Protein AF-0000000066530405 (afdb_homodimer)

Organism: Pseudomonas aeruginosa (strain ATCC 15692 / DSM 22644 / CIP 104116 / JCM 14847 / LMG 12228 / 1C / PRS 101 / PAO1) (NCBI:txid208964)

Solvent-accessible surface area (backbone atoms only — not comparable to full-atom values): 33156 Å² total; per-residue (Å²): 128,78,90,49,70,65,49,50,51,53,48,49,37,27,66,71,57,46,26,58,60,56,22,7,61,72,67,73,43,50,44,68,55,44,51,49,46,48,51,52,48,22,62,65,70,70,44,66,38,64,44,70,61,83,91,44,60,38,74,31,68,60,30,51,53,48,47,48,51,49,51,53,49,51,51,50,53,53,28,48,55,20,43,57,33,37,74,72,73,41,59,37,46,70,39,38,37,36,28,19,58,84,48,37,58,58,46,34,43,55,48,38,60,51,27,72,78,32,77,57,42,45,50,38,38,43,60,37,42,38,52,55,47,51,52,38,58,74,60,62,71,46,70,36,33,39,38,58,83,75,72,80,92,53,72,60,43,72,45,75,72,47,79,42,42,28,36,42,39,33,31,62,84,40,76,71,63,74,49,85,68,38,52,70,62,73,51,30,88,44,39,34,44,37,48,39,94,50,27,52,67,36,50,54,48,51,53,49,29,58,77,65,70,46,67,66,84,42,73,33,38,26,28,54,70,59,26,42,51,34,20,20,56,53,63,66,28,32,36,73,44,48,41,63,79,41,29,65,39,44,72,69,54,53,30,34,77,51,54,32,68,80,51,60,47,76,44,45,36,18,46,32,39,57,57,88,61,83,67,38,57,62,47,48,50,50,52,50,46,57,68,70,40,48,68,59,51,52,55,62,50,52,77,38,44,54,98,80,55,84,117,132,78,90,49,70,66,47,51,52,52,49,50,36,26,66,72,57,46,27,60,59,57,22,8,62,73,66,74,43,50,45,66,55,45,52,48,45,47,52,52,48,23,60,66,70,69,44,66,37,65,44,69,62,84,92,43,58,39,75,30,70,61,29,50,54,47,47,48,52,48,50,52,50,51,50,50,53,52,26,47,54,20,43,56,33,36,76,73,72,42,60,37,47,69,41,38,37,36,28,20,58,84,47,37,58,57,46,33,42,55,48,39,60,50,28,73,78,31,74,57,43,44,50,37,38,43,61,36,42,36,53,55,47,52,51,37,57,74,60,61,71,46,70,37,32,38,38,57,83,76,71,81,91,53,71,60,42,72,45,75,73,46,80,42,41,28,36,43,39,34,31,61,84,39,75,70,62,74,48,84,68,37,52,71,63,74,52,30,87,43,40,34,44,38,48,42,93,51,28,53,67,37,51,54,49,52,54,50,28,60,76,67,71,46,66,67,82,42,73,34,37,27,28,53,70,60,24,41,51,32,20,19,58,53,63,66,28,32,36,70,45,49,41,65,78,42,30,67,40,46,75,70,56,52,29,33,76,50,55,29,69,80,50,59,46,76,43,44,37,20,46,34,39,58,58,85,62,80,68,36,57,61,48,48,50,50,53,50,46,58,68,71,40,48,69,58,52,53,56,62,49,51,78,37,43,56,105,76,53,84,116

Sequence (622 aa):
MRMTLRQLQVFRAVCESRSYSRAAEEMALTQPAVSLQIRQLEELVGQPLFEYVGKKLYLTDAAEALLKTSTDLFQRLESLDMQLSDLKGSLQGQLRLAVESSAKYITPHLFKAFQNLHPEVSLSLTVVNRTQVIKRLADNRDDLVIMSLVPQDMALEFLPFLNNPIIAVAPPDHPLCNAAKLALKDLEPFPLLVREPGSGTRKACEEFFQQRRAHFSQIQEIASLESLREGVIAGLGLALLPRHAAHQELANGLLRELPVEELPLYRSWCLVHAKGKRLSPVAQAFVAFVREERALISQLAGRFAGPGGSSMRMTLRQLQVFRAVCESRSYSRAAEEMALTQPAVSLQIRQLEELVGQPLFEYVGKKLYLTDAAEALLKTSTDLFQRLESLDMQLSDLKGSLQGQLRLAVESSAKYITPHLFKAFQNLHPEVSLSLTVVNRTQVIKRLADNRDDLVIMSLVPQDMALEFLPFLNNPIIAVAPPDHPLCNAAKLALKDLEPFPLLVREPGSGTRKACEEFFQQRRAHFSQIQEIASLESLREGVIAGLGLALLPRHAAHQELANGLLRELPVEELPLYRSWCLVHAKGKRLSPVAQAFVAFVREERALISQLAGRFAGPGGSS

Foldseek 3Di:
DDDDLVLLQLLLLCVVVQDLCRSCVVSVHHSVVSVVSQVVVCVVLVHHQWDDDDNTIDGDPSVLVSNLVSLVVVVVVQLVVQVVVVVVVARAEEFFEEEEQLCPLLVVVLVVVLCVVHVRYYYDYHYDFQQVQVVCQVSVNGLKYKYWPDDDVAQKDKAFQFKFWWFKKAFCPDPLVPDPEAAPQVQQVKEEEAEDPRHPQRVLVVVVCVVVVHHHDHYDYDHHLQRRQVCRLVPVTMYTGTLLSCQVCLVVRSMDTRRHPVDGDIITIMIMHHPPDDHRPSSVSSVVCSVPVSVVSVVSCVSSQGDPPPD/DDDDLVLLQLLLLCQVVQDLCRSCVVSVHHSVVSVVSQVVVCVVLVHHQWDDDDNTIDGDPSVLVSNLVSLVVVVVVQLVVQVVCVVVVARAEEFEEEEEQLCVLLVVVLVVVLCVVHVRYYYDYHYDFQQVQVVCQVSVNGLKYKYWPDDDVAQKDKAFQFKFWWFKKAFCPDPLVPDPEAAPQVQQVKEEEAEDPRHPQRVLVVVVCVVVVHHHDHYDYDHDLQRRQVCRLVPVTMYIGTLLSCQVCLVVRSMDTGRHPVDGDIITIMIMHHPPDDHRPSSVSSVVCSVPVSVVSVVSCVSSQHVPPPD

Radius of gyration: 24.81 Å; Cα contacts (8 Å, |Δi|>4): 1095; chains: 2; bounding box: 56×70×71 Å

Secondary structure (DSSP, 8-state):
-PPPHHHHHHHHHHHHHT-HHHHHHHHT--HHHHHHHHHHHHHHHTS-SEEEETTEEEE-HHHHHHHHHHHHHHHHHHHHHHHHHHHTT---EEEEEEEEGGGTTTHHHHHHHHHHH-TTEEEEEEEE-HHHHHHHHHTT-SSEEEESS--SSS-EEEEEEEEEEEEEEE-TTSGGGG-S-B-GGGGTTS-EEEPPTT-HHHHHHHHHHHHTT---S-EEEE-SHHHHHHHHHHTS-EEEEEGGGGHHHHHTTSSEE--BTT--EEEEEEEEEETT----HHHHHHHHHHHH-HHHHHHHHGGG--TT---/-PPPHHHHHHHHHHHHHT-HHHHHHHHT--HHHHHHHHHHHHHHHTS-SEEEETTEEEE-HHHHHHHHHHHHHHHHHHHHHHHHHHHTT---EEEEEEEEGGGTTTHHHHHHHHHHH-TTEEEEEEEE-HHHHHHHHHTT-SSEEEESS--SSS-EEEEEEEEEEEEEEE-TTSGGGG-S-B-GGGGTTS-EEEPPTT-HHHHHHHHHHHHTT---S-EEEE-SHHHHHHHHHHTS-EEEEEGGGGHHHHHTTSSEE--BTT--EEEEEEEEEETT----HHHHHHHHHHHH-HHHHHHHHGGG--TT---

pLDDT: mean 91.08, std 10.26, range [28.66, 98.81]

Structure (mmCIF, N/CA/C/O backbone):
data_AF-0000000066530405-model_v1
#
loop_
_entity.id
_entity.type
_entity.pdbx_description
1 polymer 'Probable transcriptional regulator'
#
loop_
_atom_site.group_PDB
_atom_site.id
_atom_site.type_symbol
_atom_site.label_atom_id
_atom_site.label_alt_id
_atom_site.label_comp_id
_atom_site.label_asym_id
_atom_site.label_entity_id
_atom_site.label_seq_id
_atom_site.pdbx_PDB_ins_code
_atom_site.Cartn_x
_atom_site.Cartn_y
_atom_site.Cartn_z
_atom_site.occupancy
_atom_site.B_iso_or_equiv
_atom_site.auth_seq_id
_atom_site.auth_comp_id
_atom_site.auth_asym_id
_atom_site.auth_atom_id
_atom_site.pdbx_PDB_model_num
ATOM 1 N N . MET A 1 1 ? 7.48 -5.75 -43 1 45.22 1 MET A N 1
ATOM 2 C CA . MET A 1 1 ? 8.211 -6.199 -41.812 1 45.22 1 MET A CA 1
ATOM 3 C C . MET A 1 1 ? 7.25 -6.547 -40.688 1 45.22 1 MET A C 1
ATOM 5 O O . MET A 1 1 ? 6.223 -5.887 -40.5 1 45.22 1 MET A O 1
ATOM 9 N N . ARG A 1 2 ? 7.266 -7.832 -40.219 1 69.69 2 ARG A N 1
ATOM 10 C CA . ARG A 1 2 ? 6.359 -8.391 -39.219 1 69.69 2 ARG A CA 1
ATOM 11 C C . ARG A 1 2 ? 6.895 -8.164 -37.812 1 69.69 2 ARG A C 1
ATOM 13 O O . ARG A 1 2 ? 8.109 -8.086 -37.625 1 69.69 2 ARG A O 1
ATOM 20 N N . MET A 1 3 ? 6.035 -7.789 -37 1 75.88 3 MET A N 1
ATOM 21 C CA . MET A 1 3 ? 6.367 -7.602 -35.594 1 75.88 3 MET A CA 1
ATOM 22 C C . MET A 1 3 ? 6.922 -8.883 -34.969 1 75.88 3 MET A C 1
ATOM 24 O O . MET A 1 3 ? 6.426 -9.977 -35.281 1 75.88 3 MET A O 1
ATOM 28 N N . THR A 1 4 ? 8.078 -8.727 -34.281 1 76.69 4 THR A N 1
ATOM 29 C CA . THR A 1 4 ? 8.656 -9.883 -33.594 1 76.69 4 THR A CA 1
ATOM 30 C C . THR A 1 4 ? 8.367 -9.852 -32.094 1 76.69 4 THR A C 1
ATOM 32 O O . THR A 1 4 ? 8.039 -8.805 -31.547 1 76.69 4 THR A O 1
ATOM 35 N N . LEU A 1 5 ? 8.516 -11.016 -31.484 1 79.62 5 LEU A N 1
ATOM 36 C CA . LEU A 1 5 ? 8.328 -11.102 -30.047 1 79.62 5 LEU A CA 1
ATOM 37 C C . LEU A 1 5 ? 9.383 -10.281 -29.312 1 79.62 5 LEU A C 1
ATOM 39 O O . LEU A 1 5 ? 9.094 -9.68 -28.266 1 79.62 5 LEU A O 1
ATOM 43 N N . ARG A 1 6 ? 10.508 -10.328 -29.875 1 81.12 6 ARG A N 1
ATOM 44 C CA . ARG A 1 6 ? 11.602 -9.57 -29.266 1 81.12 6 ARG A CA 1
ATOM 45 C C . ARG A 1 6 ? 11.297 -8.07 -29.281 1 81.12 6 ARG A C 1
ATOM 47 O O . ARG A 1 6 ? 11.562 -7.371 -28.312 1 81.12 6 ARG A O 1
ATOM 54 N N . GLN A 1 7 ? 10.828 -7.613 -30.359 1 83.12 7 GLN A N 1
ATOM 55 C CA . GLN A 1 7 ? 10.43 -6.215 -30.453 1 83.12 7 GLN A CA 1
ATOM 56 C C . GLN A 1 7 ? 9.367 -5.867 -29.422 1 83.12 7 GLN A C 1
ATOM 58 O O . GLN A 1 7 ? 9.422 -4.801 -28.797 1 83.12 7 GLN A O 1
ATOM 63 N N . LEU A 1 8 ? 8.438 -6.746 -29.25 1 86.12 8 LEU A N 1
ATOM 64 C CA . LEU A 1 8 ? 7.359 -6.527 -28.297 1 86.12 8 LEU A CA 1
ATOM 65 C C . LEU A 1 8 ? 7.902 -6.535 -26.875 1 86.12 8 LEU A C 1
ATOM 67 O O . LEU A 1 8 ? 7.414 -5.793 -26.016 1 86.12 8 LEU A O 1
ATOM 71 N N . GLN A 1 9 ? 8.867 -7.312 -26.625 1 86.81 9 GLN A N 1
ATOM 72 C CA . GLN A 1 9 ? 9.523 -7.324 -25.312 1 86.81 9 GLN A CA 1
ATOM 73 C C . GLN A 1 9 ? 10.211 -5.996 -25.031 1 86.81 9 GLN A C 1
ATOM 75 O O . GLN A 1 9 ? 10.109 -5.461 -23.922 1 86.81 9 GLN A O 1
ATOM 80 N N . VAL A 1 10 ? 10.883 -5.547 -26 1 88.56 10 VAL A N 1
ATOM 81 C CA . VAL A 1 10 ? 11.578 -4.27 -25.875 1 88.56 10 VAL A CA 1
ATOM 82 C C . VAL A 1 10 ? 10.562 -3.154 -25.641 1 88.56 10 VAL A C 1
ATOM 84 O O . VAL A 1 10 ? 10.758 -2.303 -24.766 1 88.56 10 VAL A O 1
ATOM 87 N N . PHE A 1 11 ? 9.531 -3.18 -26.406 1 91.88 11 PHE A N 1
ATOM 88 C CA . PHE A 1 11 ? 8.438 -2.217 -26.281 1 91.88 11 PHE A CA 1
ATOM 89 C C . PHE A 1 11 ? 7.852 -2.229 -24.875 1 91.88 11 PHE A C 1
ATOM 91 O O . PHE A 1 11 ? 7.68 -1.175 -24.266 1 91.88 11 PHE A O 1
ATOM 98 N N . ARG A 1 12 ? 7.594 -3.363 -24.391 1 87.5 12 ARG A N 1
ATOM 99 C CA . ARG A 1 12 ? 7.012 -3.494 -23.062 1 87.5 12 ARG A CA 1
ATOM 100 C C . ARG A 1 12 ? 7.961 -2.959 -22 1 87.5 12 ARG A C 1
ATOM 102 O O . ARG A 1 12 ? 7.527 -2.328 -21.031 1 87.5 12 ARG A O 1
ATOM 109 N N . ALA A 1 13 ? 9.203 -3.195 -22.141 1 88 13 ALA A N 1
ATOM 110 C CA . ALA A 1 13 ? 10.211 -2.688 -21.219 1 88 13 ALA A CA 1
ATOM 111 C C . ALA A 1 13 ? 10.211 -1.162 -21.188 1 88 13 ALA A C 1
ATOM 113 O O . ALA A 1 13 ? 10.336 -0.556 -20.125 1 88 13 ALA A O 1
ATOM 114 N N . VAL A 1 14 ? 10.07 -0.602 -22.344 1 91.06 14 VAL A N 1
ATOM 115 C CA . VAL A 1 14 ? 10.031 0.854 -22.422 1 91.06 14 VAL A CA 1
ATOM 116 C C . VAL A 1 14 ? 8.758 1.373 -21.766 1 91.06 14 VAL A C 1
ATOM 118 O O . VAL A 1 14 ? 8.781 2.393 -21.078 1 91.06 14 VAL A O 1
ATOM 121 N N . CYS A 1 15 ? 7.668 0.706 -22 1 87.88 15 CYS A N 1
ATOM 122 C CA . CYS A 1 15 ? 6.402 1.088 -21.375 1 87.88 15 CYS A CA 1
ATOM 123 C C . CYS A 1 15 ? 6.508 1.068 -19.859 1 87.88 15 CYS A C 1
ATOM 125 O O . CYS A 1 15 ? 6.016 1.976 -19.188 1 87.88 15 CYS A O 1
ATOM 127 N N . GLU A 1 16 ? 7.129 0.104 -19.422 1 81.44 16 GLU A N 1
ATOM 128 C CA . GLU A 1 16 ? 7.223 -0.114 -17.984 1 81.44 16 GLU A CA 1
ATOM 129 C C . GLU A 1 16 ? 8.172 0.891 -17.344 1 81.44 16 GLU A C 1
ATOM 131 O O . GLU A 1 16 ? 7.871 1.44 -16.281 1 81.44 16 GLU A O 1
ATOM 136 N N . SER A 1 17 ? 9.281 1.127 -17.953 1 80.44 17 SER A N 1
ATOM 137 C CA . SER A 1 17 ? 10.32 1.965 -17.359 1 80.44 17 SER A CA 1
ATOM 138 C C . SER A 1 17 ? 10.102 3.436 -17.688 1 80.44 17 SER A C 1
ATOM 140 O O . SER A 1 17 ? 10.703 4.316 -17.078 1 80.44 17 SER A O 1
ATOM 142 N N . ARG A 1 18 ? 9.305 3.635 -18.656 1 81.94 18 ARG A N 1
ATOM 143 C CA . ARG A 1 18 ? 9.086 4.965 -19.203 1 81.94 18 ARG A CA 1
ATOM 144 C C . ARG A 1 18 ? 10.406 5.648 -19.547 1 81.94 18 ARG A C 1
ATOM 146 O O . ARG A 1 18 ? 10.57 6.848 -19.312 1 81.94 18 ARG A O 1
ATOM 153 N N . SER A 1 19 ? 11.266 4.836 -19.922 1 86.44 19 SER A N 1
ATOM 154 C CA . SER A 1 19 ? 12.602 5.32 -20.266 1 86.44 19 SER A CA 1
ATOM 155 C C . SER A 1 19 ? 13.289 4.379 -21.25 1 86.44 19 SER A C 1
ATOM 157 O O . SER A 1 19 ? 13.281 3.158 -21.062 1 86.44 19 SER A O 1
ATOM 159 N N . TYR A 1 20 ? 13.898 5.016 -22.25 1 89.62 20 TYR A N 1
ATOM 160 C CA . TYR A 1 20 ? 14.641 4.219 -23.219 1 89.62 20 TYR A CA 1
ATOM 161 C C . TYR A 1 20 ? 15.922 3.664 -22.625 1 89.62 20 TYR A C 1
ATOM 163 O O . TYR A 1 20 ? 16.266 2.504 -22.844 1 89.62 20 TYR A O 1
ATOM 171 N N . SER A 1 21 ? 16.516 4.477 -21.766 1 88.06 21 SER A N 1
ATOM 172 C CA . SER A 1 21 ? 17.781 4.066 -21.188 1 88.06 21 SER A CA 1
ATOM 173 C C . SER A 1 21 ? 17.578 2.963 -20.141 1 88.06 21 SER A C 1
ATOM 175 O O . SER A 1 21 ? 18.328 1.982 -20.125 1 88.06 21 SER A O 1
ATOM 177 N N . ARG A 1 22 ? 16.625 3.121 -19.453 1 83.56 22 ARG A N 1
ATOM 178 C CA . ARG A 1 22 ? 16.359 2.104 -18.453 1 83.56 22 ARG A CA 1
ATOM 179 C C . ARG A 1 22 ? 15.914 0.794 -19.094 1 83.56 22 ARG A C 1
ATOM 181 O O . ARG A 1 22 ? 16.297 -0.287 -18.641 1 83.56 22 ARG A O 1
ATOM 188 N N . ALA A 1 23 ? 15.109 0.942 -20.078 1 88.31 23 ALA A N 1
ATOM 189 C CA . ALA A 1 23 ? 14.695 -0.246 -20.828 1 88.31 23 ALA A CA 1
ATOM 190 C C . ALA A 1 23 ? 15.898 -0.955 -21.438 1 88.31 23 ALA A C 1
ATOM 192 O O . ALA A 1 23 ? 15.961 -2.186 -21.469 1 88.31 23 ALA A O 1
ATOM 193 N N . ALA A 1 24 ? 16.844 -0.227 -21.875 1 89.5 24 ALA A N 1
ATOM 194 C CA . ALA A 1 24 ? 18.062 -0.791 -22.469 1 89.5 24 ALA A CA 1
ATOM 195 C C . ALA A 1 24 ? 18.844 -1.591 -21.422 1 89.5 24 ALA A C 1
ATOM 197 O O . ALA A 1 24 ? 19.297 -2.705 -21.703 1 89.5 24 ALA A O 1
ATOM 198 N N . GLU A 1 25 ? 18.953 -1.071 -20.297 1 8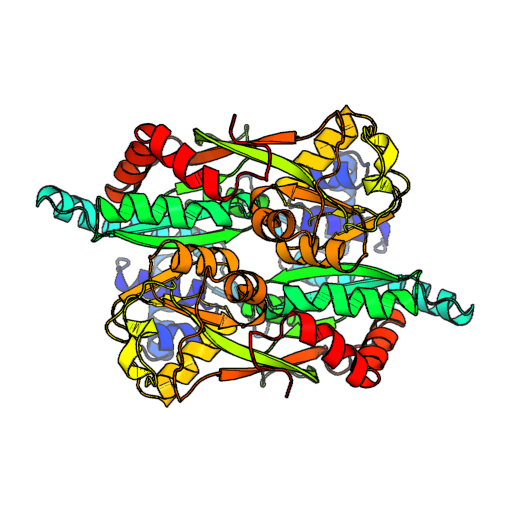3.25 25 GLU A N 1
ATOM 199 C CA . GLU A 1 25 ? 19.641 -1.744 -19.203 1 83.25 25 GLU A CA 1
ATOM 200 C C . GLU A 1 25 ? 18.938 -3.039 -18.828 1 83.25 25 GLU A C 1
ATOM 202 O O . GLU A 1 25 ? 19.578 -4.086 -18.672 1 83.25 25 GLU A O 1
ATOM 207 N N . GLU A 1 26 ? 17.688 -2.91 -18.797 1 79.56 26 GLU A N 1
ATOM 208 C CA . GLU A 1 26 ? 16.859 -4.051 -18.391 1 79.56 26 GLU A CA 1
ATOM 209 C C . GLU A 1 26 ? 16.938 -5.176 -19.422 1 79.56 26 GLU A C 1
ATOM 211 O O . GLU A 1 26 ? 16.938 -6.355 -19.062 1 79.56 26 GLU A O 1
ATOM 216 N N . MET A 1 27 ? 17.062 -4.805 -20.641 1 82.25 27 MET A N 1
ATOM 217 C CA . MET A 1 27 ? 17 -5.77 -21.734 1 82.25 27 MET A CA 1
ATOM 218 C C . MET A 1 27 ? 18.391 -6.188 -22.172 1 82.25 27 MET A C 1
ATOM 220 O O . MET A 1 27 ? 18.547 -6.996 -23.094 1 82.25 27 MET A O 1
ATOM 224 N N . ALA A 1 28 ? 19.391 -5.621 -21.453 1 83.75 28 ALA A N 1
ATOM 225 C CA . ALA A 1 28 ? 20.781 -5.867 -21.812 1 83.75 28 ALA A CA 1
ATOM 226 C C . ALA A 1 28 ? 21.047 -5.484 -23.266 1 83.75 28 ALA A C 1
ATOM 228 O O . ALA A 1 28 ? 21.609 -6.27 -24.031 1 83.75 28 ALA A O 1
ATOM 229 N N . LEU A 1 29 ? 20.516 -4.379 -23.641 1 87 29 LEU A N 1
ATOM 230 C CA . LEU A 1 29 ? 20.703 -3.762 -24.953 1 87 29 LEU A CA 1
ATOM 231 C C . LEU A 1 29 ? 21.281 -2.357 -24.812 1 87 29 LEU A C 1
ATOM 233 O O . LEU A 1 29 ? 21.328 -1.802 -23.719 1 87 29 LEU A O 1
ATOM 237 N N . THR A 1 30 ? 21.906 -1.925 -25.859 1 87.44 30 THR A N 1
ATOM 238 C CA . THR A 1 30 ? 22.281 -0.515 -25.875 1 87.44 30 THR A CA 1
ATOM 239 C C . THR A 1 30 ? 21.047 0.365 -26.109 1 87.44 30 THR A C 1
ATOM 241 O O . THR A 1 30 ? 20.047 -0.087 -26.672 1 87.44 30 THR A O 1
ATOM 244 N N . GLN A 1 31 ? 21.156 1.54 -25.594 1 89.75 31 GLN A N 1
ATOM 245 C CA . GLN A 1 31 ? 20.031 2.467 -25.75 1 89.75 31 GLN A CA 1
ATOM 246 C C . GLN A 1 31 ? 19.734 2.717 -27.219 1 89.75 31 GLN A C 1
ATOM 248 O O . GLN A 1 31 ? 18.562 2.736 -27.625 1 89.75 31 GLN A O 1
ATOM 253 N N . PRO A 1 32 ? 20.719 2.807 -28.125 1 91.81 32 PRO A N 1
ATOM 254 C CA . PRO A 1 32 ? 20.391 2.973 -29.531 1 91.81 32 PRO A CA 1
ATOM 255 C C . PRO A 1 32 ? 19.672 1.761 -30.125 1 91.81 32 PRO A C 1
ATOM 257 O O . PRO A 1 32 ? 18.797 1.913 -30.984 1 91.81 32 PRO A O 1
ATOM 260 N N . ALA A 1 33 ? 20.016 0.635 -29.609 1 88.62 33 ALA A N 1
ATOM 261 C CA . ALA A 1 33 ? 19.344 -0.578 -30.078 1 88.62 33 ALA A CA 1
ATOM 262 C C . ALA A 1 33 ? 17.875 -0.568 -29.688 1 88.62 33 ALA A C 1
ATOM 264 O O . ALA A 1 33 ? 17 -0.945 -30.484 1 88.62 33 ALA A O 1
ATOM 265 N N . VAL A 1 34 ? 17.594 -0.178 -28.484 1 93.62 34 VAL A N 1
ATOM 266 C CA . VAL A 1 34 ? 16.219 -0.056 -28.016 1 93.62 34 VAL A CA 1
ATOM 267 C C . VAL A 1 34 ? 15.477 0.97 -28.875 1 93.62 34 VAL A C 1
ATOM 269 O O . VAL A 1 34 ? 14.344 0.727 -29.297 1 93.62 34 VAL A O 1
ATOM 272 N N . SER A 1 35 ? 16.094 2.055 -29.109 1 92.88 35 SER A N 1
ATOM 273 C CA . SER A 1 35 ? 15.492 3.121 -29.906 1 92.88 35 SER A CA 1
ATOM 274 C C . SER A 1 35 ? 15.164 2.645 -31.312 1 92.88 35 SER A C 1
ATOM 276 O O . SER A 1 35 ? 14.094 2.961 -31.844 1 92.88 35 SER A O 1
ATOM 278 N N . LEU A 1 36 ? 16.047 1.936 -31.891 1 89.88 36 LEU A N 1
ATOM 279 C CA . LEU A 1 36 ? 15.852 1.408 -33.219 1 89.88 36 LEU A CA 1
ATOM 280 C C . LEU A 1 36 ? 14.664 0.444 -33.25 1 89.88 36 LEU A C 1
ATOM 282 O O . LEU A 1 36 ? 13.844 0.499 -34.188 1 89.88 36 LEU A O 1
ATOM 286 N N . GLN A 1 37 ? 14.625 -0.435 -32.344 1 89.69 37 GLN A N 1
ATOM 287 C CA . GLN A 1 37 ? 13.531 -1.399 -32.281 1 89.69 37 GLN A CA 1
ATOM 288 C C . GLN A 1 37 ? 12.188 -0.696 -32.156 1 89.69 37 GLN A C 1
ATOM 290 O O . GLN A 1 37 ? 11.211 -1.094 -32.781 1 89.69 37 GLN A O 1
ATOM 295 N N . ILE A 1 38 ? 12.148 0.312 -31.344 1 93.19 38 ILE A N 1
ATOM 296 C CA . ILE A 1 38 ? 10.906 1.05 -31.125 1 93.19 38 ILE A CA 1
ATOM 297 C C . ILE A 1 38 ? 10.523 1.788 -32.406 1 93.19 38 ILE A C 1
ATOM 299 O O . ILE A 1 38 ? 9.352 1.826 -32.781 1 93.19 38 ILE A O 1
ATOM 303 N N . ARG A 1 39 ? 11.461 2.391 -33.062 1 90.88 39 ARG A N 1
ATOM 304 C CA . ARG A 1 39 ? 11.203 3.076 -34.344 1 90.88 39 ARG A CA 1
ATOM 305 C C . ARG A 1 39 ? 10.641 2.115 -35.375 1 90.88 39 ARG A C 1
ATOM 307 O O . ARG A 1 39 ? 9.711 2.459 -36.094 1 90.88 39 ARG A O 1
ATOM 314 N N . GLN A 1 40 ? 11.266 1.009 -35.438 1 86.94 40 GLN A N 1
ATOM 315 C CA . GLN A 1 40 ? 10.789 -0.007 -36.344 1 86.94 40 GLN A CA 1
ATOM 316 C C . GLN A 1 40 ? 9.352 -0.424 -36.031 1 86.94 40 GLN A C 1
ATOM 318 O O . GLN A 1 40 ? 8.539 -0.615 -36.938 1 86.94 40 GLN A O 1
ATOM 323 N N . LEU A 1 41 ? 9.086 -0.649 -34.812 1 88.5 41 LEU A N 1
ATOM 324 C CA . LEU A 1 41 ? 7.742 -1.012 -34.375 1 88.5 41 LEU A CA 1
ATOM 325 C C . LEU A 1 41 ? 6.746 0.09 -34.719 1 88.5 41 LEU A C 1
ATOM 327 O O . LEU A 1 41 ? 5.617 -0.194 -35.125 1 88.5 41 LEU A O 1
ATOM 331 N N . GLU A 1 42 ? 7.172 1.348 -34.469 1 90.94 42 GLU A N 1
ATOM 332 C CA . GLU A 1 42 ? 6.316 2.484 -34.812 1 90.94 42 GLU A CA 1
ATOM 333 C C . GLU A 1 42 ? 6.02 2.533 -36.312 1 90.94 42 GLU A C 1
ATOM 335 O O . GLU A 1 42 ? 4.906 2.861 -36.719 1 90.94 42 GLU A O 1
ATOM 340 N N . GLU A 1 43 ? 6.98 2.203 -37.062 1 86.38 43 GLU A N 1
ATOM 341 C CA . GLU A 1 43 ? 6.801 2.145 -38.531 1 86.38 43 GLU A CA 1
ATOM 342 C C . GLU A 1 43 ? 5.789 1.068 -38.906 1 86.38 43 GLU A C 1
ATOM 344 O O . GLU A 1 43 ? 4.965 1.278 -39.812 1 86.38 43 GLU A O 1
ATOM 349 N N . LEU A 1 44 ? 5.895 0.017 -38.281 1 80.19 44 LEU A N 1
ATOM 350 C CA . LEU A 1 44 ? 4.988 -1.089 -38.594 1 80.19 44 LEU A CA 1
ATOM 351 C C . LEU A 1 44 ? 3.564 -0.748 -38.156 1 80.19 44 LEU A C 1
ATOM 353 O O . LEU A 1 44 ? 2.604 -1.096 -38.844 1 80.19 44 LEU A O 1
ATOM 357 N N . VAL A 1 45 ? 3.447 -0.119 -36.969 1 83.75 45 VAL A N 1
ATOM 358 C CA . VAL A 1 45 ? 2.152 0.257 -36.406 1 83.75 45 VAL A CA 1
ATOM 359 C C . VAL A 1 45 ? 1.589 1.454 -37.156 1 83.75 45 VAL A C 1
ATOM 361 O O . VAL A 1 45 ? 0.371 1.604 -37.281 1 83.75 45 VAL A O 1
ATOM 364 N N . GLY A 1 46 ? 2.475 2.293 -37.688 1 84.31 46 GLY A N 1
ATOM 365 C CA . GLY A 1 46 ? 2.078 3.457 -38.438 1 84.31 46 GLY A CA 1
ATOM 366 C C . GLY A 1 46 ? 1.805 4.68 -37.594 1 84.31 46 GLY A C 1
ATOM 367 O O . GLY A 1 46 ? 1.255 5.672 -38.062 1 84.31 46 GLY A O 1
ATOM 368 N N . GLN A 1 47 ? 2.014 4.531 -36.344 1 86.56 47 GLN A N 1
ATOM 369 C CA . GLN A 1 47 ? 1.813 5.609 -35.375 1 86.56 47 GLN A CA 1
ATOM 370 C C . GLN A 1 47 ? 2.932 5.633 -34.344 1 86.56 47 GLN A C 1
ATOM 372 O O . GLN A 1 47 ? 3.521 4.598 -34.031 1 86.56 47 GLN A O 1
ATOM 377 N N . PRO A 1 48 ? 3.172 6.852 -33.812 1 90.31 48 PRO A N 1
ATOM 378 C CA . PRO A 1 48 ? 4.109 6.879 -32.688 1 90.31 48 PRO A CA 1
ATOM 379 C C . PRO A 1 48 ? 3.564 6.16 -31.469 1 90.31 48 PRO A C 1
ATOM 381 O O . PRO A 1 48 ? 2.363 6.223 -31.188 1 90.31 48 PRO A O 1
ATOM 384 N N . LEU A 1 49 ? 4.508 5.527 -30.859 1 89.94 49 LEU A N 1
ATOM 385 C CA . LEU A 1 49 ? 4.117 4.789 -29.656 1 89.94 49 LEU A CA 1
ATOM 386 C C . LEU A 1 49 ? 4.426 5.59 -28.391 1 89.94 49 LEU A C 1
ATOM 388 O O . LEU A 1 49 ? 3.768 5.41 -27.375 1 89.94 49 LEU A O 1
ATOM 392 N N . PHE A 1 50 ? 5.48 6.406 -28.5 1 91.62 50 PHE A N 1
ATOM 393 C CA . PHE A 1 50 ? 5.883 7.227 -27.375 1 91.62 50 PHE A CA 1
ATOM 394 C C . PHE A 1 50 ? 6.016 8.688 -27.781 1 91.62 50 PHE A C 1
ATOM 396 O O . PHE A 1 50 ? 6.305 8.992 -28.938 1 91.62 50 PHE A O 1
ATOM 403 N N . GLU A 1 51 ? 5.703 9.516 -26.797 1 83.56 51 GLU A N 1
ATOM 404 C CA . GLU A 1 51 ? 5.879 10.953 -27.016 1 83.56 51 GLU A CA 1
ATOM 405 C C . GLU A 1 51 ? 6.516 11.609 -25.797 1 83.56 51 GLU A C 1
ATOM 407 O O . GLU A 1 51 ? 6.246 11.219 -24.656 1 83.56 51 GLU A O 1
ATOM 412 N N . TYR A 1 52 ? 7.438 12.531 -26.109 1 77.81 52 TYR A N 1
ATOM 413 C CA . TYR A 1 52 ? 8.047 13.297 -25.031 1 77.81 52 TYR A CA 1
ATOM 414 C C . TYR A 1 52 ? 7.266 14.578 -24.766 1 77.81 52 TYR A C 1
ATOM 416 O O . TYR A 1 52 ? 6.898 15.297 -25.688 1 77.81 52 TYR A O 1
ATOM 424 N N . VAL A 1 53 ? 6.875 14.734 -23.594 1 62.28 53 VAL A N 1
ATOM 425 C CA . VAL A 1 53 ? 6.406 16.047 -23.125 1 62.28 53 VAL A CA 1
ATOM 426 C C . VAL A 1 53 ? 7.414 16.625 -22.141 1 62.28 53 VAL A C 1
ATOM 428 O O . VAL A 1 53 ? 7.48 16.203 -20.984 1 62.28 53 VAL A O 1
ATOM 431 N N . GLY A 1 54 ? 8.188 17.516 -22.625 1 66.31 54 GLY A N 1
ATOM 432 C CA . GLY A 1 54 ? 9.367 17.891 -21.859 1 66.31 54 GLY A CA 1
ATOM 433 C C . GLY A 1 54 ? 10.406 16.781 -21.797 1 66.31 54 GLY A C 1
ATOM 434 O O . GLY A 1 54 ? 10.844 16.281 -22.828 1 66.31 54 GLY A O 1
ATOM 435 N N . LYS A 1 55 ? 10.742 16.484 -20.609 1 69.12 55 LYS A N 1
ATOM 436 C CA . LYS A 1 55 ? 11.742 15.43 -20.422 1 69.12 55 LYS A CA 1
ATOM 437 C C . LYS A 1 55 ? 11.086 14.102 -20.047 1 69.12 55 LYS A C 1
ATOM 439 O O . LYS A 1 55 ? 11.773 13.102 -19.859 1 69.12 55 LYS A O 1
ATOM 444 N N . LYS A 1 56 ? 9.836 14.148 -20.031 1 72.38 56 LYS A N 1
ATOM 445 C CA . LYS A 1 56 ? 9.125 12.945 -19.578 1 72.38 56 LYS A CA 1
ATOM 446 C C . LYS A 1 56 ? 8.539 12.188 -20.766 1 72.38 56 LYS A C 1
ATOM 448 O O . LYS A 1 56 ? 7.973 12.789 -21.688 1 72.38 56 LYS A O 1
ATOM 453 N N . LEU A 1 57 ? 8.711 10.805 -20.734 1 83.69 57 LEU A N 1
ATOM 454 C CA . LEU A 1 57 ? 8.242 9.906 -21.781 1 83.69 57 LEU A CA 1
ATOM 455 C C . LEU A 1 57 ? 6.832 9.406 -21.484 1 83.69 57 LEU A C 1
ATOM 457 O O . LEU A 1 57 ? 6.57 8.891 -20.391 1 83.69 57 LEU A O 1
ATOM 461 N N . TYR A 1 58 ? 5.914 9.625 -22.5 1 80 58 TYR A N 1
ATOM 462 C CA . TYR A 1 58 ? 4.539 9.156 -22.344 1 80 58 TYR A CA 1
ATOM 463 C C . TYR A 1 58 ? 4.18 8.141 -23.422 1 80 58 TYR A C 1
ATOM 465 O O . TYR A 1 58 ? 4.676 8.227 -24.547 1 80 58 TYR A O 1
ATOM 473 N N . LEU A 1 59 ? 3.258 7.262 -23.047 1 84.12 59 LEU A N 1
ATOM 474 C CA . LEU A 1 59 ? 2.691 6.312 -24 1 84.12 59 LEU A CA 1
ATOM 475 C C . LEU A 1 59 ? 1.556 6.949 -24.797 1 84.12 59 LEU A C 1
ATOM 477 O O . LEU A 1 59 ? 0.728 7.672 -24.234 1 84.12 59 LEU A O 1
ATOM 481 N N . THR A 1 60 ? 1.547 6.73 -26.094 1 83.38 60 THR A N 1
ATOM 482 C CA . THR A 1 60 ? 0.417 7.133 -26.922 1 83.38 60 THR A CA 1
ATOM 483 C C . THR A 1 60 ? -0.722 6.125 -26.812 1 83.38 60 THR A C 1
ATOM 485 O O . THR A 1 60 ? -0.574 5.078 -26.188 1 83.38 60 THR A O 1
ATOM 488 N N . ASP A 1 61 ? -1.81 6.43 -27.5 1 76.19 61 ASP A N 1
ATOM 489 C CA . ASP A 1 61 ? -2.934 5.5 -27.547 1 76.19 61 ASP A CA 1
ATOM 490 C C . ASP A 1 61 ? -2.549 4.211 -28.266 1 76.19 61 ASP A C 1
ATOM 492 O O . ASP A 1 61 ? -2.982 3.123 -27.875 1 76.19 61 ASP A O 1
ATOM 496 N N . ALA A 1 62 ? -1.907 4.488 -29.234 1 82.69 62 ALA A N 1
ATOM 497 C CA . ALA A 1 62 ? -1.438 3.328 -29.984 1 82.69 62 ALA A CA 1
ATOM 498 C C . ALA A 1 62 ? -0.552 2.434 -29.125 1 82.69 62 ALA A C 1
ATOM 500 O O . ALA A 1 62 ? -0.625 1.206 -29.203 1 82.69 62 ALA A O 1
ATOM 501 N N . ALA A 1 63 ? 0.23 3.072 -28.328 1 87.75 63 ALA A N 1
ATOM 502 C CA . ALA A 1 63 ? 1.099 2.322 -27.422 1 87.75 63 ALA A CA 1
ATOM 503 C C . ALA A 1 63 ? 0.281 1.549 -26.391 1 87.75 63 ALA A C 1
ATOM 505 O O . ALA A 1 63 ? 0.582 0.391 -26.094 1 87.75 63 ALA A O 1
ATOM 506 N N . GLU A 1 64 ? -0.67 2.146 -25.922 1 83 64 GLU A N 1
ATOM 507 C CA . GLU A 1 64 ? -1.533 1.499 -24.938 1 83 64 GLU A CA 1
ATOM 508 C C . GLU A 1 64 ? -2.234 0.283 -25.531 1 83 64 GLU A C 1
ATOM 510 O O . GLU A 1 64 ? -2.334 -0.762 -24.891 1 83 64 GLU A O 1
ATOM 515 N N . ALA A 1 65 ? -2.74 0.48 -26.719 1 81.31 65 ALA A N 1
ATOM 516 C CA . ALA A 1 65 ? -3.389 -0.628 -27.422 1 81.31 65 ALA A CA 1
ATOM 517 C C . ALA A 1 65 ? -2.402 -1.766 -27.672 1 81.31 65 ALA A C 1
ATOM 519 O O . ALA A 1 65 ? -2.734 -2.938 -27.469 1 81.31 65 ALA A O 1
ATOM 520 N N . LEU A 1 66 ? -1.277 -1.37 -28.078 1 84.88 66 LEU A N 1
ATOM 521 C CA . LEU A 1 66 ? -0.256 -2.375 -28.359 1 84.88 66 LEU A CA 1
ATOM 522 C C . LEU A 1 66 ? 0.175 -3.076 -27.078 1 84.88 66 LEU A C 1
ATOM 524 O O . LEU A 1 66 ? 0.439 -4.281 -27.078 1 84.88 66 LEU A O 1
ATOM 528 N N . LEU A 1 67 ? 0.238 -2.303 -26.062 1 86.25 67 LEU A N 1
ATOM 529 C CA . LEU A 1 67 ? 0.614 -2.871 -24.766 1 86.25 67 LEU A CA 1
ATOM 530 C C . LEU A 1 67 ? -0.415 -3.896 -24.312 1 86.25 67 LEU A C 1
ATOM 532 O O . LEU A 1 67 ? -0.052 -4.984 -23.844 1 86.25 67 LEU A O 1
ATOM 536 N N . LYS A 1 68 ? -1.607 -3.596 -24.438 1 79.94 68 LYS A N 1
ATOM 537 C CA . LYS A 1 68 ? -2.68 -4.523 -24.094 1 79.94 68 LYS A CA 1
ATOM 538 C C . LYS A 1 68 ? -2.58 -5.809 -24.906 1 79.94 68 LYS A C 1
ATOM 540 O O . LYS A 1 68 ? -2.648 -6.906 -24.344 1 79.94 68 LYS A O 1
ATOM 545 N N . THR A 1 69 ? -2.4 -5.617 -26.156 1 78.75 69 THR A N 1
ATOM 546 C CA . THR A 1 69 ? -2.312 -6.762 -27.047 1 78.75 69 THR A CA 1
ATOM 547 C C . THR A 1 69 ? -1.072 -7.598 -26.75 1 78.75 69 THR A C 1
ATOM 549 O O . THR A 1 69 ? -1.134 -8.828 -26.734 1 78.75 69 THR A O 1
ATOM 552 N N . SER A 1 70 ? -0 -6.906 -26.531 1 84.19 70 SER A N 1
ATOM 553 C CA . SER A 1 70 ? 1.242 -7.613 -26.25 1 84.19 70 SER A CA 1
ATOM 554 C C . SER A 1 70 ? 1.144 -8.383 -24.922 1 84.19 70 SER A C 1
ATOM 556 O O . SER A 1 70 ? 1.648 -9.5 -24.812 1 84.19 70 SER A O 1
ATOM 558 N N . THR A 1 71 ? 0.545 -7.785 -24.016 1 81.69 71 THR A N 1
ATOM 559 C CA . THR A 1 71 ? 0.338 -8.453 -22.734 1 81.69 71 THR A CA 1
ATOM 560 C C . THR A 1 71 ? -0.461 -9.734 -22.906 1 81.69 71 THR A C 1
ATOM 562 O O . THR A 1 71 ? -0.077 -10.789 -22.406 1 81.69 71 THR A O 1
ATOM 565 N N . ASP A 1 72 ? -1.486 -9.656 -23.625 1 78.69 72 ASP A N 1
ATOM 566 C CA . ASP A 1 72 ? -2.311 -10.828 -23.906 1 78.69 72 ASP A CA 1
ATOM 567 C C . ASP A 1 72 ? -1.498 -11.906 -24.625 1 78.69 72 ASP A C 1
ATOM 569 O O . ASP A 1 72 ? -1.618 -13.094 -24.297 1 78.69 72 ASP A O 1
ATOM 573 N N . LEU A 1 73 ? -0.733 -11.438 -25.531 1 76 73 LEU A N 1
ATOM 574 C CA . LEU A 1 73 ? 0.062 -12.375 -26.312 1 76 73 LEU A CA 1
ATOM 575 C C . LEU A 1 73 ? 1.072 -13.102 -25.438 1 76 73 LEU A C 1
ATOM 577 O O . LEU A 1 73 ? 1.194 -14.328 -25.516 1 76 73 LEU A O 1
ATOM 581 N N . PHE A 1 74 ? 1.729 -12.414 -24.672 1 80.56 74 PHE A N 1
ATOM 582 C CA . PHE A 1 74 ? 2.752 -13.039 -23.844 1 80.56 74 PHE A CA 1
ATOM 583 C C . PHE A 1 74 ? 2.117 -13.922 -22.766 1 80.56 74 PHE A C 1
ATOM 585 O O . PHE A 1 74 ? 2.678 -14.953 -22.406 1 80.56 74 PHE A O 1
ATOM 592 N N . GLN A 1 75 ? 1.009 -13.562 -22.297 1 79.5 75 GLN A N 1
ATOM 593 C CA . GLN A 1 75 ? 0.269 -14.398 -21.359 1 79.5 75 GLN A CA 1
ATOM 594 C C . GLN A 1 75 ? -0.125 -15.727 -22.016 1 79.5 75 GLN A C 1
ATOM 596 O O . GLN A 1 75 ? -0.071 -16.781 -21.359 1 79.5 75 GLN A O 1
ATOM 601 N N . ARG A 1 76 ? -0.485 -15.672 -23.219 1 75.19 76 ARG A N 1
ATOM 602 C CA . ARG A 1 76 ? -0.866 -16.891 -23.938 1 75.19 76 ARG A CA 1
ATOM 603 C C . ARG A 1 76 ? 0.338 -17.797 -24.156 1 75.19 76 ARG A C 1
ATOM 605 O O . ARG A 1 76 ? 0.222 -19.016 -24.062 1 75.19 76 ARG A O 1
ATOM 612 N N . LEU A 1 77 ? 1.411 -17.156 -24.5 1 74.5 77 LEU A N 1
ATOM 613 C CA . LEU A 1 77 ? 2.631 -17.938 -24.672 1 74.5 77 LEU A CA 1
ATOM 614 C C . LEU A 1 77 ? 3.035 -18.609 -23.359 1 74.5 77 LEU A C 1
ATOM 616 O O . LEU A 1 77 ? 3.416 -19.781 -23.359 1 74.5 77 LEU A O 1
ATOM 620 N N . GLU A 1 78 ? 2.982 -17.859 -22.297 1 78.56 78 GLU A N 1
ATOM 621 C CA . GLU A 1 78 ? 3.285 -18.438 -20.984 1 78.56 78 GLU A CA 1
ATOM 622 C C . GLU A 1 78 ? 2.328 -19.562 -20.641 1 78.56 78 GLU A C 1
ATOM 624 O O . GLU A 1 78 ? 2.744 -20.594 -20.094 1 78.56 78 GLU A O 1
ATOM 629 N N . SER A 1 79 ? 1.148 -19.359 -20.953 1 76.88 79 SER A N 1
ATOM 630 C CA . SER A 1 79 ? 0.133 -20.375 -20.703 1 76.88 79 SER A CA 1
ATOM 631 C C . SER A 1 79 ? 0.426 -21.656 -21.5 1 76.88 79 SER A C 1
ATOM 633 O O . SER A 1 79 ? 0.209 -22.766 -21 1 76.88 79 SER A O 1
ATOM 635 N N . LEU A 1 80 ? 0.871 -21.516 -22.688 1 72.5 80 LEU A N 1
ATOM 636 C CA . LEU A 1 80 ? 1.239 -22.656 -23.5 1 72.5 80 LEU A CA 1
ATOM 637 C C . LEU A 1 80 ? 2.354 -23.469 -22.828 1 72.5 80 LEU A C 1
ATOM 639 O O . LEU A 1 80 ? 2.283 -24.688 -22.75 1 72.5 80 LEU A O 1
ATOM 643 N N . ASP A 1 81 ? 3.287 -22.734 -22.406 1 73.88 81 ASP A N 1
ATOM 644 C CA . ASP A 1 81 ? 4.387 -23.391 -21.703 1 73.88 81 ASP A CA 1
ATOM 645 C C . ASP A 1 81 ? 3.875 -24.156 -20.484 1 73.88 81 ASP A C 1
ATOM 647 O O . ASP A 1 81 ? 4.316 -25.281 -20.234 1 73.88 81 ASP A O 1
ATOM 651 N N . MET A 1 82 ? 2.986 -23.641 -19.781 1 76.88 82 MET A N 1
ATOM 652 C CA . MET A 1 82 ? 2.381 -24.297 -18.625 1 76.88 82 MET A CA 1
ATOM 653 C C . MET A 1 82 ? 1.592 -25.531 -19.047 1 76.88 82 MET A C 1
ATOM 655 O O . MET A 1 82 ? 1.626 -26.547 -18.359 1 76.88 82 MET A O 1
ATOM 659 N N . GLN A 1 83 ? 0.93 -25.375 -20.078 1 74.56 83 GLN A N 1
ATOM 660 C CA . GLN A 1 83 ? 0.152 -26.5 -20.578 1 74.56 83 GLN A CA 1
ATOM 661 C C . GLN A 1 83 ? 1.057 -27.672 -20.953 1 74.56 83 GLN A C 1
ATOM 663 O O . GLN A 1 83 ? 0.761 -28.812 -20.625 1 74.56 83 GLN A O 1
ATOM 668 N N . LEU A 1 84 ? 2.035 -27.266 -21.609 1 72.62 84 LEU A N 1
ATOM 669 C CA . LEU A 1 84 ? 2.969 -28.312 -22.016 1 72.62 84 LEU A CA 1
ATOM 670 C C . LEU A 1 84 ? 3.598 -28.984 -20.812 1 72.62 84 LEU A C 1
ATOM 672 O O . LEU A 1 84 ? 3.756 -30.219 -20.797 1 72.62 84 LEU A O 1
ATOM 676 N N . SER A 1 85 ? 3.934 -28.25 -19.844 1 73.75 85 SER A N 1
ATOM 677 C CA . SER A 1 85 ? 4.48 -28.828 -18.625 1 73.75 85 SER A CA 1
ATOM 678 C C . SER A 1 85 ? 3.432 -29.641 -17.875 1 73.75 85 SER A C 1
ATOM 680 O O . SER A 1 85 ? 3.738 -30.719 -17.344 1 73.75 85 SER A O 1
ATOM 682 N N . ASP A 1 86 ? 2.318 -29.203 -17.891 1 73.19 86 ASP A N 1
ATOM 683 C CA . ASP A 1 86 ? 1.216 -29.891 -17.234 1 73.19 86 ASP A CA 1
ATOM 684 C C . ASP A 1 86 ? 0.947 -31.25 -17.891 1 73.19 86 ASP A C 1
ATOM 686 O O . ASP A 1 86 ? 0.667 -32.219 -17.203 1 73.19 86 ASP A O 1
ATOM 690 N N . LEU A 1 87 ? 1.045 -31.281 -19.125 1 70.44 87 LEU A N 1
ATOM 691 C CA . LEU A 1 87 ? 0.869 -32.531 -19.875 1 70.44 87 LEU A CA 1
ATOM 692 C C . LEU A 1 87 ? 1.946 -33.531 -19.5 1 70.44 87 LEU A C 1
ATOM 694 O O . LEU A 1 87 ? 1.72 -34.75 -19.594 1 70.44 87 LEU A O 1
ATOM 698 N N . LYS A 1 88 ? 2.99 -33 -19.016 1 75.56 88 LYS A N 1
ATOM 699 C CA . LYS A 1 88 ? 4.078 -33.875 -18.594 1 75.56 88 LYS A CA 1
ATOM 700 C C . LYS A 1 88 ? 3.93 -34.281 -17.125 1 75.56 88 LYS A C 1
ATOM 702 O O . LYS A 1 88 ? 4.785 -34.969 -16.578 1 75.56 88 LYS A O 1
ATOM 707 N N . GLY A 1 89 ? 2.914 -33.781 -16.5 1 78.56 89 GLY A N 1
ATOM 708 C CA . GLY A 1 89 ? 2.574 -34.188 -15.148 1 78.56 89 GLY A CA 1
ATOM 709 C C . GLY A 1 89 ? 3.096 -33.25 -14.078 1 78.56 89 GLY A C 1
ATOM 710 O O . GLY A 1 89 ? 3.082 -33.594 -12.891 1 78.56 89 GLY A O 1
ATOM 711 N N . SER A 1 90 ? 3.654 -32.219 -14.547 1 85.31 90 SER A N 1
ATOM 712 C CA . SER A 1 90 ? 4.164 -31.266 -13.57 1 85.31 90 SER A CA 1
ATOM 713 C C . SER A 1 90 ? 3.652 -29.859 -13.859 1 85.31 90 SER A C 1
ATOM 715 O O . SER A 1 90 ? 4.062 -29.234 -14.836 1 85.31 90 SER A O 1
ATOM 717 N N . LEU A 1 91 ? 2.775 -29.453 -12.945 1 89.94 91 LEU A N 1
ATOM 718 C CA . LEU A 1 91 ? 2.293 -28.094 -13.117 1 89.94 91 LEU A CA 1
ATOM 719 C C . LEU A 1 91 ? 3.371 -27.078 -12.742 1 89.94 91 LEU A C 1
ATOM 721 O O . LEU A 1 91 ? 3.828 -27.047 -11.594 1 89.94 91 LEU A O 1
ATOM 725 N N . GLN A 1 92 ? 3.814 -26.375 -13.719 1 90.25 92 GLN A N 1
ATOM 726 C CA . GLN A 1 92 ? 4.848 -25.359 -13.516 1 90.25 92 GLN A CA 1
ATOM 727 C C . GLN A 1 92 ? 4.41 -24 -14.062 1 90.25 92 GLN A C 1
ATOM 729 O O . GLN A 1 92 ? 3.555 -23.938 -14.945 1 90.25 92 GLN A O 1
ATOM 734 N N . GLY A 1 93 ? 4.984 -22.969 -13.438 1 91.75 93 GLY A N 1
ATOM 735 C CA . GLY A 1 93 ? 4.711 -21.641 -13.953 1 91.75 93 GLY A CA 1
ATOM 736 C C . GLY A 1 93 ? 4.465 -20.609 -12.859 1 91.75 93 GLY A C 1
ATOM 737 O O . GLY A 1 93 ? 4.719 -20.891 -11.688 1 91.75 93 GLY A O 1
ATOM 738 N N . GLN A 1 94 ? 4.09 -19.484 -13.305 1 93.94 94 GLN A N 1
ATOM 739 C CA . GLN A 1 94 ? 3.891 -18.359 -12.383 1 93.94 94 GLN A CA 1
ATOM 740 C C . GLN A 1 94 ? 2.42 -17.953 -12.32 1 93.94 94 GLN A C 1
ATOM 742 O O . GLN A 1 94 ? 1.736 -17.922 -13.344 1 93.94 94 GLN A O 1
ATOM 747 N N . LEU A 1 95 ? 1.898 -17.797 -11.164 1 96.44 95 LEU A N 1
ATOM 748 C CA . LEU A 1 95 ? 0.578 -17.219 -10.945 1 96.44 95 LEU A CA 1
ATOM 749 C C . LEU A 1 95 ? 0.678 -15.711 -10.703 1 96.44 95 LEU A C 1
ATOM 751 O O . LEU A 1 95 ? 1.298 -15.273 -9.734 1 96.44 95 LEU A O 1
ATOM 755 N N . ARG A 1 96 ? 0.191 -14.969 -11.609 1 97.19 96 ARG A N 1
ATOM 756 C CA . ARG A 1 96 ? 0.06 -13.531 -11.398 1 97.19 96 ARG A CA 1
ATOM 757 C C . ARG A 1 96 ? -1.249 -13.195 -10.688 1 97.19 96 ARG A C 1
ATOM 759 O O . ARG A 1 96 ? -2.322 -13.281 -11.289 1 97.19 96 ARG A O 1
ATOM 766 N N . LEU A 1 97 ? -1.164 -12.719 -9.453 1 98.44 97 LEU A N 1
ATOM 767 C CA . LEU A 1 97 ? -2.322 -12.477 -8.602 1 98.44 97 LEU A CA 1
ATOM 768 C C . LEU A 1 97 ? -2.35 -11.031 -8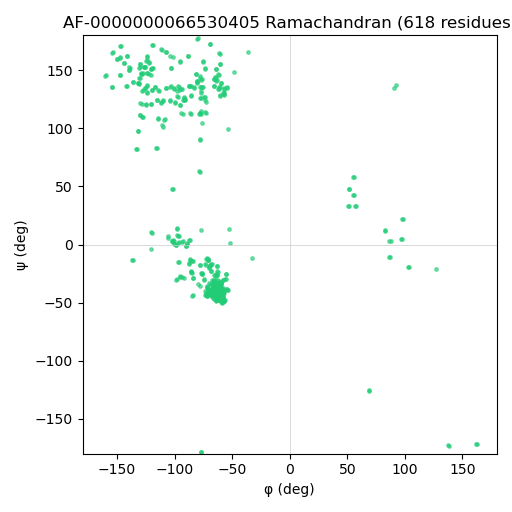.109 1 98.44 97 LEU A C 1
ATOM 770 O O . LEU A 1 97 ? -1.371 -10.555 -7.535 1 98.44 97 LEU A O 1
ATOM 774 N N . ALA A 1 98 ? -3.402 -10.305 -8.43 1 98.5 98 ALA A N 1
ATOM 775 C CA . ALA A 1 98 ? -3.631 -9 -7.82 1 98.5 98 ALA A CA 1
ATOM 776 C C . ALA A 1 98 ? -4.668 -9.094 -6.703 1 98.5 98 ALA A C 1
ATOM 778 O O . ALA A 1 98 ? -5.719 -9.719 -6.867 1 98.5 98 ALA A O 1
ATOM 779 N N . VAL A 1 99 ? -4.328 -8.453 -5.602 1 98.5 99 VAL A N 1
ATOM 780 C CA . VAL A 1 99 ? -5.27 -8.539 -4.488 1 98.5 99 VAL A CA 1
ATOM 781 C C . VAL A 1 99 ? -5.539 -7.145 -3.93 1 98.5 99 VAL A C 1
ATOM 783 O O . VAL A 1 99 ? -4.641 -6.301 -3.898 1 98.5 99 VAL A O 1
ATOM 786 N N . GLU A 1 100 ? -6.793 -6.988 -3.545 1 97.62 100 GLU A N 1
ATOM 787 C CA . GLU A 1 100 ? -7.133 -5.793 -2.781 1 97.62 100 GLU A CA 1
ATOM 788 C C . GLU A 1 100 ? -6.418 -5.777 -1.431 1 97.62 100 GLU A C 1
ATOM 790 O O . GLU A 1 100 ? -6.219 -6.828 -0.819 1 97.62 100 GLU A O 1
ATOM 795 N N . SER A 1 101 ? -6.145 -4.605 -0.915 1 97.5 101 SER A N 1
ATOM 796 C CA . SER A 1 101 ? -5.281 -4.418 0.244 1 97.5 101 SER A CA 1
ATOM 797 C C . SER A 1 101 ? -5.797 -5.191 1.451 1 97.5 101 SER A C 1
ATOM 799 O O . SER A 1 101 ? -5.012 -5.637 2.293 1 97.5 101 SER A O 1
ATOM 801 N N . SER A 1 102 ? -7.09 -5.391 1.587 1 97.31 102 SER A N 1
ATOM 802 C CA . SER A 1 102 ? -7.629 -6.082 2.754 1 97.31 102 SER A CA 1
ATOM 803 C C . SER A 1 102 ? -7.27 -7.562 2.73 1 97.31 102 SER A C 1
ATOM 805 O O . SER A 1 102 ? -7.305 -8.234 3.768 1 97.31 102 SER A O 1
ATOM 807 N N . ALA A 1 103 ? -6.93 -8.102 1.595 1 98.06 103 ALA A N 1
ATOM 808 C CA . ALA A 1 103 ? -6.703 -9.539 1.45 1 98.06 103 ALA A CA 1
ATOM 809 C C . ALA A 1 103 ? -5.215 -9.875 1.51 1 98.06 103 ALA A C 1
ATOM 811 O O . ALA A 1 103 ? -4.828 -11.039 1.431 1 98.06 103 ALA A O 1
ATOM 812 N N . LYS A 1 104 ? -4.379 -8.891 1.672 1 98.19 104 LYS A N 1
ATOM 813 C CA . LYS A 1 104 ? -2.943 -9.094 1.496 1 98.19 104 LYS A CA 1
ATOM 814 C C . LYS A 1 104 ? -2.363 -9.93 2.635 1 98.19 104 LYS A C 1
ATOM 816 O O . LYS A 1 104 ? -1.247 -10.445 2.527 1 98.19 104 LYS A O 1
ATOM 821 N N . TYR A 1 105 ? -3.1 -10.117 3.689 1 97.75 105 TYR A N 1
ATOM 822 C CA . TYR A 1 105 ? -2.611 -10.844 4.859 1 97.75 105 TYR A CA 1
ATOM 823 C C . TYR A 1 105 ? -2.793 -12.344 4.684 1 97.75 105 TYR A C 1
ATOM 825 O O . TYR A 1 105 ? -1.874 -13.125 4.953 1 97.75 105 TYR A O 1
ATOM 833 N N . ILE A 1 106 ? -3.912 -12.781 4.207 1 97.81 106 ILE A N 1
ATOM 834 C CA . ILE A 1 106 ? -4.25 -14.195 4.117 1 97.81 106 ILE A CA 1
ATOM 835 C C . ILE A 1 106 ? -3.682 -14.781 2.828 1 97.81 106 ILE A C 1
ATOM 837 O O . ILE A 1 106 ? -3.385 -15.977 2.76 1 97.81 106 ILE A O 1
ATOM 841 N N . THR A 1 107 ? -3.451 -13.969 1.811 1 98.5 107 THR A N 1
ATOM 842 C CA . THR A 1 107 ? -3.152 -14.43 0.459 1 98.5 107 THR A CA 1
ATOM 843 C C . THR A 1 107 ? -1.854 -15.234 0.437 1 98.5 107 THR A C 1
ATOM 845 O O . THR A 1 107 ? -1.795 -16.312 -0.163 1 98.5 107 THR A O 1
ATOM 848 N N . PRO A 1 108 ? -0.776 -14.758 1.128 1 98.5 108 PRO A N 1
ATOM 849 C CA . PRO A 1 108 ? 0.449 -15.562 1.099 1 98.5 108 PRO A CA 1
ATOM 850 C C . PRO A 1 108 ? 0.262 -16.953 1.713 1 98.5 108 PRO A C 1
ATOM 852 O O . PRO A 1 108 ? 0.873 -17.922 1.256 1 98.5 108 PRO A O 1
ATOM 855 N N . HIS A 1 109 ? -0.577 -17.062 2.689 1 98.38 109 HIS A N 1
ATOM 856 C CA . HIS A 1 109 ? -0.843 -18.344 3.318 1 98.38 109 HIS A CA 1
ATOM 857 C C . HIS A 1 109 ? -1.634 -19.266 2.391 1 98.38 109 HIS A C 1
ATOM 859 O O . HIS A 1 109 ? -1.368 -20.469 2.322 1 98.38 109 HIS A O 1
ATOM 865 N N . LEU A 1 110 ? -2.609 -18.672 1.714 1 98.44 110 LEU A N 1
ATOM 866 C CA . LEU A 1 110 ? -3.354 -19.422 0.713 1 98.44 110 LEU A CA 1
ATOM 867 C C . LEU A 1 110 ? -2.42 -19.969 -0.366 1 98.44 110 LEU A C 1
ATOM 869 O O . LEU A 1 110 ? -2.5 -21.141 -0.734 1 98.44 110 LEU A O 1
ATOM 873 N N . PHE A 1 111 ? -1.551 -19.094 -0.828 1 98.56 111 PHE A N 1
ATOM 874 C CA . PHE A 1 111 ? -0.659 -19.5 -1.905 1 98.56 111 PHE A CA 1
ATOM 875 C C . PHE A 1 111 ? 0.312 -20.578 -1.425 1 98.56 111 PHE A C 1
ATOM 877 O O . PHE A 1 111 ? 0.631 -21.516 -2.164 1 98.56 111 PHE A O 1
ATOM 884 N N . LYS A 1 112 ? 0.822 -20.406 -0.183 1 98.5 112 LYS A N 1
ATOM 885 C CA . LYS A 1 112 ? 1.732 -21.422 0.34 1 98.5 112 LYS A CA 1
ATOM 886 C C . LYS A 1 112 ? 1.066 -22.797 0.369 1 98.5 112 LYS A C 1
ATOM 888 O O . LYS A 1 112 ? 1.682 -23.797 -0.003 1 98.5 112 LYS A O 1
ATOM 893 N N . ALA A 1 113 ? -0.141 -22.875 0.823 1 98.44 113 ALA A N 1
ATOM 894 C CA . ALA A 1 113 ? -0.887 -24.141 0.843 1 98.44 113 ALA A CA 1
ATOM 895 C C . ALA A 1 113 ? -1.042 -24.703 -0.565 1 98.44 113 ALA A C 1
ATOM 897 O O . ALA A 1 113 ? -0.912 -25.906 -0.772 1 98.44 113 ALA A O 1
ATOM 898 N N . PHE A 1 114 ? -1.313 -23.859 -1.536 1 98.38 114 PHE A N 1
ATOM 899 C CA . PHE A 1 114 ? -1.417 -24.25 -2.936 1 98.38 114 PHE A CA 1
ATOM 900 C C . PHE A 1 114 ? -0.073 -24.734 -3.461 1 98.38 114 PHE A C 1
ATOM 902 O O . PHE A 1 114 ? -0.004 -25.766 -4.152 1 98.38 114 PHE A O 1
ATOM 909 N N . GLN A 1 115 ? 0.994 -24 -3.123 1 97.69 115 GLN A N 1
ATOM 910 C CA . GLN A 1 115 ? 2.34 -24.328 -3.576 1 97.69 115 GLN A CA 1
ATOM 911 C C . GLN A 1 115 ? 2.789 -25.672 -3.025 1 97.69 115 GLN A C 1
ATOM 913 O O . GLN A 1 115 ? 3.561 -26.391 -3.67 1 97.69 115 GLN A O 1
ATOM 918 N N . ASN A 1 116 ? 2.34 -26.078 -1.869 1 97.06 116 ASN A N 1
ATOM 919 C CA . ASN A 1 116 ? 2.627 -27.391 -1.317 1 97.06 116 ASN A CA 1
ATOM 920 C C . ASN A 1 116 ? 2.123 -28.5 -2.232 1 97.06 116 ASN A C 1
ATOM 922 O O . ASN A 1 116 ? 2.725 -29.578 -2.301 1 97.06 116 ASN A O 1
ATOM 926 N N . LEU A 1 117 ? 1.047 -28.234 -2.916 1 95.44 117 LEU A N 1
ATOM 927 C CA . LEU A 1 117 ? 0.484 -29.203 -3.861 1 95.44 117 LEU A CA 1
ATOM 928 C C . LEU A 1 117 ? 1.189 -29.109 -5.211 1 95.44 117 LEU A C 1
ATOM 930 O O . LEU A 1 117 ? 1.257 -30.094 -5.949 1 95.44 117 LEU A O 1
ATOM 934 N N . HIS A 1 118 ? 1.676 -27.922 -5.523 1 95.81 118 HIS A N 1
ATOM 935 C CA . HIS A 1 118 ? 2.342 -27.656 -6.793 1 95.81 118 HIS A CA 1
ATOM 936 C C . HIS A 1 118 ? 3.65 -26.891 -6.578 1 95.81 118 HIS A C 1
ATOM 938 O O . HIS A 1 118 ? 3.732 -25.703 -6.859 1 95.81 118 HIS A O 1
ATOM 944 N N . PRO A 1 119 ? 4.707 -27.578 -6.258 1 94.56 119 PRO A N 1
ATOM 945 C CA . PRO A 1 119 ? 5.938 -26.953 -5.766 1 94.56 119 PRO A CA 1
ATOM 946 C C . PRO A 1 119 ? 6.648 -26.125 -6.836 1 94.56 119 PRO A C 1
ATOM 948 O O . PRO A 1 119 ? 7.484 -25.281 -6.512 1 94.56 119 PRO A O 1
ATOM 951 N N . GLU A 1 120 ? 6.309 -26.328 -8.094 1 93.44 120 GLU A N 1
ATOM 952 C CA . GLU A 1 120 ? 7.043 -25.656 -9.164 1 93.44 120 GLU A CA 1
ATOM 953 C C . GLU A 1 120 ? 6.309 -24.391 -9.625 1 93.44 120 GLU A C 1
ATOM 955 O O . GLU A 1 120 ? 6.711 -23.766 -10.602 1 93.44 120 GLU A O 1
ATOM 960 N N . VAL A 1 121 ? 5.242 -24.031 -8.914 1 95.25 121 VAL A N 1
ATOM 961 C CA . VAL A 1 121 ? 4.508 -22.812 -9.227 1 95.25 121 VAL A CA 1
ATOM 962 C C . VAL A 1 121 ? 5.031 -21.656 -8.375 1 95.25 121 VAL A C 1
ATOM 964 O O . VAL A 1 121 ? 5.293 -21.828 -7.184 1 95.25 121 VAL A O 1
ATOM 967 N N . SER A 1 122 ? 5.266 -20.516 -8.969 1 95.62 122 SER A N 1
ATOM 968 C CA . SER A 1 122 ? 5.715 -19.328 -8.266 1 95.62 122 SER A CA 1
ATOM 969 C C . SER A 1 122 ? 4.629 -18.25 -8.258 1 95.62 122 SER A C 1
ATOM 971 O O . SER A 1 122 ? 3.617 -18.375 -8.945 1 95.62 122 SER A O 1
ATOM 973 N N . LEU A 1 123 ? 4.855 -17.234 -7.43 1 96.75 123 LEU A N 1
ATOM 974 C CA . LEU A 1 123 ? 3.848 -16.203 -7.223 1 96.75 123 LEU A CA 1
ATOM 975 C C . LEU A 1 123 ? 4.387 -14.828 -7.629 1 96.75 123 LEU A C 1
ATOM 977 O O . LEU A 1 123 ? 5.535 -14.5 -7.336 1 96.75 123 LEU A O 1
ATOM 981 N N . SER A 1 124 ? 3.625 -14.133 -8.352 1 97.56 124 SER A N 1
ATOM 982 C CA . SER A 1 124 ? 3.734 -12.68 -8.492 1 97.56 124 SER A CA 1
ATOM 983 C C . SER A 1 124 ? 2.518 -11.977 -7.91 1 97.56 124 SER A C 1
ATOM 985 O O . SER A 1 124 ? 1.437 -11.992 -8.5 1 97.56 124 SER A O 1
ATOM 987 N N . LEU A 1 125 ? 2.725 -11.336 -6.812 1 98.44 125 LEU A N 1
ATOM 988 C CA . LEU A 1 125 ? 1.603 -10.773 -6.066 1 98.44 125 LEU A CA 1
ATOM 989 C C . LEU A 1 125 ? 1.63 -9.25 -6.109 1 98.44 125 LEU A C 1
ATOM 991 O O . LEU A 1 125 ? 2.615 -8.633 -5.699 1 98.44 125 LEU A O 1
ATOM 995 N N . THR A 1 126 ? 0.583 -8.695 -6.594 1 98.06 126 THR A N 1
ATOM 996 C CA . THR A 1 126 ? 0.372 -7.25 -6.57 1 98.06 126 THR A CA 1
ATOM 997 C C . THR A 1 126 ? -0.697 -6.875 -5.547 1 98.06 126 THR A C 1
ATOM 999 O O . THR A 1 126 ? -1.731 -7.539 -5.453 1 98.06 126 THR A O 1
ATOM 1002 N N . VAL A 1 127 ? -0.403 -5.84 -4.758 1 98.06 127 VAL A N 1
ATOM 1003 C CA . VAL A 1 127 ? -1.342 -5.375 -3.742 1 98.06 127 VAL A CA 1
ATOM 1004 C C . VAL A 1 127 ? -1.708 -3.916 -4.008 1 98.06 127 VAL A C 1
ATOM 1006 O O . VAL A 1 127 ? -0.833 -3.049 -4.059 1 98.06 127 VAL A O 1
ATOM 1009 N N . VAL A 1 128 ? -2.992 -3.68 -4.199 1 96.81 128 VAL A N 1
ATOM 1010 C CA . VAL A 1 128 ? -3.457 -2.328 -4.488 1 96.81 128 VAL A CA 1
ATOM 1011 C C . VAL A 1 128 ? -4.848 -2.119 -3.893 1 96.81 128 VAL A C 1
ATOM 1013 O O . VAL A 1 128 ? -5.434 -3.047 -3.328 1 96.81 128 VAL A O 1
ATOM 1016 N N . ASN A 1 129 ? -5.332 -0.888 -3.904 1 96.25 129 ASN A N 1
ATOM 1017 C CA . ASN A 1 129 ? -6.684 -0.66 -3.404 1 96.25 129 ASN A CA 1
ATOM 1018 C C . ASN A 1 129 ? -7.738 -1.093 -4.422 1 96.25 129 ASN A C 1
ATOM 1020 O O . ASN A 1 129 ? -7.402 -1.601 -5.492 1 96.25 129 ASN A O 1
ATOM 1024 N N . ARG A 1 130 ? -8.984 -0.912 -4.109 1 96.44 130 ARG A N 1
ATOM 1025 C CA . ARG A 1 130 ? -10.102 -1.442 -4.895 1 96.44 130 ARG A CA 1
ATOM 1026 C C . ARG A 1 130 ? -10.133 -0.817 -6.285 1 96.44 130 ARG A C 1
ATOM 1028 O O . ARG A 1 130 ? -10.289 -1.522 -7.285 1 96.44 130 ARG A O 1
ATOM 1035 N N . THR A 1 131 ? -10.039 0.487 -6.375 1 94.56 131 THR A N 1
ATOM 1036 C CA . THR A 1 131 ? -10.094 1.17 -7.66 1 94.56 131 THR A CA 1
ATOM 1037 C C . THR A 1 131 ? -9.008 0.649 -8.602 1 94.56 131 THR A C 1
ATOM 1039 O O . THR A 1 131 ? -9.266 0.4 -9.781 1 94.56 131 THR A O 1
ATOM 1042 N N . GLN A 1 132 ? -7.848 0.447 -8.062 1 94.5 132 GLN A N 1
ATOM 1043 C CA . GLN A 1 132 ? -6.73 -0.019 -8.875 1 94.5 132 GLN A CA 1
ATOM 1044 C C . GLN A 1 132 ? -6.918 -1.476 -9.289 1 94.5 132 GLN A C 1
ATOM 1046 O O . GLN A 1 132 ? -6.516 -1.873 -10.383 1 94.5 132 GLN A O 1
ATOM 1051 N N . VAL A 1 133 ? -7.465 -2.305 -8.414 1 95.94 133 VAL A N 1
ATOM 1052 C CA . VAL A 1 133 ? -7.695 -3.701 -8.766 1 95.94 133 VAL A CA 1
ATOM 1053 C C . VAL A 1 133 ? -8.695 -3.785 -9.914 1 95.94 133 VAL A C 1
ATOM 1055 O O . VAL A 1 133 ? -8.562 -4.629 -10.805 1 95.94 133 VAL A O 1
ATOM 1058 N N . ILE A 1 134 ? -9.68 -2.926 -9.883 1 94.62 134 ILE A N 1
ATOM 1059 C CA . ILE A 1 134 ? -10.688 -2.904 -10.938 1 94.62 134 ILE A CA 1
ATOM 1060 C C . ILE A 1 134 ? -10.039 -2.502 -12.258 1 94.62 134 ILE A C 1
ATOM 1062 O O . ILE A 1 134 ? -10.328 -3.092 -13.305 1 94.62 134 ILE A O 1
ATOM 1066 N N . LYS A 1 135 ? -9.188 -1.502 -12.188 1 90.94 135 LYS A N 1
ATOM 1067 C CA . LYS A 1 135 ? -8.461 -1.088 -13.383 1 90.94 135 LYS A CA 1
ATOM 1068 C C . LYS A 1 135 ? -7.617 -2.232 -13.938 1 90.94 135 LYS A C 1
ATOM 1070 O O . LYS A 1 135 ? -7.582 -2.455 -15.148 1 90.94 135 LYS A O 1
ATOM 1075 N N . ARG A 1 136 ? -6.93 -2.947 -13.094 1 92 136 ARG A N 1
ATOM 1076 C CA . ARG A 1 136 ? -6.094 -4.07 -13.508 1 92 136 ARG A CA 1
ATOM 1077 C C . ARG A 1 136 ? -6.938 -5.188 -14.109 1 92 136 ARG A C 1
ATOM 1079 O O . ARG A 1 136 ? -6.527 -5.832 -15.078 1 92 136 ARG A O 1
ATOM 1086 N N . LEU A 1 137 ? -8.094 -5.395 -13.531 1 91 137 LEU A N 1
ATOM 1087 C CA . LEU A 1 137 ? -9.039 -6.367 -14.07 1 91 137 LEU A CA 1
ATOM 1088 C C . LEU A 1 137 ? -9.477 -5.977 -15.477 1 91 137 LEU A C 1
ATOM 1090 O O . LEU A 1 137 ? -9.508 -6.82 -16.375 1 91 137 LEU A O 1
ATOM 1094 N N . ALA A 1 138 ? -9.789 -4.746 -15.617 1 86.25 138 ALA A N 1
ATOM 1095 C CA . ALA A 1 138 ? -10.234 -4.234 -16.906 1 86.25 138 ALA A CA 1
ATOM 1096 C C . ALA A 1 138 ? -9.133 -4.348 -17.953 1 86.25 138 ALA A C 1
ATOM 1098 O O . ALA A 1 138 ? -9.406 -4.605 -19.125 1 86.25 138 ALA A O 1
ATOM 1099 N N . ASP A 1 139 ? -7.898 -4.18 -17.531 1 82 139 ASP A N 1
ATOM 1100 C CA . ASP A 1 139 ? -6.742 -4.195 -18.422 1 82 139 ASP A CA 1
ATOM 1101 C C . ASP A 1 139 ? -6.191 -5.613 -18.578 1 82 139 ASP A C 1
ATOM 1103 O O . ASP A 1 139 ? -5.184 -5.82 -19.266 1 82 139 ASP A O 1
ATOM 1107 N N . ASN A 1 140 ? -6.801 -6.582 -17.953 1 85.56 140 ASN A N 1
ATOM 1108 C CA . ASN A 1 140 ? -6.383 -7.977 -18.016 1 85.56 140 ASN A CA 1
ATOM 1109 C C . ASN A 1 140 ? -4.898 -8.133 -17.703 1 85.56 140 ASN A C 1
ATOM 1111 O O . ASN A 1 140 ? -4.172 -8.812 -18.422 1 85.56 140 ASN A O 1
ATOM 1115 N N . ARG A 1 141 ? -4.48 -7.488 -16.609 1 88.81 141 ARG A N 1
ATOM 1116 C CA . ARG A 1 141 ? -3.061 -7.453 -16.281 1 88.81 141 ARG A CA 1
ATOM 1117 C C . ARG A 1 141 ? -2.652 -8.688 -15.477 1 88.81 141 ARG A C 1
ATOM 1119 O O . ARG A 1 141 ? -1.47 -9.031 -15.414 1 88.81 141 ARG A O 1
ATOM 1126 N N . ASP A 1 142 ? -3.633 -9.328 -14.805 1 95.12 142 ASP A N 1
ATOM 1127 C CA . ASP A 1 142 ? -3.354 -10.438 -13.906 1 95.12 142 ASP A CA 1
ATOM 1128 C C . ASP A 1 142 ? -4.16 -11.672 -14.289 1 95.12 142 ASP A C 1
ATOM 1130 O O . ASP A 1 142 ? -5.125 -11.578 -15.055 1 95.12 142 ASP A O 1
ATOM 1134 N N . ASP A 1 143 ? -3.633 -12.867 -13.836 1 94.69 143 ASP A N 1
ATOM 1135 C CA . ASP A 1 143 ? -4.383 -14.094 -14.07 1 94.69 143 ASP A CA 1
ATOM 1136 C C . ASP A 1 143 ? -5.695 -14.094 -13.289 1 94.69 143 ASP A C 1
ATOM 1138 O O . ASP A 1 143 ? -6.738 -14.477 -13.82 1 94.69 143 ASP A O 1
ATOM 1142 N N . LEU A 1 144 ? -5.598 -13.734 -12.031 1 97.88 144 LEU A N 1
ATOM 1143 C CA . LEU A 1 144 ? -6.73 -13.688 -11.117 1 97.88 144 LEU A CA 1
ATOM 1144 C C . LEU A 1 144 ? -6.637 -12.477 -10.195 1 97.88 144 LEU A C 1
ATOM 1146 O O . LEU A 1 144 ? -5.562 -11.898 -10.031 1 97.88 144 LEU A O 1
ATOM 1150 N N . VAL A 1 145 ? -7.809 -12.164 -9.609 1 98.25 145 VAL A N 1
ATOM 1151 C CA . VAL A 1 145 ? -7.914 -11.062 -8.664 1 98.25 145 VAL A CA 1
ATOM 1152 C C . VAL A 1 145 ? -8.648 -11.523 -7.41 1 98.25 145 VAL A C 1
ATOM 1154 O O . VAL A 1 145 ? -9.578 -12.328 -7.484 1 98.25 145 VAL A O 1
ATOM 1157 N N . ILE A 1 146 ? -8.148 -11.094 -6.266 1 98.62 146 ILE A N 1
ATOM 1158 C CA . ILE A 1 146 ? -8.922 -11.25 -5.039 1 98.62 146 ILE A CA 1
ATOM 1159 C C . ILE A 1 146 ? -9.406 -9.883 -4.562 1 98.62 146 ILE A C 1
ATOM 1161 O O . ILE A 1 146 ? -8.609 -8.969 -4.352 1 98.62 146 ILE A O 1
ATOM 1165 N N . MET A 1 147 ? -10.695 -9.742 -4.395 1 98.19 147 MET A N 1
ATOM 1166 C CA . MET A 1 147 ? -11.258 -8.469 -3.959 1 98.19 147 MET A CA 1
ATOM 1167 C C . MET A 1 147 ? -12.586 -8.68 -3.236 1 98.19 147 MET A C 1
ATOM 1169 O O . MET A 1 147 ? -13.125 -9.789 -3.227 1 98.19 147 MET A O 1
ATOM 1173 N N . SER A 1 148 ? -12.977 -7.605 -2.561 1 95.69 148 SER A N 1
ATOM 1174 C CA . SER A 1 148 ? -14.328 -7.516 -2.016 1 95.69 148 SER A CA 1
ATOM 1175 C C . SER A 1 148 ? -15.172 -6.52 -2.801 1 95.69 148 SER A C 1
ATOM 1177 O O . SER A 1 148 ? -14.656 -5.781 -3.641 1 95.69 148 SER A O 1
ATOM 1179 N N . LEU A 1 149 ? -16.453 -6.555 -2.615 1 93.31 149 LEU A N 1
ATOM 1180 C CA . LEU A 1 149 ? -17.359 -5.629 -3.287 1 93.31 149 LEU A CA 1
ATOM 1181 C C . LEU A 1 149 ? -17.172 -5.688 -4.797 1 93.31 149 LEU A C 1
ATOM 1183 O O . LEU A 1 149 ? -16.938 -4.66 -5.441 1 93.31 149 LEU A O 1
ATOM 1187 N N . VAL A 1 150 ? -17.344 -6.832 -5.406 1 95.69 150 VAL A N 1
ATOM 1188 C CA . VAL A 1 150 ? -17.188 -7.07 -6.836 1 95.69 150 VAL A CA 1
ATOM 1189 C C . VAL A 1 150 ? -18.109 -6.148 -7.625 1 95.69 150 VAL A C 1
ATOM 1191 O O . VAL A 1 150 ? -19.297 -6.051 -7.324 1 95.69 150 VAL A O 1
ATOM 1194 N N . PRO A 1 151 ? -17.516 -5.438 -8.609 1 94.38 151 PRO A N 1
ATOM 1195 C CA . PRO A 1 151 ? -18.375 -4.543 -9.391 1 94.38 151 PRO A CA 1
ATOM 1196 C C . PRO A 1 151 ? -19.484 -5.285 -10.133 1 94.38 151 PRO A C 1
ATOM 1198 O O . PRO A 1 151 ? -19.266 -6.383 -10.641 1 94.38 151 PRO A O 1
ATOM 1201 N N . GLN A 1 152 ? -20.594 -4.66 -10.25 1 91.88 152 GLN A N 1
ATOM 1202 C CA . GLN A 1 152 ? -21.75 -5.297 -10.867 1 91.88 152 GLN A CA 1
ATOM 1203 C C . GLN A 1 152 ? -21.859 -4.926 -12.344 1 91.88 152 GLN A C 1
ATOM 1205 O O . GLN A 1 152 ? -22.594 -5.566 -13.094 1 91.88 152 GLN A O 1
ATOM 1210 N N . ASP A 1 153 ? -21.188 -3.967 -12.75 1 91 153 ASP A N 1
ATOM 1211 C CA . ASP A 1 153 ? -21.344 -3.447 -14.102 1 91 153 ASP A CA 1
ATOM 1212 C C . ASP A 1 153 ? -20.266 -4.004 -15.031 1 91 153 ASP A C 1
ATOM 1214 O O . ASP A 1 153 ? -20 -3.432 -16.094 1 91 153 ASP A O 1
ATOM 1218 N N . MET A 1 154 ? -19.578 -5.016 -14.602 1 91.44 154 MET A N 1
ATOM 1219 C CA . MET A 1 154 ? -18.578 -5.719 -15.406 1 91.44 154 MET A CA 1
ATOM 1220 C C . MET A 1 154 ? -18.938 -7.191 -15.555 1 91.44 154 MET A C 1
ATOM 1222 O O . MET A 1 154 ? -19.562 -7.777 -14.664 1 91.44 154 MET A O 1
ATOM 1226 N N . ALA A 1 155 ? -18.594 -7.719 -16.703 1 93.44 155 ALA A N 1
ATOM 1227 C CA . ALA A 1 155 ? -18.797 -9.148 -16.922 1 93.44 155 ALA A CA 1
ATOM 1228 C C . ALA A 1 155 ? -17.719 -9.969 -16.234 1 93.44 155 ALA A C 1
ATOM 1230 O O . ALA A 1 155 ? -16.672 -10.266 -16.828 1 93.44 155 ALA A O 1
ATOM 1231 N N . LEU A 1 156 ? -18 -10.32 -15.031 1 96.56 156 LEU A N 1
ATOM 1232 C CA . LEU A 1 156 ? -17 -11 -14.219 1 96.56 156 LEU A CA 1
ATOM 1233 C C . LEU A 1 156 ? -17.531 -12.336 -13.703 1 96.56 156 LEU A C 1
ATOM 1235 O O . LEU A 1 156 ? -18.734 -12.492 -13.508 1 96.56 156 LEU A O 1
ATOM 1239 N N . GLU A 1 157 ? -16.656 -13.266 -13.57 1 96.44 157 GLU A N 1
ATOM 1240 C CA . GLU A 1 157 ? -16.875 -14.453 -12.742 1 96.44 157 GLU A CA 1
ATOM 1241 C C . GLU A 1 157 ? -16.234 -14.289 -11.367 1 96.44 157 GLU A C 1
ATOM 1243 O O . GLU A 1 157 ? -15.141 -13.734 -11.234 1 96.44 157 GLU A O 1
ATOM 1248 N N . PHE A 1 158 ? -16.984 -14.602 -10.367 1 96.69 158 PHE A N 1
ATOM 1249 C CA . PHE A 1 158 ? -16.406 -14.453 -9.031 1 96.69 158 PHE A CA 1
ATOM 1250 C C . PHE A 1 158 ? -16.812 -15.625 -8.141 1 96.69 158 PHE A C 1
ATOM 1252 O O . PHE A 1 158 ? -17.859 -16.234 -8.352 1 96.69 158 PHE A O 1
ATOM 1259 N N . LEU A 1 159 ? -15.953 -15.961 -7.191 1 97.94 159 LEU A N 1
ATOM 1260 C CA . LEU A 1 159 ? -16.109 -17.047 -6.223 1 97.94 159 LEU A CA 1
ATOM 1261 C C . LEU A 1 159 ? -15.805 -16.562 -4.812 1 97.94 159 LEU A C 1
ATOM 1263 O O . LEU A 1 159 ? -14.641 -16.422 -4.434 1 97.94 159 LEU A O 1
ATOM 1267 N N . PRO A 1 160 ? -16.922 -16.203 -4.012 1 97.75 160 PRO A N 1
ATOM 1268 C CA . PRO A 1 160 ? -16.641 -15.891 -2.605 1 97.75 160 PRO A CA 1
ATOM 1269 C C . PRO A 1 160 ? -16.047 -17.078 -1.847 1 97.75 160 PRO A C 1
ATOM 1271 O O . PRO A 1 160 ? -16.484 -18.203 -2.008 1 97.75 160 PRO A O 1
ATOM 1274 N N . PHE A 1 161 ? -14.977 -16.812 -1.024 1 97.75 161 PHE A N 1
ATOM 1275 C CA . PHE A 1 161 ? -14.344 -17.969 -0.419 1 97.75 161 PHE A CA 1
ATOM 1276 C C . PHE A 1 161 ? -14.047 -17.719 1.054 1 97.75 161 PHE A C 1
ATOM 1278 O O . PHE A 1 161 ? -13.734 -18.656 1.797 1 97.75 161 PHE A O 1
ATOM 1285 N N . LEU A 1 162 ? -14.117 -16.5 1.555 1 97.06 162 LEU A N 1
ATOM 1286 C CA . LEU A 1 162 ? -13.805 -16.203 2.949 1 97.06 162 LEU A CA 1
ATOM 1287 C C . LEU A 1 162 ? -14.422 -14.875 3.371 1 97.06 162 LEU A C 1
ATOM 1289 O O . LEU A 1 162 ? -14.406 -13.906 2.604 1 97.06 162 LEU A O 1
ATOM 1293 N N . ASN A 1 163 ? -14.844 -14.766 4.637 1 95.81 163 ASN A N 1
ATOM 1294 C CA . ASN A 1 163 ? -15.406 -13.531 5.168 1 95.81 163 ASN A CA 1
ATOM 1295 C C . ASN A 1 163 ? -14.32 -12.5 5.477 1 95.81 163 ASN A C 1
ATOM 1297 O O . ASN A 1 163 ? -13.234 -12.859 5.938 1 95.81 163 ASN A O 1
ATOM 1301 N N . ASN A 1 164 ? -14.625 -11.273 5.207 1 94.31 164 ASN A N 1
ATOM 1302 C CA . ASN A 1 164 ? -13.812 -10.109 5.535 1 94.31 164 ASN A CA 1
ATOM 1303 C C . ASN A 1 164 ? -14.516 -9.195 6.531 1 94.31 164 ASN A C 1
ATOM 1305 O O . ASN A 1 164 ? -15.125 -8.195 6.145 1 94.31 164 ASN A O 1
ATOM 1309 N N . PRO A 1 165 ? -14.422 -9.508 7.848 1 97 165 PRO A N 1
ATOM 1310 C CA . PRO A 1 165 ? -15.07 -8.656 8.852 1 97 165 PRO A CA 1
ATOM 1311 C C . PRO A 1 165 ? -14.336 -7.332 9.062 1 97 165 PRO A C 1
ATOM 1313 O O . PRO A 1 165 ? -13.133 -7.324 9.312 1 97 165 PRO A O 1
ATOM 1316 N N . ILE A 1 166 ? -15.078 -6.23 8.945 1 98.25 166 ILE A N 1
ATOM 1317 C CA . ILE A 1 166 ? -14.578 -4.898 9.273 1 98.25 166 ILE A CA 1
ATOM 1318 C C . ILE A 1 166 ? -15.016 -4.516 10.688 1 98.25 166 ILE A C 1
ATOM 1320 O O . ILE A 1 166 ? -16.203 -4.551 11 1 98.25 166 ILE A O 1
ATOM 1324 N N . ILE A 1 167 ? -14.078 -4.113 11.539 1 98.44 167 ILE A N 1
ATOM 1325 C CA . ILE A 1 167 ? -14.336 -3.865 12.953 1 98.44 167 ILE A CA 1
ATOM 1326 C C . ILE A 1 167 ? -13.914 -2.443 13.312 1 98.44 167 ILE A C 1
ATOM 1328 O O . ILE A 1 167 ? -13.172 -1.802 12.562 1 98.44 167 ILE A O 1
ATOM 1332 N N . ALA A 1 168 ? -14.414 -1.977 14.438 1 98.81 168 ALA A N 1
ATOM 1333 C CA . ALA A 1 168 ? -13.969 -0.708 15.008 1 98.81 168 ALA A CA 1
ATOM 1334 C C . ALA A 1 168 ? -12.906 -0.933 16.078 1 98.81 168 ALA A C 1
ATOM 1336 O O . ALA A 1 168 ? -13.047 -1.814 16.922 1 98.81 168 ALA A O 1
ATOM 1337 N N . VAL A 1 169 ? -11.836 -0.126 16.062 1 98.75 169 VAL A N 1
ATOM 1338 C CA . VAL A 1 169 ? -10.758 -0.329 17.016 1 98.75 169 VAL A CA 1
ATOM 1339 C C . VAL A 1 169 ? -10.406 0.998 17.688 1 98.75 169 VAL A C 1
ATOM 1341 O O . VAL A 1 169 ? -10.609 2.066 17.109 1 98.75 169 VAL A O 1
ATOM 1344 N N . ALA A 1 170 ? -9.922 0.926 18.859 1 98.75 170 ALA A N 1
ATOM 1345 C CA . ALA A 1 170 ? -9.422 2.027 19.672 1 98.75 170 ALA A CA 1
ATOM 1346 C C . ALA A 1 170 ? -8.219 1.595 20.5 1 98.75 170 ALA A C 1
ATOM 1348 O O . ALA A 1 170 ? -7.977 0.399 20.688 1 98.75 170 ALA A O 1
ATOM 1349 N N . PRO A 1 171 ? -7.379 2.592 20.891 1 98.06 171 PRO A N 1
ATOM 1350 C CA . PRO A 1 171 ? -6.371 2.217 21.891 1 98.06 171 PRO A CA 1
ATOM 1351 C C . PRO A 1 171 ? -6.988 1.726 23.203 1 98.06 171 PRO A C 1
ATOM 1353 O O . PRO A 1 171 ? -8.125 2.088 23.531 1 98.06 171 PRO A O 1
ATOM 1356 N N . PRO A 1 172 ? -6.254 0.918 23.969 1 97.19 172 PRO A N 1
ATOM 1357 C CA . PRO A 1 172 ? -6.828 0.26 25.141 1 97.19 172 PRO A CA 1
ATOM 1358 C C . PRO A 1 172 ? -7.281 1.251 26.203 1 97.19 172 PRO A C 1
ATOM 1360 O O . PRO A 1 172 ? -8.188 0.954 26.984 1 97.19 172 PRO A O 1
ATOM 1363 N N . ASP A 1 173 ? -6.691 2.391 26.234 1 97 173 ASP A N 1
ATOM 1364 C CA . ASP A 1 173 ? -7.016 3.359 27.281 1 97 173 ASP A CA 1
ATOM 1365 C C . ASP A 1 173 ? -8.109 4.32 26.812 1 97 173 ASP A C 1
ATOM 1367 O O . ASP A 1 173 ? -8.477 5.246 27.547 1 97 173 ASP A O 1
ATOM 1371 N N . HIS A 1 174 ? -8.609 4.129 25.672 1 97.81 174 HIS A N 1
ATOM 1372 C CA . HIS A 1 174 ? -9.664 4.988 25.156 1 97.81 174 HIS A CA 1
ATOM 1373 C C . HIS A 1 174 ? -10.938 4.855 25.984 1 97.81 174 HIS A C 1
ATOM 1375 O O . HIS A 1 174 ? -11.297 3.752 26.406 1 97.81 174 HIS A O 1
ATOM 1381 N N . PRO A 1 175 ? -11.672 5.891 26.188 1 97.44 175 PRO A N 1
ATOM 1382 C CA . PRO A 1 175 ? -12.867 5.859 27.031 1 97.44 175 PRO A CA 1
ATOM 1383 C C . PRO A 1 175 ? -13.922 4.867 26.531 1 97.44 175 PRO A C 1
ATOM 1385 O O . PRO A 1 175 ? -14.617 4.246 27.344 1 97.44 175 PRO A O 1
ATOM 1388 N N . LEU A 1 176 ? -14.023 4.703 25.312 1 98.06 176 LEU A N 1
ATOM 1389 C CA . LEU A 1 176 ? -15.047 3.834 24.75 1 98.06 176 LEU A CA 1
ATOM 1390 C C . LEU A 1 176 ? -14.766 2.371 25.078 1 98.06 176 LEU A C 1
ATOM 1392 O O . LEU A 1 176 ? -15.648 1.521 24.953 1 98.06 176 LEU A O 1
ATOM 1396 N N . CYS A 1 177 ? -13.57 2.057 25.453 1 97.12 177 CYS A N 1
ATOM 1397 C CA . CYS A 1 177 ? -13.195 0.685 25.781 1 97.12 177 CYS A CA 1
ATOM 1398 C C . CYS A 1 177 ? -13.836 0.243 27.094 1 97.12 177 CYS A C 1
ATOM 1400 O O . CYS A 1 177 ? -13.883 -0.951 27.391 1 97.12 177 CYS A O 1
ATOM 1402 N N . ASN A 1 178 ? -14.352 1.149 27.828 1 96 178 ASN A N 1
ATOM 1403 C CA . ASN A 1 178 ? -14.969 0.843 29.109 1 96 178 ASN A CA 1
ATOM 1404 C C . ASN A 1 178 ? -16.438 0.468 28.938 1 96 178 ASN A C 1
ATOM 1406 O O . ASN A 1 178 ? -17.062 -0.055 29.875 1 96 178 ASN A O 1
ATOM 1410 N N . ALA A 1 179 ? -16.938 0.713 27.828 1 95.75 179 ALA A N 1
ATOM 1411 C CA . ALA A 1 179 ? -18.359 0.423 27.594 1 95.75 179 ALA A CA 1
ATOM 1412 C C . ALA A 1 179 ? -18.562 -1.058 27.281 1 95.75 179 ALA A C 1
ATOM 1414 O O . ALA A 1 179 ? -17.75 -1.679 26.594 1 95.75 179 ALA A O 1
ATOM 1415 N N . ALA A 1 180 ? -19.609 -1.619 27.797 1 94 180 ALA A N 1
ATOM 1416 C CA . ALA A 1 180 ? -19.969 -3.008 27.516 1 94 180 ALA A CA 1
ATOM 1417 C C . ALA A 1 180 ? -20.641 -3.139 26.141 1 94 180 ALA A C 1
ATOM 1419 O O . ALA A 1 180 ? -20.516 -4.168 25.484 1 94 180 ALA A O 1
ATOM 1420 N N . LYS A 1 181 ? -21.391 -2.133 25.844 1 96.81 181 LYS A N 1
ATOM 1421 C CA . LYS A 1 181 ? -22.109 -2.092 24.578 1 96.81 181 LYS A CA 1
ATOM 1422 C C . LYS A 1 181 ? -22.125 -0.682 23.984 1 96.81 181 LYS A C 1
ATOM 1424 O O . LYS A 1 181 ? -22.297 0.297 24.719 1 96.81 181 LYS A O 1
ATOM 1429 N N . LEU A 1 182 ? -21.875 -0.652 22.672 1 98.31 182 LEU A N 1
ATOM 1430 C CA . LEU A 1 182 ? -21.875 0.622 21.953 1 98.31 182 LEU A CA 1
ATOM 1431 C C . LEU A 1 182 ? -22.766 0.555 20.719 1 98.31 182 LEU A C 1
ATOM 1433 O O . LEU A 1 182 ? -22.969 -0.522 20.156 1 98.31 182 LEU A O 1
ATOM 1437 N N . ALA A 1 183 ? -23.344 1.699 20.469 1 98.25 183 ALA A N 1
ATOM 1438 C CA . ALA A 1 183 ? -23.906 1.907 19.141 1 98.25 183 ALA A CA 1
ATOM 1439 C C . ALA A 1 183 ? -22.922 2.633 18.219 1 98.25 183 ALA A C 1
ATOM 1441 O O . ALA A 1 183 ? -22.031 3.346 18.703 1 98.25 183 ALA A O 1
ATOM 1442 N N . LEU A 1 184 ? -23.141 2.457 16.938 1 98.25 184 LEU A N 1
ATOM 1443 C CA . LEU A 1 184 ? -22.281 3.135 15.969 1 98.25 184 LEU A CA 1
ATOM 1444 C C . LEU A 1 184 ? -22.266 4.637 16.219 1 98.25 184 LEU A C 1
ATOM 1446 O O . LEU A 1 184 ? -21.203 5.273 16.109 1 98.25 184 LEU A O 1
ATOM 1450 N N . LYS A 1 185 ? -23.297 5.223 16.562 1 97.5 185 LYS A N 1
ATOM 1451 C CA . LYS A 1 185 ? -23.453 6.66 16.766 1 97.5 185 LYS A CA 1
ATOM 1452 C C . LYS A 1 185 ? -22.609 7.137 17.953 1 97.5 185 LYS A C 1
ATOM 1454 O O . LYS A 1 185 ? -22.25 8.312 18.031 1 97.5 185 LYS A O 1
ATOM 1459 N N . ASP A 1 186 ? -22.344 6.238 18.891 1 98.06 186 ASP A N 1
ATOM 1460 C CA . ASP A 1 186 ? -21.516 6.582 20.047 1 98.06 186 ASP A CA 1
ATOM 1461 C C . ASP A 1 186 ? -20.094 6.945 19.609 1 98.06 186 ASP A C 1
ATOM 1463 O O . ASP A 1 186 ? -19.344 7.555 20.375 1 98.06 186 ASP A O 1
ATOM 1467 N N . LEU A 1 187 ? -19.688 6.555 18.406 1 98.5 187 LEU A N 1
ATOM 1468 C CA . LEU A 1 187 ? -18.344 6.824 17.891 1 98.5 187 LEU A CA 1
ATOM 1469 C C . LEU A 1 187 ? -18.266 8.219 17.266 1 98.5 187 LEU A C 1
ATOM 1471 O O . LEU A 1 187 ? -17.188 8.758 17.094 1 98.5 187 LEU A O 1
ATOM 1475 N N . GLU A 1 188 ? -19.359 8.852 17 1 98 188 GLU A N 1
ATOM 1476 C CA . GLU A 1 188 ? -19.453 10.062 16.172 1 98 188 GLU A CA 1
ATOM 1477 C C . GLU A 1 188 ? -18.688 11.219 16.812 1 98 188 GLU A C 1
ATOM 1479 O O . GLU A 1 188 ? -18.094 12.031 16.109 1 98 188 GLU A O 1
ATOM 1484 N N . PRO A 1 189 ? -18.688 11.289 18.109 1 97.69 189 PRO A N 1
ATOM 1485 C CA . PRO A 1 189 ? -18.016 12.445 18.719 1 97.69 189 PRO A CA 1
ATOM 1486 C C . PRO A 1 189 ? -16.5 12.375 18.609 1 97.69 189 PRO A C 1
ATOM 1488 O O . PRO A 1 189 ? -15.805 13.352 18.891 1 97.69 189 PRO A O 1
ATOM 1491 N N . PHE A 1 190 ? -15.977 11.289 18.234 1 97.62 190 PHE A N 1
ATOM 1492 C CA . PHE A 1 190 ? -14.539 11.094 18.219 1 97.62 190 PHE A CA 1
ATOM 1493 C C . PHE A 1 190 ? -13.984 11.195 16.812 1 97.62 190 PHE A C 1
ATOM 1495 O O . PHE A 1 190 ? -14.695 10.906 15.844 1 97.62 190 PHE A O 1
ATOM 1502 N N . PRO A 1 191 ? -12.656 11.633 16.672 1 97.69 191 PRO A N 1
ATOM 1503 C CA . PRO A 1 191 ? -12.039 11.633 15.344 1 97.69 191 PRO A CA 1
ATOM 1504 C C . PRO A 1 191 ? -11.992 10.242 14.711 1 97.69 191 PRO A C 1
ATOM 1506 O O . PRO A 1 191 ? -11.758 9.25 15.406 1 97.69 191 PRO A O 1
ATOM 1509 N N . LEU A 1 192 ? -12.281 10.227 13.43 1 98.5 192 LEU A N 1
ATOM 1510 C CA . LEU A 1 192 ? -12.258 8.984 12.672 1 98.5 192 LEU A CA 1
ATOM 1511 C C . LEU A 1 192 ? -11.172 9.031 11.602 1 98.5 192 LEU A C 1
ATOM 1513 O O . LEU A 1 192 ? -11.078 9.992 10.836 1 98.5 192 LEU A O 1
ATOM 1517 N N . LEU A 1 193 ? -10.32 8.07 11.664 1 98.69 193 LEU A N 1
ATOM 1518 C CA . LEU A 1 193 ? -9.352 7.867 10.586 1 98.69 193 LEU A CA 1
ATOM 1519 C C . LEU A 1 193 ? -9.945 7.027 9.469 1 98.69 193 LEU A C 1
ATOM 1521 O O . LEU A 1 193 ? -10.516 5.965 9.719 1 98.69 193 LEU A O 1
ATOM 1525 N N . VAL A 1 194 ? -9.852 7.512 8.266 1 98.38 194 VAL A N 1
ATOM 1526 C CA . VAL A 1 194 ? -10.445 6.793 7.141 1 98.38 194 VAL A CA 1
ATOM 1527 C C . VAL A 1 194 ? -9.391 6.559 6.062 1 98.38 194 VAL A C 1
ATOM 1529 O O . VAL A 1 194 ? -8.414 7.301 5.965 1 98.38 194 VAL A O 1
ATOM 1532 N N . ARG A 1 195 ? -9.602 5.461 5.281 1 98 195 ARG A N 1
ATOM 1533 C CA . ARG A 1 195 ? -8.75 5.168 4.137 1 98 195 ARG A CA 1
ATOM 1534 C C . ARG A 1 195 ? -8.961 6.184 3.021 1 98 195 ARG A C 1
ATOM 1536 O O . ARG A 1 195 ? -9.812 7.066 3.129 1 98 195 ARG A O 1
ATOM 1543 N N . GLU A 1 196 ? -8.211 6.184 1.998 1 95.62 196 GLU A N 1
ATOM 1544 C CA . GLU A 1 196 ? -8.25 7.102 0.86 1 95.62 196 GLU A CA 1
ATOM 1545 C C . GLU A 1 196 ? -9.414 6.785 -0.067 1 95.62 196 GLU A C 1
ATOM 1547 O O . GLU A 1 196 ? -9.938 5.668 -0.057 1 95.62 196 GLU A O 1
ATOM 1552 N N . PRO A 1 197 ? -9.852 7.809 -0.885 1 92.88 197 PRO A N 1
ATOM 1553 C CA . PRO A 1 197 ? -10.805 7.484 -1.947 1 92.88 197 PRO A CA 1
ATOM 1554 C C . PRO A 1 197 ? -10.312 6.359 -2.857 1 92.88 197 PRO A C 1
ATOM 1556 O O . PRO A 1 197 ? -9.133 6.32 -3.213 1 92.88 197 PRO A O 1
ATOM 1559 N N . GLY A 1 198 ? -11.18 5.414 -3.158 1 94.19 198 GLY A N 1
ATOM 1560 C CA . GLY A 1 198 ? -10.828 4.258 -3.963 1 94.19 198 GLY A CA 1
ATOM 1561 C C . GLY A 1 198 ? -10.633 2.996 -3.143 1 94.19 198 GLY A C 1
ATOM 1562 O O . GLY A 1 198 ? -10.617 1.89 -3.688 1 94.19 198 GLY A O 1
ATOM 1563 N N . SER A 1 199 ? -10.414 3.182 -1.886 1 96.88 199 SER A N 1
ATOM 1564 C CA . SER A 1 199 ? -10.297 2.039 -0.987 1 96.88 199 SER A CA 1
ATOM 1565 C C . SER A 1 199 ? -11.617 1.284 -0.876 1 96.88 199 SER A C 1
ATOM 1567 O O . SER A 1 199 ? -12.68 1.896 -0.727 1 96.88 199 SER A O 1
ATOM 1569 N N . GLY A 1 200 ? -11.508 -0.012 -0.924 1 96.94 200 GLY A N 1
ATOM 1570 C CA . GLY A 1 200 ? -12.688 -0.838 -0.702 1 96.94 200 GLY A CA 1
ATOM 1571 C C . GLY A 1 200 ? -13.227 -0.741 0.713 1 96.94 200 GLY A C 1
ATOM 1572 O O . GLY A 1 200 ? -14.438 -0.718 0.92 1 96.94 200 GLY A O 1
ATOM 1573 N N . THR A 1 201 ? -12.352 -0.699 1.681 1 97.62 201 THR A N 1
ATOM 1574 C CA . THR A 1 201 ? -12.742 -0.569 3.08 1 97.62 201 THR A CA 1
ATOM 1575 C C . THR A 1 201 ? -13.453 0.761 3.322 1 97.62 201 THR A C 1
ATOM 1577 O O . THR A 1 201 ? -14.469 0.812 4.023 1 97.62 201 THR A O 1
ATOM 1580 N N . ARG A 1 202 ? -12.914 1.831 2.754 1 97.5 202 ARG A N 1
ATOM 1581 C CA . ARG A 1 202 ? -13.578 3.127 2.893 1 97.5 202 ARG A CA 1
ATOM 1582 C C . ARG A 1 202 ? -14.977 3.092 2.299 1 97.5 202 ARG A C 1
ATOM 1584 O O . ARG A 1 202 ? -15.93 3.568 2.92 1 97.5 202 ARG A O 1
ATOM 1591 N N . LYS A 1 203 ? -15.062 2.516 1.079 1 96.56 203 LYS A N 1
ATOM 1592 C CA . LYS A 1 203 ? -16.359 2.414 0.418 1 96.56 203 LYS A CA 1
ATOM 1593 C C . LYS A 1 203 ? -17.359 1.66 1.287 1 96.56 203 LYS A C 1
ATOM 1595 O O . LYS A 1 203 ? -18.5 2.111 1.475 1 96.56 203 LYS A O 1
ATOM 1600 N N . ALA A 1 204 ? -16.969 0.55 1.79 1 97.38 204 ALA A N 1
ATOM 1601 C CA . ALA A 1 204 ? -17.844 -0.261 2.643 1 97.38 204 ALA A CA 1
ATOM 1602 C C . ALA A 1 204 ? -18.297 0.526 3.867 1 97.38 204 ALA A C 1
ATOM 1604 O O . ALA A 1 204 ? -19.469 0.49 4.23 1 97.38 204 ALA A O 1
ATOM 1605 N N . CYS A 1 205 ? -17.391 1.251 4.477 1 98 205 CYS A N 1
ATOM 1606 C CA . CYS A 1 205 ? -17.703 2.008 5.684 1 98 205 CYS A CA 1
ATOM 1607 C C . CYS A 1 205 ? -18.656 3.164 5.375 1 98 205 CYS A C 1
ATOM 1609 O O . CYS A 1 205 ? -19.609 3.402 6.109 1 98 205 CYS A O 1
ATOM 1611 N N . GLU A 1 206 ? -18.359 3.861 4.293 1 96.62 206 GLU A N 1
ATOM 1612 C CA . GLU A 1 206 ? -19.203 4.992 3.924 1 96.62 206 GLU A CA 1
ATOM 1613 C C . GLU A 1 206 ? -20.625 4.543 3.627 1 96.62 206 GLU A C 1
ATOM 1615 O O . GLU A 1 206 ? -21.594 5.188 4.051 1 96.62 206 GLU A O 1
ATOM 1620 N N . GLU A 1 207 ? -20.766 3.455 2.887 1 96.12 207 GLU A N 1
ATOM 1621 C CA . GLU A 1 207 ? -22.094 2.895 2.623 1 96.12 207 GLU A CA 1
ATOM 1622 C C . GLU A 1 207 ? -22.781 2.496 3.92 1 96.12 207 GLU A C 1
ATOM 1624 O O . GLU A 1 207 ? -23.984 2.742 4.09 1 96.12 207 GLU A O 1
ATOM 1629 N N . PHE A 1 208 ? -22.062 1.925 4.785 1 97.88 208 PHE A N 1
ATOM 1630 C CA . PHE A 1 208 ? -22.594 1.483 6.074 1 97.88 208 PHE A CA 1
ATOM 1631 C C . PHE A 1 208 ? -23.031 2.674 6.914 1 97.88 208 PHE A C 1
ATOM 1633 O O . PHE A 1 208 ? -24.094 2.645 7.527 1 97.88 208 PHE A O 1
ATOM 1640 N N . PHE A 1 209 ? -22.172 3.795 6.965 1 97.94 209 PHE A N 1
ATOM 1641 C CA . PHE A 1 209 ? -22.516 5.004 7.707 1 97.94 209 PHE A CA 1
ATOM 1642 C C . PHE A 1 209 ? -23.781 5.641 7.164 1 97.94 209 PHE A C 1
ATOM 1644 O O . PHE A 1 209 ? -24.609 6.129 7.93 1 97.94 209 PHE A O 1
ATOM 1651 N N . GLN A 1 210 ? -23.859 5.645 5.844 1 96.5 210 GLN A N 1
ATOM 1652 C CA . GLN A 1 210 ? -25.062 6.188 5.207 1 96.5 210 GLN A CA 1
ATOM 1653 C C . GLN A 1 210 ? -26.297 5.391 5.602 1 96.5 210 GLN A C 1
ATOM 1655 O O . GLN A 1 210 ? -27.328 5.969 5.965 1 96.5 210 GLN A O 1
ATOM 1660 N N . GLN A 1 211 ? -26.25 4.09 5.531 1 96.88 211 GLN A N 1
ATOM 1661 C CA . GLN A 1 211 ? -27.359 3.197 5.867 1 96.88 211 GLN A CA 1
ATOM 1662 C C . GLN A 1 211 ? -27.797 3.385 7.32 1 96.88 211 GLN A C 1
ATOM 1664 O O . GLN A 1 211 ? -28.984 3.291 7.633 1 96.88 211 GLN A O 1
ATOM 1669 N N . ARG A 1 212 ? -26.797 3.693 8.156 1 96.69 212 ARG A N 1
ATOM 1670 C CA . ARG A 1 212 ? -27.062 3.783 9.586 1 96.69 212 ARG A CA 1
ATOM 1671 C C . ARG A 1 212 ? -27.219 5.238 10.023 1 96.69 212 ARG A C 1
ATOM 1673 O O . ARG A 1 212 ? -27.312 5.523 11.219 1 96.69 212 ARG A O 1
ATOM 1680 N N . ARG A 1 213 ? -27.109 6.195 9.102 1 96.38 213 ARG A N 1
ATOM 1681 C CA . ARG A 1 213 ? -27.234 7.629 9.344 1 96.38 213 ARG A CA 1
ATOM 1682 C C . ARG A 1 213 ? -26.219 8.094 10.391 1 96.38 213 ARG A C 1
ATOM 1684 O O . ARG A 1 213 ? -26.562 8.852 11.297 1 96.38 213 ARG A O 1
ATOM 1691 N N . ALA A 1 214 ? -25.125 7.5 10.398 1 96.75 214 ALA A N 1
ATOM 1692 C CA . ALA A 1 214 ? -24.016 7.93 11.25 1 96.75 214 ALA A CA 1
ATOM 1693 C C . ALA A 1 214 ? -23.188 9.008 10.562 1 96.75 214 ALA A C 1
ATOM 1695 O O . ALA A 1 214 ? -22.906 8.922 9.367 1 96.75 214 ALA A O 1
ATOM 1696 N N . HIS A 1 215 ? -22.828 10.062 11.359 1 96.38 215 HIS A N 1
ATOM 1697 C CA . HIS A 1 215 ? -22.078 11.188 10.82 1 96.38 215 HIS A CA 1
ATOM 1698 C C . HIS A 1 215 ? -20.844 11.492 11.664 1 96.38 215 HIS A C 1
ATOM 1700 O O . HIS A 1 215 ? -20.969 11.773 12.859 1 96.38 215 HIS A O 1
ATOM 1706 N N . PHE A 1 216 ? -19.75 11.414 11.008 1 96.06 216 PHE A N 1
ATOM 1707 C CA . PHE A 1 216 ? -18.484 11.758 11.664 1 96.06 216 PHE A CA 1
ATOM 1708 C C . PHE A 1 216 ? -18 13.133 11.219 1 96.06 216 PHE A C 1
ATOM 1710 O O . PHE A 1 216 ? -17.75 13.352 10.039 1 96.06 216 PHE A O 1
ATOM 1717 N N . SER A 1 217 ? -17.781 14.016 12.109 1 93.38 217 SER A N 1
ATOM 1718 C CA . SER A 1 217 ? -17.453 15.406 11.789 1 93.38 217 SER A CA 1
ATOM 1719 C C . SER A 1 217 ? -15.945 15.609 11.703 1 93.38 217 SER A C 1
ATOM 1721 O O . SER A 1 217 ? -15.477 16.562 11.062 1 93.38 217 SER A O 1
ATOM 1723 N N . GLN A 1 218 ? -15.195 14.875 12.383 1 94.44 218 GLN A N 1
ATOM 1724 C CA . GLN A 1 218 ? -13.734 14.961 12.375 1 94.44 218 GLN A CA 1
ATOM 1725 C C . GLN A 1 218 ? -13.117 13.758 11.68 1 94.44 218 GLN A C 1
ATOM 1727 O O . GLN A 1 218 ? -13.055 12.664 12.258 1 94.44 218 GLN A O 1
ATOM 1732 N N . ILE A 1 219 ? -12.602 13.977 10.508 1 95.5 219 ILE A N 1
ATOM 1733 C CA . ILE A 1 219 ? -12.07 12.875 9.711 1 95.5 219 ILE A CA 1
ATOM 1734 C C . ILE A 1 219 ? -10.648 13.195 9.266 1 95.5 219 ILE A C 1
ATOM 1736 O O . ILE A 1 219 ? -10.352 14.328 8.883 1 95.5 219 ILE A O 1
ATOM 1740 N N . GLN A 1 220 ? -9.766 12.312 9.414 1 96 220 GLN A N 1
ATOM 1741 C CA . GLN A 1 220 ? -8.43 12.367 8.828 1 96 220 GLN A CA 1
ATOM 1742 C C . GLN A 1 220 ? -8.211 11.211 7.855 1 96 220 GLN A C 1
ATOM 1744 O O . GLN A 1 220 ? -8.617 10.078 8.125 1 96 220 GLN A O 1
ATOM 1749 N N . GLU A 1 221 ? -7.645 11.492 6.711 1 97.25 221 GLU A N 1
ATOM 1750 C CA . GLU A 1 221 ? -7.414 10.5 5.668 1 97.25 221 GLU A CA 1
ATOM 1751 C C . GLU A 1 221 ? -6.004 9.922 5.754 1 97.25 221 GLU A C 1
ATOM 1753 O O . GLU A 1 221 ? -5.023 10.672 5.684 1 97.25 221 GLU A O 1
ATOM 1758 N N . ILE A 1 222 ? -5.957 8.672 5.938 1 97 222 ILE A N 1
ATOM 1759 C CA . ILE A 1 222 ? -4.695 7.949 6.082 1 97 222 ILE A CA 1
ATOM 1760 C C . ILE A 1 222 ? -4.684 6.738 5.156 1 97 222 ILE A C 1
ATOM 1762 O O . ILE A 1 222 ? -5.352 5.734 5.426 1 97 222 ILE A O 1
ATOM 1766 N N . ALA A 1 223 ? -3.785 6.926 4.184 1 95.69 223 ALA A N 1
ATOM 1767 C CA . ALA A 1 223 ? -3.695 5.801 3.252 1 95.69 223 ALA A CA 1
ATOM 1768 C C . ALA A 1 223 ? -2.881 4.656 3.85 1 95.69 223 ALA A C 1
ATOM 1770 O O . ALA A 1 223 ? -1.94 4.891 4.613 1 95.69 223 ALA A O 1
ATOM 1771 N N . SER A 1 224 ? -3.25 3.398 3.596 1 96 224 SER A N 1
ATOM 1772 C CA . SER A 1 224 ? -2.656 2.148 4.062 1 96 224 SER A CA 1
ATOM 1773 C C . SER A 1 224 ? -3.324 1.663 5.344 1 96 224 SER A C 1
ATOM 1775 O O . SER A 1 224 ? -3.561 2.449 6.262 1 96 224 SER A O 1
ATOM 1777 N N . LEU A 1 225 ? -3.57 0.431 5.398 1 98.12 225 LEU A N 1
ATOM 1778 C CA . LEU A 1 225 ? -4.164 -0.162 6.59 1 98.12 225 LEU A CA 1
ATOM 1779 C C . LEU A 1 225 ? -3.186 -0.118 7.762 1 98.12 225 LEU A C 1
ATOM 1781 O O . LEU A 1 225 ? -3.598 0.045 8.914 1 98.12 225 LEU A O 1
ATOM 1785 N N . GLU A 1 226 ? -1.934 -0.184 7.512 1 97.69 226 GLU A N 1
ATOM 1786 C CA . GLU A 1 226 ? -0.911 -0.147 8.555 1 97.69 226 GLU A CA 1
ATOM 1787 C C . GLU A 1 226 ? -0.789 1.248 9.156 1 97.69 226 GLU A C 1
ATOM 1789 O O . GLU A 1 226 ? -0.662 1.394 10.375 1 97.69 226 GLU A O 1
ATOM 1794 N N . SER A 1 227 ? -0.778 2.281 8.273 1 98.19 227 SER A N 1
ATOM 1795 C CA . SER A 1 227 ? -0.744 3.641 8.805 1 98.19 227 SER A CA 1
ATOM 1796 C C . SER A 1 227 ? -1.997 3.949 9.617 1 98.19 227 SER A C 1
ATOM 1798 O O . SER A 1 227 ? -1.932 4.656 10.625 1 98.19 227 SER A O 1
ATOM 1800 N N . LEU A 1 228 ? -3.092 3.445 9.102 1 98.19 228 LEU A N 1
ATOM 1801 C CA . LEU A 1 228 ? -4.355 3.615 9.812 1 98.19 228 LEU A CA 1
ATOM 1802 C C . LEU A 1 228 ? -4.273 3.016 11.211 1 98.19 228 LEU A C 1
ATOM 1804 O O . LEU A 1 228 ? -4.613 3.678 12.195 1 98.19 228 LEU A O 1
ATOM 1808 N N . ARG A 1 229 ? -3.814 1.813 11.273 1 97.62 229 ARG A N 1
ATOM 1809 C CA . ARG A 1 229 ? -3.666 1.102 12.539 1 97.62 229 ARG A CA 1
ATOM 1810 C C . ARG A 1 229 ? -2.703 1.831 13.469 1 97.62 229 ARG A C 1
ATOM 1812 O O . ARG A 1 229 ? -3.01 2.053 14.641 1 97.62 229 ARG A O 1
ATOM 1819 N N . GLU A 1 230 ? -1.55 2.244 12.961 1 98.12 230 GLU A N 1
ATOM 1820 C CA . GLU A 1 230 ? -0.566 2.965 13.758 1 98.12 230 GLU A CA 1
ATOM 1821 C C . GLU A 1 230 ? -1.121 4.305 14.242 1 98.12 230 GLU A C 1
ATOM 1823 O O . GLU A 1 230 ? -0.791 4.762 15.336 1 98.12 230 GLU A O 1
ATOM 1828 N N . GLY A 1 231 ? -1.903 4.938 13.383 1 98.56 231 GLY A N 1
ATOM 1829 C CA . GLY A 1 231 ? -2.559 6.168 13.797 1 98.56 231 GLY A CA 1
ATOM 1830 C C . GLY A 1 231 ? -3.473 5.988 14.992 1 98.56 231 GLY A C 1
ATOM 1831 O O . GLY A 1 231 ? -3.488 6.82 15.898 1 98.56 231 GLY A O 1
ATOM 1832 N N . VAL A 1 232 ? -4.25 4.898 15 1 98.75 232 VAL A N 1
ATOM 1833 C CA . VAL A 1 232 ? -5.121 4.598 16.125 1 98.75 232 VAL A CA 1
ATOM 1834 C C . VAL A 1 232 ? -4.277 4.359 17.375 1 98.75 232 VAL A C 1
ATOM 1836 O O . VAL A 1 232 ? -4.574 4.902 18.453 1 98.75 232 VAL A O 1
ATOM 1839 N N . ILE A 1 233 ? -3.227 3.574 17.234 1 98.12 233 ILE A N 1
ATOM 1840 C CA . ILE A 1 233 ? -2.344 3.258 18.344 1 98.12 233 ILE A CA 1
ATOM 1841 C C . ILE A 1 233 ? -1.753 4.547 18.922 1 98.12 233 ILE A C 1
ATOM 1843 O O . ILE A 1 233 ? -1.657 4.703 20.141 1 98.12 233 ILE A O 1
ATOM 1847 N N . ALA A 1 234 ? -1.409 5.477 18.031 1 97.75 234 ALA A N 1
ATOM 1848 C CA . ALA A 1 234 ? -0.781 6.73 18.438 1 97.75 234 ALA A CA 1
ATOM 1849 C C . ALA A 1 234 ? -1.791 7.664 19.094 1 97.75 234 ALA A C 1
ATOM 1851 O O . ALA A 1 234 ? -1.412 8.664 19.703 1 97.75 234 ALA A O 1
ATOM 1852 N N . GLY A 1 235 ? -3.096 7.383 18.891 1 97.69 235 GLY A N 1
ATOM 1853 C CA . GLY A 1 235 ? -4.125 8.188 19.516 1 97.69 235 GLY A CA 1
ATOM 1854 C C . GLY A 1 235 ? -4.688 9.258 18.609 1 97.69 235 GLY A C 1
ATOM 1855 O O . GLY A 1 235 ? -5.25 10.25 19.078 1 97.69 235 GLY A O 1
ATOM 1856 N N . LEU A 1 236 ? -4.547 9.062 17.297 1 98.06 236 LEU A N 1
ATOM 1857 C CA . LEU A 1 236 ? -5.047 10.055 16.344 1 98.06 236 LEU A CA 1
ATOM 1858 C C . LEU A 1 236 ? -6.566 9.969 16.219 1 98.06 236 LEU A C 1
ATOM 1860 O O . LEU A 1 236 ? -7.207 10.922 15.766 1 98.06 236 LEU A O 1
ATOM 1864 N N . GLY A 1 237 ? -7.133 8.828 16.516 1 98.19 237 GLY A N 1
ATOM 1865 C CA . GLY A 1 237 ? -8.57 8.633 16.406 1 98.19 237 GLY A CA 1
ATOM 1866 C C . GLY A 1 237 ? -8.961 7.164 16.359 1 98.19 237 GLY A C 1
ATOM 1867 O O . GLY A 1 237 ? -8.148 6.289 16.656 1 98.19 237 GLY A O 1
ATOM 1868 N N . LEU A 1 238 ? -10.258 6.926 16.078 1 98.69 238 LEU A N 1
ATOM 1869 C CA . LEU A 1 238 ? -10.797 5.586 15.859 1 98.69 238 LEU A CA 1
ATOM 1870 C C . LEU A 1 238 ? -10.68 5.184 14.398 1 98.69 238 LEU A C 1
ATOM 1872 O O . LEU A 1 238 ? -10.461 6.035 13.531 1 98.69 238 LEU A O 1
ATOM 1876 N N . ALA A 1 239 ? -10.781 3.936 14.156 1 98.81 239 ALA A N 1
ATOM 1877 C CA . ALA A 1 239 ? -10.836 3.471 12.773 1 98.81 239 ALA A CA 1
ATOM 1878 C C . ALA A 1 239 ? -11.711 2.23 12.648 1 98.81 239 ALA A C 1
ATOM 1880 O O . ALA A 1 239 ? -11.852 1.459 13.594 1 98.81 239 ALA A O 1
ATOM 1881 N N . LEU A 1 240 ? -12.398 2.109 11.555 1 98.75 240 LEU A N 1
ATOM 1882 C CA . LEU A 1 240 ? -12.977 0.849 11.094 1 98.75 240 LEU A CA 1
ATOM 1883 C C . LEU A 1 240 ? -12.094 0.21 10.023 1 98.75 240 LEU A C 1
ATOM 1885 O O . LEU A 1 240 ? -11.781 0.84 9.008 1 98.75 240 LEU A O 1
ATOM 1889 N N . LEU A 1 241 ? -11.625 -1.005 10.234 1 98.56 241 LEU A N 1
ATOM 1890 C CA . LEU A 1 241 ? -10.688 -1.673 9.336 1 98.56 241 LEU A CA 1
ATOM 1891 C C . LEU A 1 241 ? -10.883 -3.186 9.375 1 98.56 241 LEU A C 1
ATOM 1893 O O . LEU A 1 241 ? -11.516 -3.711 10.297 1 98.56 241 LEU A O 1
ATOM 1897 N N . PRO A 1 242 ? -10.398 -3.889 8.297 1 98.12 242 PRO A N 1
ATOM 1898 C CA . PRO A 1 242 ? -10.477 -5.352 8.336 1 98.12 242 PRO A CA 1
ATOM 1899 C C . PRO A 1 242 ? -9.766 -5.949 9.547 1 98.12 242 PRO A C 1
ATOM 1901 O O . PRO A 1 242 ? -8.648 -5.551 9.875 1 98.12 242 PRO A O 1
ATOM 1904 N N . ARG A 1 243 ? -10.414 -6.895 10.219 1 97.38 243 ARG A N 1
ATOM 1905 C CA . ARG A 1 243 ? -9.852 -7.535 11.398 1 97.38 243 ARG A CA 1
ATOM 1906 C C . ARG A 1 243 ? -8.477 -8.125 11.102 1 97.38 243 ARG A C 1
ATOM 1908 O O . ARG A 1 243 ? -7.582 -8.07 11.945 1 97.38 243 ARG A O 1
ATOM 1915 N N . HIS A 1 244 ? -8.273 -8.727 9.883 1 97.06 244 HIS A N 1
ATOM 1916 C CA . HIS A 1 244 ? -6.996 -9.312 9.5 1 97.06 244 HIS A CA 1
ATOM 1917 C C . HIS A 1 244 ? -5.863 -8.297 9.602 1 97.06 244 HIS A C 1
ATOM 1919 O O . HIS A 1 244 ? -4.723 -8.656 9.898 1 97.06 244 HIS A O 1
ATOM 1925 N N . ALA A 1 245 ? -6.156 -7.008 9.414 1 97.06 245 ALA A N 1
ATOM 1926 C CA . ALA A 1 245 ? -5.145 -5.957 9.406 1 97.06 245 ALA A CA 1
ATOM 1927 C C . ALA A 1 245 ? -4.703 -5.605 10.82 1 97.06 245 ALA A C 1
ATOM 1929 O O . ALA A 1 245 ? -3.646 -5 11.016 1 97.06 245 ALA A O 1
ATOM 1930 N N . ALA A 1 246 ? -5.469 -5.973 11.82 1 96.69 246 ALA A N 1
ATOM 1931 C CA . ALA A 1 246 ? -5.188 -5.559 13.195 1 96.69 246 ALA A CA 1
ATOM 1932 C C . ALA A 1 246 ? -4.965 -6.77 14.094 1 96.69 246 ALA A C 1
ATOM 1934 O O . ALA A 1 246 ? -4.918 -6.637 15.32 1 96.69 246 ALA A O 1
ATOM 1935 N N . HIS A 1 247 ? -4.84 -7.945 13.5 1 94.69 247 HIS A N 1
ATOM 1936 C CA . HIS A 1 247 ? -4.918 -9.18 14.266 1 94.69 247 HIS A CA 1
ATOM 1937 C C . HIS A 1 247 ? -3.811 -9.25 15.312 1 94.69 247 HIS A C 1
ATOM 1939 O O . HIS A 1 247 ? -4.043 -9.68 16.453 1 94.69 247 HIS A O 1
ATOM 1945 N N . GLN A 1 248 ? -2.605 -8.828 14.992 1 93.38 248 GLN A N 1
ATOM 1946 C CA . GLN A 1 248 ? -1.501 -8.906 15.938 1 93.38 248 GLN A CA 1
ATOM 1947 C C . GLN A 1 248 ? -1.68 -7.895 17.078 1 93.38 248 GLN A C 1
ATOM 1949 O O . GLN A 1 248 ? -1.453 -8.219 18.234 1 93.38 248 GLN A O 1
ATOM 1954 N N . GLU A 1 249 ? -2.082 -6.695 16.75 1 95.75 249 GLU A N 1
ATOM 1955 C CA . GLU A 1 249 ? -2.266 -5.629 17.734 1 95.75 249 GLU A CA 1
ATOM 1956 C C . GLU A 1 249 ? -3.416 -5.949 18.688 1 95.75 249 GLU A C 1
ATOM 1958 O O . GLU A 1 249 ? -3.373 -5.586 19.859 1 95.75 249 GLU A O 1
ATOM 1963 N N . LEU A 1 250 ? -4.43 -6.602 18.125 1 96.12 250 LEU A N 1
ATOM 1964 C CA . LEU A 1 250 ? -5.52 -7.055 18.984 1 96.12 250 LEU A CA 1
ATOM 1965 C C . LEU A 1 250 ? -5.047 -8.148 19.938 1 96.12 250 LEU A C 1
ATOM 1967 O O . LEU A 1 250 ? -5.34 -8.102 21.125 1 96.12 250 LEU A O 1
ATOM 1971 N N . ALA A 1 251 ? -4.285 -9.055 19.422 1 93.5 251 ALA A N 1
ATOM 1972 C CA . ALA A 1 251 ? -3.801 -10.195 20.203 1 93.5 251 ALA A CA 1
ATOM 1973 C C . ALA A 1 251 ? -2.857 -9.734 21.312 1 93.5 251 ALA A C 1
ATOM 1975 O O . ALA A 1 251 ? -2.84 -10.312 22.406 1 93.5 251 ALA A O 1
ATOM 1976 N N . ASN A 1 252 ? -2.125 -8.656 21.062 1 92.5 252 ASN A N 1
ATOM 1977 C CA . ASN A 1 252 ? -1.105 -8.227 22.016 1 92.5 252 ASN A CA 1
ATOM 1978 C C . ASN A 1 252 ? -1.581 -7.039 22.844 1 92.5 252 ASN A C 1
ATOM 1980 O O . ASN A 1 252 ? -0.801 -6.449 23.594 1 92.5 252 ASN A O 1
ATOM 1984 N N . GLY A 1 253 ? -2.771 -6.621 22.672 1 94.44 253 GLY A N 1
ATOM 1985 C CA . GLY A 1 253 ? -3.402 -5.633 23.531 1 94.44 253 GLY A CA 1
ATOM 1986 C C . GLY A 1 253 ? -3.041 -4.207 23.172 1 94.44 253 GLY A C 1
ATOM 1987 O O . GLY A 1 253 ? -3.285 -3.281 23.938 1 94.44 253 GLY A O 1
ATOM 1988 N N . LEU A 1 254 ? -2.439 -4.035 22.031 1 95.62 254 LEU A N 1
ATOM 1989 C CA . LEU A 1 254 ? -2.109 -2.688 21.578 1 95.62 254 LEU A CA 1
ATOM 1990 C C . LEU A 1 254 ? -3.35 -1.977 21.031 1 95.62 254 LEU A C 1
ATOM 1992 O O . LEU A 1 254 ? -3.389 -0.746 20.984 1 95.62 254 LEU A O 1
ATOM 1996 N N . LEU A 1 255 ? -4.336 -2.775 20.578 1 97.75 255 LEU A N 1
ATOM 1997 C CA . LEU A 1 255 ? -5.641 -2.293 20.141 1 97.75 255 LEU A CA 1
ATOM 1998 C C . LEU A 1 255 ? -6.762 -3.092 20.812 1 97.75 255 LEU A C 1
ATOM 2000 O O . LEU A 1 255 ? -6.555 -4.234 21.219 1 97.75 255 LEU A O 1
ATOM 2004 N N . ARG A 1 256 ? -7.859 -2.471 20.891 1 98 256 ARG A N 1
ATOM 2005 C CA . ARG A 1 256 ? -9.078 -3.127 21.375 1 98 256 ARG A CA 1
ATOM 2006 C C . ARG A 1 256 ? -10.195 -3.014 20.344 1 98 256 ARG A C 1
ATOM 2008 O O . ARG A 1 256 ? -10.391 -1.952 19.75 1 98 256 ARG A O 1
ATOM 2015 N N . GLU A 1 257 ? -10.797 -4.121 20.062 1 98.06 257 GLU A N 1
ATOM 2016 C CA . GLU A 1 257 ? -12.016 -4.098 19.266 1 98.06 257 GLU A CA 1
ATOM 2017 C C . GLU A 1 257 ? -13.195 -3.557 20.062 1 98.06 257 GLU A C 1
ATOM 2019 O O . GLU A 1 257 ? -13.492 -4.062 21.156 1 98.06 257 GLU A O 1
ATOM 2024 N N . LEU A 1 258 ? -13.844 -2.504 19.578 1 98.56 258 LEU A N 1
ATOM 2025 C CA . LEU A 1 258 ? -14.969 -1.908 20.281 1 98.56 258 LEU A CA 1
ATOM 2026 C C . LEU A 1 258 ? -16.234 -2.75 20.094 1 98.56 258 LEU A C 1
ATOM 2028 O O . LEU A 1 258 ? -16.5 -3.238 19 1 98.56 258 LEU A O 1
ATOM 2032 N N . PRO A 1 259 ? -16.938 -2.951 21.141 1 97.88 259 PRO A N 1
ATOM 2033 C CA . PRO A 1 259 ? -18.156 -3.771 21.062 1 97.88 259 PRO A CA 1
ATOM 2034 C C . PRO A 1 259 ? -19.344 -3.012 20.484 1 97.88 259 PRO A C 1
ATOM 2036 O O . PRO A 1 259 ? -20.359 -2.846 21.156 1 97.88 259 PRO A O 1
ATOM 2039 N N . VAL A 1 260 ? -19.25 -2.594 19.281 1 98.44 260 VAL A N 1
ATOM 2040 C CA . VAL A 1 260 ? -20.328 -1.888 18.594 1 98.44 260 VAL A CA 1
ATOM 2041 C C . VAL A 1 260 ? -21.391 -2.883 18.141 1 98.44 260 VAL A C 1
ATOM 2043 O O . VAL A 1 260 ? -21.078 -3.873 17.469 1 98.44 260 VAL A O 1
ATOM 2046 N N . GLU A 1 261 ? -22.578 -2.682 18.359 1 97.69 261 GLU A N 1
ATOM 2047 C CA . GLU A 1 261 ? -23.703 -3.598 18.125 1 97.69 261 GLU A CA 1
ATOM 2048 C C . GLU A 1 261 ? -23.828 -3.928 16.641 1 97.69 261 GLU A C 1
ATOM 2050 O O . GLU A 1 261 ? -24.141 -5.062 16.281 1 97.69 261 GLU A O 1
ATOM 2055 N N . GLU A 1 262 ? -23.594 -2.947 15.836 1 98.06 262 GLU A N 1
ATOM 2056 C CA . GLU A 1 262 ? -23.844 -3.084 14.406 1 98.06 262 GLU A CA 1
ATOM 2057 C C . GLU A 1 262 ? -22.641 -3.676 13.68 1 98.06 262 GLU A C 1
ATOM 2059 O O . GLU A 1 262 ? -22.672 -3.873 12.469 1 98.06 262 GLU A O 1
ATOM 2064 N N . LEU A 1 263 ? -21.609 -4.035 14.461 1 97.56 263 LEU A N 1
ATOM 2065 C CA . LEU A 1 263 ? -20.375 -4.559 13.898 1 97.56 263 LEU A CA 1
ATOM 2066 C C . LEU A 1 263 ? -20.094 -5.965 14.422 1 97.56 263 LEU A C 1
ATOM 2068 O O . LEU A 1 263 ? -20.594 -6.344 15.484 1 97.56 263 LEU A O 1
ATOM 2072 N N . PRO A 1 264 ? -19.391 -6.77 13.586 1 97.44 264 PRO A N 1
ATOM 2073 C CA . PRO A 1 264 ? -18.594 -6.434 12.406 1 97.44 264 PRO A CA 1
ATOM 2074 C C . PRO A 1 264 ? -19.438 -6.242 11.148 1 97.44 264 PRO A C 1
ATOM 2076 O O . PRO A 1 264 ? -20.516 -6.836 11.031 1 97.44 264 PRO A O 1
ATOM 2079 N N . LEU A 1 265 ? -18.938 -5.293 10.297 1 97.5 265 LEU A N 1
ATOM 2080 C CA . LEU A 1 265 ? -19.453 -5.211 8.938 1 97.5 265 LEU A CA 1
ATOM 2081 C C . LEU A 1 265 ? -18.859 -6.312 8.062 1 97.5 265 LEU A C 1
ATOM 2083 O O . LEU A 1 265 ? -17.656 -6.293 7.773 1 97.5 265 LEU A O 1
ATOM 2087 N N . TYR A 1 266 ? -19.672 -7.25 7.637 1 95.12 266 TYR A N 1
ATOM 2088 C CA . TYR A 1 266 ? -19.156 -8.406 6.906 1 95.12 266 TYR A CA 1
ATOM 2089 C C . TYR A 1 266 ? -19.172 -8.156 5.406 1 95.12 266 TYR A C 1
ATOM 2091 O O . TYR A 1 266 ? -20.203 -7.793 4.844 1 95.12 266 TYR A O 1
ATOM 2099 N N . ARG A 1 267 ? -18.031 -8.312 4.887 1 94.56 267 ARG A N 1
ATOM 2100 C CA . ARG A 1 267 ? -17.844 -8.477 3.449 1 94.56 267 ARG A CA 1
ATOM 2101 C C . ARG A 1 267 ? -17.188 -9.82 3.137 1 94.56 267 ARG A C 1
ATOM 2103 O O . ARG A 1 267 ? -16.891 -10.594 4.047 1 94.56 267 ARG A O 1
ATOM 2110 N N . SER A 1 268 ? -17.141 -10.125 1.853 1 96.31 268 SER A N 1
ATOM 2111 C CA . SER A 1 268 ? -16.484 -11.375 1.467 1 96.31 268 SER A CA 1
ATOM 2112 C C . SER A 1 268 ? -15.398 -11.141 0.43 1 96.31 268 SER A C 1
ATOM 2114 O O . SER A 1 268 ? -15.578 -10.352 -0.5 1 96.31 268 SER A O 1
ATOM 2116 N N . TRP A 1 269 ? -14.281 -11.797 0.708 1 97.94 269 TRP A N 1
ATOM 2117 C CA . TRP A 1 269 ? -13.281 -11.828 -0.357 1 97.94 269 TRP A CA 1
ATOM 2118 C C . TRP A 1 269 ? -13.688 -12.82 -1.447 1 97.94 269 TRP A C 1
ATOM 2120 O O . TRP A 1 269 ? -14.141 -13.922 -1.152 1 97.94 269 TRP A O 1
ATOM 2130 N N . CYS A 1 270 ? -13.523 -12.367 -2.693 1 98.5 270 CYS A N 1
ATOM 2131 C CA . CYS A 1 270 ? -13.875 -13.18 -3.852 1 98.5 270 CYS A CA 1
ATOM 2132 C C . CYS A 1 270 ? -12.68 -13.344 -4.789 1 98.5 270 CYS A C 1
ATOM 2134 O O . CYS A 1 270 ? -11.922 -12.391 -4.992 1 98.5 270 CYS A O 1
ATOM 2136 N N . LEU A 1 271 ? -12.539 -14.57 -5.234 1 98.5 271 LEU A N 1
ATOM 2137 C CA . LEU A 1 271 ? -11.68 -14.781 -6.395 1 98.5 271 LEU A CA 1
ATOM 2138 C C . LEU A 1 271 ? -12.391 -14.367 -7.68 1 98.5 271 LEU A C 1
ATOM 2140 O O . LEU A 1 271 ? -13.523 -14.781 -7.934 1 98.5 271 LEU A O 1
ATOM 2144 N N . VAL A 1 272 ? -11.719 -13.461 -8.469 1 98.5 272 VAL A N 1
ATOM 2145 C CA . VAL A 1 272 ? -12.43 -12.812 -9.562 1 98.5 272 VAL A CA 1
ATOM 2146 C C . VAL A 1 272 ? -11.602 -12.891 -10.836 1 98.5 272 VAL A C 1
ATOM 2148 O O . VAL A 1 272 ? -10.375 -12.766 -10.797 1 98.5 272 VAL A O 1
ATOM 2151 N N . HIS A 1 273 ? -12.172 -13.148 -11.969 1 96.19 273 HIS A N 1
ATOM 2152 C CA . HIS A 1 273 ? -11.594 -12.984 -13.297 1 96.19 273 HIS A CA 1
ATOM 2153 C C . HIS A 1 273 ? -12.656 -12.602 -14.32 1 96.19 273 HIS A C 1
ATOM 2155 O O . HIS A 1 273 ? -13.859 -12.719 -14.047 1 96.19 273 HIS A O 1
ATOM 2161 N N . ALA A 1 274 ? -12.242 -12.047 -15.445 1 93.31 274 ALA A N 1
ATOM 2162 C CA . ALA A 1 274 ? -13.188 -11.641 -16.484 1 93.31 274 ALA A CA 1
ATOM 2163 C C . ALA A 1 274 ? -13.938 -12.844 -17.047 1 93.31 274 ALA A C 1
ATOM 2165 O O . ALA A 1 274 ? -13.359 -13.914 -17.234 1 93.31 274 ALA A O 1
ATOM 2166 N N . LYS A 1 275 ? -15.188 -12.68 -17.328 1 92.94 275 LYS A N 1
ATOM 2167 C CA . LYS A 1 275 ? -15.961 -13.727 -17.969 1 92.94 275 LYS A CA 1
ATOM 2168 C C . LYS A 1 275 ? -15.406 -14.047 -19.359 1 92.94 275 LYS A C 1
ATOM 2170 O O . LYS A 1 275 ? -15.078 -13.141 -20.125 1 92.94 275 LYS A O 1
ATOM 2175 N N . GLY A 1 276 ? -15.273 -15.32 -19.609 1 87.38 276 GLY A N 1
ATOM 2176 C CA . GLY A 1 276 ? -14.781 -15.742 -20.906 1 87.38 276 GLY A CA 1
ATOM 2177 C C . GLY A 1 276 ? -13.266 -15.789 -20.984 1 87.38 276 GLY A C 1
ATOM 2178 O O . GLY A 1 276 ? -12.703 -16.297 -21.969 1 87.38 276 GLY A O 1
ATOM 2179 N N . LYS A 1 277 ? -12.594 -15.258 -19.984 1 87.88 277 LYS A N 1
ATOM 2180 C CA . LYS A 1 277 ? -11.141 -15.336 -19.969 1 87.88 277 LYS A CA 1
ATOM 2181 C C . LYS A 1 277 ? -10.664 -16.781 -19.953 1 87.88 277 LYS A C 1
ATOM 2183 O O . LYS A 1 277 ? -11.188 -17.609 -19.203 1 87.88 277 LYS A O 1
ATOM 2188 N N . ARG A 1 278 ? -9.781 -17.094 -20.859 1 84.19 278 ARG A N 1
ATOM 2189 C CA . ARG A 1 278 ? -9.141 -18.406 -20.812 1 84.19 278 ARG A CA 1
ATOM 2190 C C . ARG A 1 278 ? -8.039 -18.438 -19.766 1 84.19 278 ARG A C 1
ATOM 2192 O O . ARG A 1 278 ? -6.98 -17.828 -19.938 1 84.19 278 ARG A O 1
ATOM 2199 N N . LEU A 1 279 ? -8.242 -19.172 -18.766 1 90.5 279 LEU A N 1
ATOM 2200 C CA . LEU A 1 279 ? -7.293 -19.25 -17.656 1 90.5 279 LEU A CA 1
ATOM 2201 C C . LEU A 1 279 ? -6.137 -20.188 -18 1 90.5 279 LEU A C 1
ATOM 2203 O O . LEU A 1 279 ? -6.34 -21.219 -18.641 1 90.5 279 LEU A O 1
ATOM 2207 N N . SER A 1 280 ? -4.887 -19.781 -17.609 1 89.44 280 SER A N 1
ATOM 2208 C CA . SER A 1 280 ? -3.748 -20.688 -17.703 1 89.44 280 SER A CA 1
ATOM 2209 C C . SER A 1 280 ? -3.957 -21.922 -16.828 1 89.44 280 SER A C 1
ATOM 2211 O O . SER A 1 280 ? -4.805 -21.922 -15.93 1 89.44 280 SER A O 1
ATOM 2213 N N . PRO A 1 281 ? -3.176 -22.953 -17.047 1 90.5 281 PRO A N 1
ATOM 2214 C CA . PRO A 1 281 ? -3.273 -24.156 -16.203 1 90.5 281 PRO A CA 1
ATOM 2215 C C . PRO A 1 281 ? -3.045 -23.844 -14.719 1 90.5 281 PRO A C 1
ATOM 2217 O O . PRO A 1 281 ? -3.76 -24.375 -13.859 1 90.5 281 PRO A O 1
ATOM 2220 N N . VAL A 1 282 ? -2.115 -22.984 -14.375 1 94.62 282 VAL A N 1
ATOM 2221 C CA . VAL A 1 282 ? -1.82 -22.625 -12.992 1 94.62 282 VAL A CA 1
ATOM 2222 C C . VAL A 1 282 ? -3.008 -21.875 -12.383 1 94.62 282 VAL A C 1
ATOM 2224 O O . VAL A 1 282 ? -3.408 -22.156 -11.25 1 94.62 282 VAL A O 1
ATOM 2227 N N . ALA A 1 283 ? -3.58 -20.938 -13.117 1 96.75 283 ALA A N 1
ATOM 2228 C CA . ALA A 1 283 ? -4.73 -20.172 -12.641 1 96.75 283 ALA A CA 1
ATOM 2229 C C . ALA A 1 283 ? -5.938 -21.078 -12.422 1 96.75 283 ALA A C 1
ATOM 2231 O O . ALA A 1 283 ? -6.648 -20.938 -11.422 1 96.75 283 ALA A O 1
ATOM 2232 N N . GLN A 1 284 ? -6.148 -22.031 -13.352 1 95.12 284 GLN A N 1
ATOM 2233 C CA . GLN A 1 284 ? -7.246 -22.984 -13.227 1 95.12 284 GLN A CA 1
ATOM 2234 C C . GLN A 1 284 ? -7.078 -23.844 -11.984 1 95.12 284 GLN A C 1
ATOM 2236 O O . GLN A 1 284 ? -8.039 -24.078 -11.25 1 95.12 284 GLN A O 1
ATOM 2241 N N . ALA A 1 285 ? -5.863 -24.266 -11.805 1 96.62 285 ALA A N 1
ATOM 2242 C CA . ALA A 1 285 ? -5.57 -25.094 -10.641 1 96.62 285 ALA A CA 1
ATOM 2243 C C . ALA A 1 285 ? -5.793 -24.312 -9.344 1 96.62 285 ALA A C 1
ATOM 2245 O O . ALA A 1 285 ? -6.266 -24.875 -8.352 1 96.62 285 ALA A O 1
ATOM 2246 N N . PHE A 1 286 ? -5.418 -23.078 -9.273 1 98.25 286 PHE A N 1
ATOM 2247 C CA . PHE A 1 286 ? -5.598 -22.25 -8.078 1 98.25 286 PHE A CA 1
ATOM 2248 C C . PHE A 1 286 ? -7.078 -22.031 -7.797 1 98.25 286 PHE A C 1
ATOM 2250 O O . PHE A 1 286 ? -7.508 -22.078 -6.645 1 98.25 286 PHE A O 1
ATOM 2257 N N . VAL A 1 287 ? -7.883 -21.766 -8.844 1 98.31 287 VAL A N 1
ATOM 2258 C CA . VAL A 1 287 ? -9.328 -21.625 -8.688 1 98.31 287 VAL A CA 1
ATOM 2259 C C . VAL A 1 287 ? -9.906 -22.906 -8.094 1 98.31 287 VAL A C 1
ATOM 2261 O O . VAL A 1 287 ? -10.719 -22.859 -7.168 1 98.31 287 VAL A O 1
ATOM 2264 N N . ALA A 1 288 ? -9.531 -24.047 -8.633 1 97.81 288 ALA A N 1
ATOM 2265 C CA . ALA A 1 288 ? -10 -25.344 -8.133 1 97.81 288 ALA A CA 1
ATOM 2266 C C . ALA A 1 288 ? -9.602 -25.531 -6.668 1 97.81 288 ALA A C 1
ATOM 2268 O O . ALA A 1 288 ? -10.398 -26.016 -5.859 1 97.81 288 ALA A O 1
ATOM 2269 N N . PHE A 1 289 ? -8.422 -25.172 -6.332 1 98.19 289 PHE A N 1
ATOM 2270 C CA . PHE A 1 289 ? -7.918 -25.266 -4.965 1 98.19 289 PHE A CA 1
ATOM 2271 C C . PHE A 1 289 ? -8.789 -24.453 -4.008 1 98.19 289 PHE A C 1
ATOM 2273 O O . PHE A 1 289 ? -9.211 -24.969 -2.969 1 98.19 289 PHE A O 1
ATOM 2280 N N . VAL A 1 290 ? -9.055 -23.156 -4.367 1 98.38 290 VAL A N 1
ATOM 2281 C CA . VAL A 1 290 ? -9.844 -22.281 -3.52 1 98.38 290 VAL A CA 1
ATOM 2282 C C . VAL A 1 290 ? -11.266 -22.828 -3.379 1 98.38 290 VAL A C 1
ATOM 2284 O O . VAL A 1 290 ? -11.859 -22.75 -2.303 1 98.38 290 VAL A O 1
ATOM 2287 N N . ARG A 1 291 ? -11.766 -23.359 -4.41 1 97.69 291 ARG A N 1
ATOM 2288 C CA . ARG A 1 291 ? -13.117 -23.906 -4.426 1 97.69 291 ARG A CA 1
ATOM 2289 C C . ARG A 1 291 ? -13.211 -25.172 -3.576 1 97.69 291 ARG A C 1
ATOM 2291 O O . ARG A 1 291 ? -14.188 -25.359 -2.844 1 97.69 291 ARG A O 1
ATOM 2298 N N . GLU A 1 292 ? -12.25 -25.984 -3.6 1 97.56 292 GLU A N 1
ATOM 2299 C CA . GLU A 1 292 ? -12.336 -27.344 -3.043 1 97.56 292 GLU A CA 1
ATOM 2300 C C . GLU A 1 292 ? -11.797 -27.375 -1.616 1 97.56 292 GLU A C 1
ATOM 2302 O O . GLU A 1 292 ? -12.203 -28.219 -0.818 1 97.56 292 GLU A O 1
ATOM 2307 N N . GLU A 1 293 ? -10.906 -26.5 -1.296 1 97 293 GLU A N 1
ATOM 2308 C CA . GLU A 1 293 ? -10.227 -26.594 -0.006 1 97 293 GLU A CA 1
ATOM 2309 C C . GLU A 1 293 ? -10.797 -25.594 0.987 1 97 293 GLU A C 1
ATOM 2311 O O . GLU A 1 293 ? -10.047 -24.875 1.666 1 97 293 GLU A O 1
ATOM 2316 N N . ARG A 1 294 ? -12.047 -25.5 1.121 1 94.88 294 ARG A N 1
ATOM 2317 C CA . ARG A 1 294 ? -12.727 -24.516 1.958 1 94.88 294 ARG A CA 1
ATOM 2318 C C . ARG A 1 294 ? -12.383 -24.719 3.43 1 94.88 294 ARG A C 1
ATOM 2320 O O . ARG A 1 294 ? -12.18 -23.75 4.164 1 94.88 294 ARG A O 1
ATOM 2327 N N . ALA A 1 295 ? -12.359 -25.938 3.824 1 95.81 295 ALA A N 1
ATOM 2328 C CA . ALA A 1 295 ? -12.039 -26.25 5.219 1 95.81 295 ALA A CA 1
ATOM 2329 C C . ALA A 1 295 ? -10.625 -25.797 5.566 1 95.81 295 ALA A C 1
ATOM 2331 O O . ALA A 1 295 ? -10.391 -25.234 6.637 1 95.81 295 ALA A O 1
ATOM 2332 N N . LEU A 1 296 ? -9.719 -26.109 4.684 1 96.81 296 LEU A N 1
ATOM 2333 C CA . LEU A 1 296 ? -8.336 -25.703 4.887 1 96.81 296 LEU A CA 1
ATOM 2334 C C . LEU A 1 296 ? -8.211 -24.172 4.934 1 96.81 296 LEU A C 1
ATOM 2336 O O . LEU A 1 296 ? -7.488 -23.641 5.77 1 96.81 296 LEU A O 1
ATOM 2340 N N . ILE A 1 297 ? -8.891 -23.516 4.078 1 97 297 ILE A N 1
ATOM 2341 C CA . ILE A 1 297 ? -8.844 -22.062 4.004 1 97 297 ILE A CA 1
ATOM 2342 C C . ILE A 1 297 ? -9.383 -21.469 5.301 1 97 297 ILE A C 1
ATOM 2344 O O . ILE A 1 297 ? -8.812 -20.516 5.84 1 97 297 ILE A O 1
ATOM 2348 N N . SER A 1 298 ? -10.445 -22.031 5.797 1 95.5 298 SER A N 1
ATOM 2349 C CA . SER A 1 298 ? -10.992 -21.594 7.074 1 95.5 298 SER A CA 1
ATOM 2350 C C . SER A 1 298 ? -9.984 -21.781 8.203 1 95.5 298 SER A C 1
ATOM 2352 O O . SER A 1 298 ? -9.875 -20.922 9.094 1 95.5 298 SER A O 1
ATOM 2354 N N . GLN A 1 299 ? -9.305 -22.844 8.164 1 96.38 299 GLN A N 1
ATOM 2355 C CA . GLN A 1 299 ? -8.281 -23.109 9.164 1 96.38 299 GLN A CA 1
ATOM 2356 C C . GLN A 1 299 ? -7.156 -22.078 9.094 1 96.38 299 GLN A C 1
ATOM 2358 O O . GLN A 1 299 ? -6.699 -21.578 10.125 1 96.38 299 GLN A O 1
ATOM 2363 N N . LEU A 1 300 ? -6.703 -21.812 7.871 1 96.31 300 LEU A N 1
ATOM 2364 C CA . LEU A 1 300 ? -5.656 -20.812 7.676 1 96.31 300 LEU A CA 1
ATOM 2365 C C . LEU A 1 300 ? -6.109 -19.453 8.188 1 96.31 300 LEU A C 1
ATOM 2367 O O . LEU A 1 300 ? -5.32 -18.719 8.789 1 96.31 300 LEU A O 1
ATOM 2371 N N . ALA A 1 301 ? -7.367 -19.141 7.949 1 95.62 301 ALA A N 1
ATOM 2372 C CA . ALA A 1 301 ? -7.926 -17.844 8.352 1 95.62 301 ALA A CA 1
ATOM 2373 C C . ALA A 1 301 ? -8.008 -17.75 9.875 1 95.62 301 ALA A C 1
ATOM 2375 O O . ALA A 1 301 ? -8.07 -16.641 10.422 1 95.62 301 ALA A O 1
ATOM 2376 N N . GLY A 1 302 ? -8.039 -18.891 10.586 1 94.31 302 GLY A N 1
ATOM 2377 C CA . GLY A 1 302 ? -8.086 -18.922 12.039 1 94.31 302 GLY A CA 1
ATOM 2378 C C . GLY A 1 302 ? -6.945 -18.156 12.688 1 94.31 302 GLY A C 1
ATOM 2379 O O . GLY A 1 302 ? -7.09 -17.641 13.789 1 94.31 302 GLY A O 1
ATOM 2380 N N . ARG A 1 303 ? -5.848 -18.016 11.992 1 90.12 303 ARG A N 1
ATOM 2381 C CA . ARG A 1 303 ? -4.68 -17.297 12.469 1 90.12 303 ARG A CA 1
ATOM 2382 C C . ARG A 1 303 ? -5.004 -15.812 12.68 1 90.12 303 ARG A C 1
ATOM 2384 O O . ARG A 1 303 ? -4.352 -15.133 13.477 1 90.12 303 ARG A O 1
ATOM 2391 N N . PHE A 1 304 ? -5.961 -15.406 11.953 1 92.94 304 PHE A N 1
ATOM 2392 C CA . PHE A 1 304 ? -6.293 -13.984 11.969 1 92.94 304 PHE A CA 1
ATOM 2393 C C . PHE A 1 304 ? -7.582 -13.742 12.75 1 92.94 304 PHE A C 1
ATOM 2395 O O . PHE A 1 304 ? -8.117 -12.633 12.742 1 92.94 304 PHE A O 1
ATOM 2402 N N . ALA A 1 305 ? -8.039 -14.898 13.352 1 82.38 305 ALA A N 1
ATOM 2403 C CA . ALA A 1 305 ? -9.297 -14.812 14.086 1 82.38 305 ALA A CA 1
ATOM 2404 C C . ALA A 1 305 ? -9.094 -14.125 15.438 1 82.38 305 ALA A C 1
ATOM 2406 O O . ALA A 1 305 ? -8.039 -14.266 16.062 1 82.38 305 ALA A O 1
ATOM 2407 N N . GLY A 1 306 ? -9.422 -12.93 15.766 1 67.19 306 GLY A N 1
ATOM 2408 C CA . GLY A 1 306 ? -9.398 -12.188 17.016 1 67.19 306 GLY A CA 1
ATOM 2409 C C . GLY A 1 306 ? -9.742 -13.039 18.219 1 67.19 306 GLY A C 1
ATOM 2410 O O . GLY A 1 306 ? -10.016 -14.234 18.078 1 67.19 306 GLY A O 1
ATOM 2411 N N . PRO A 1 307 ? -9.43 -12.477 19.469 1 57.41 307 PRO A N 1
ATOM 2412 C CA . PRO A 1 307 ? -9.922 -13.125 20.688 1 57.41 307 PRO A CA 1
ATOM 2413 C C . PRO A 1 307 ? -11.438 -13.344 20.672 1 57.41 307 PRO A C 1
ATOM 2415 O O . PRO A 1 307 ? -12.188 -12.43 20.328 1 57.41 307 PRO A O 1
ATOM 2418 N N . GLY A 1 308 ? -12.086 -14.727 20.312 1 50.25 308 GLY A N 1
ATOM 2419 C CA . GLY A 1 308 ? -13.477 -15.148 20.359 1 50.25 308 GLY A CA 1
ATOM 2420 C C . GLY A 1 308 ? -13.961 -15.75 19.047 1 50.25 308 GLY A C 1
ATOM 2421 O O . GLY A 1 308 ? -15.148 -16.062 18.906 1 50.25 308 GLY A O 1
ATOM 2422 N N . GLY A 1 309 ? -13.414 -15.562 17.891 1 41.91 309 GLY A N 1
ATOM 2423 C CA . GLY A 1 309 ? -13.984 -15.961 16.609 1 41.91 309 GLY A CA 1
ATOM 2424 C C . GLY A 1 309 ? -13.836 -17.438 16.328 1 41.91 309 GLY A C 1
ATOM 2425 O O . GLY A 1 309 ? -13.898 -17.859 15.172 1 41.91 309 GLY A O 1
ATOM 2426 N N . SER A 1 310 ? -13.477 -18.344 17.188 1 35.22 310 SER A N 1
ATOM 2427 C CA . SER A 1 310 ? -13.57 -19.766 16.828 1 35.22 310 SER A CA 1
ATOM 2428 C C . SER A 1 310 ? -14.953 -20.109 16.297 1 35.22 310 SER A C 1
ATOM 2430 O O . SER A 1 310 ? -15.227 -21.266 15.961 1 35.22 310 SER A O 1
ATOM 2432 N N . SER A 1 311 ? -15.953 -19.328 16.125 1 28.77 311 SER A N 1
ATOM 2433 C CA . SER A 1 311 ? -17.125 -20.125 15.812 1 28.77 311 SER A CA 1
ATOM 2434 C C . SER A 1 311 ? -17.078 -20.656 14.383 1 28.77 311 SER A C 1
ATOM 2436 O O . SER A 1 311 ? -16.641 -19.953 13.469 1 28.77 311 SER A O 1
ATOM 2438 N N . MET B 1 1 ? -13.961 35.312 -21.391 1 45.69 1 MET B N 1
ATOM 2439 C CA . MET B 1 1 ? -14.414 34.656 -20.172 1 45.69 1 MET B CA 1
ATOM 2440 C C . MET B 1 1 ? -13.242 34.094 -19.391 1 45.69 1 MET B C 1
ATOM 2442 O O . MET B 1 1 ? -12.266 33.625 -19.969 1 45.69 1 MET B O 1
ATOM 2446 N N . ARG B 1 2 ? -13.055 34.562 -18.125 1 70.25 2 ARG B N 1
ATOM 2447 C CA . ARG B 1 2 ? -11.938 34.219 -17.25 1 70.25 2 ARG B CA 1
ATOM 2448 C C . ARG B 1 2 ? -12.234 32.969 -16.453 1 70.25 2 ARG B C 1
ATOM 2450 O O . ARG B 1 2 ? -13.398 32.688 -16.141 1 70.25 2 ARG B O 1
ATOM 2457 N N . MET B 1 3 ? -11.297 32.156 -16.375 1 75.88 3 MET B N 1
ATOM 2458 C CA . MET B 1 3 ? -11.391 30.938 -15.586 1 75.88 3 MET B CA 1
ATOM 2459 C C . MET B 1 3 ? -11.719 31.266 -14.133 1 75.88 3 MET B C 1
ATOM 2461 O O . MET B 1 3 ? -11.188 32.219 -13.562 1 75.88 3 MET B O 1
ATOM 2465 N N . THR B 1 4 ? -12.75 30.516 -13.602 1 76.62 4 THR B N 1
ATOM 2466 C CA . THR B 1 4 ? -13.102 30.719 -12.203 1 76.62 4 THR B CA 1
ATOM 2467 C C . THR B 1 4 ? -12.562 29.562 -11.344 1 76.62 4 THR B C 1
ATOM 2469 O O . THR B 1 4 ? -12.234 28.5 -11.867 1 76.62 4 THR B O 1
ATOM 2472 N N . LEU B 1 5 ? -12.5 29.828 -10.047 1 79.62 5 LEU B N 1
ATOM 2473 C CA . LEU B 1 5 ? -12.062 28.797 -9.117 1 79.62 5 LEU B CA 1
ATOM 2474 C C . LEU B 1 5 ? -13.047 27.641 -9.102 1 79.62 5 LEU B C 1
ATOM 2476 O O . LEU B 1 5 ? -12.648 26.469 -8.961 1 79.62 5 LEU B O 1
ATOM 2480 N N . ARG B 1 6 ? -14.266 28.016 -9.219 1 80.94 6 ARG B N 1
ATOM 2481 C CA . ARG B 1 6 ? -15.305 26.984 -9.234 1 80.94 6 ARG B CA 1
ATOM 2482 C C . ARG B 1 6 ? -15.141 26.062 -10.438 1 80.94 6 ARG B C 1
ATOM 2484 O O . ARG B 1 6 ? -15.297 24.844 -10.32 1 80.94 6 ARG B O 1
ATOM 2491 N N . GLN B 1 7 ? -14.891 26.625 -11.531 1 83.06 7 GLN B N 1
ATOM 2492 C CA . GLN B 1 7 ? -14.641 25.828 -12.734 1 83.06 7 GLN B CA 1
ATOM 2493 C C . GLN B 1 7 ? -13.453 24.891 -12.539 1 83.06 7 GLN B C 1
ATOM 2495 O O . GLN B 1 7 ? -13.5 23.734 -12.961 1 83.06 7 GLN B O 1
ATOM 2500 N N . LEU B 1 8 ? -12.438 25.391 -11.93 1 86.19 8 LEU B N 1
ATOM 2501 C CA . LEU B 1 8 ? -11.242 24.594 -11.68 1 86.19 8 LEU B CA 1
ATOM 2502 C C . LEU B 1 8 ? -11.531 23.469 -10.695 1 86.19 8 LEU B C 1
ATOM 2504 O O . LEU B 1 8 ? -10.977 22.375 -10.82 1 86.19 8 LEU B O 1
ATOM 2508 N N . GLN B 1 9 ? -12.367 23.703 -9.789 1 86.75 9 GLN B N 1
ATOM 2509 C CA . GLN B 1 9 ? -12.789 22.672 -8.852 1 86.75 9 GLN B CA 1
ATOM 2510 C C . GLN B 1 9 ? -13.531 21.547 -9.578 1 86.75 9 GLN B C 1
ATOM 2512 O O . GLN B 1 9 ? -13.297 20.375 -9.312 1 86.75 9 GLN B O 1
ATOM 2517 N N . VAL B 1 10 ? -14.398 21.953 -10.406 1 88.5 10 VAL B N 1
ATOM 2518 C CA . VAL B 1 10 ? -15.164 21 -11.188 1 88.5 10 VAL B CA 1
ATOM 2519 C C . VAL B 1 10 ? -14.227 20.172 -12.062 1 88.5 10 VAL B C 1
ATOM 2521 O O . VAL B 1 10 ? -14.352 18.953 -12.141 1 88.5 10 VAL B O 1
ATOM 2524 N N . PHE B 1 11 ? -13.336 20.844 -12.695 1 91.81 11 PHE B N 1
ATOM 2525 C CA . PHE B 1 11 ? -12.336 20.219 -13.547 1 91.81 11 PHE B CA 1
ATOM 2526 C C . PHE B 1 11 ? -11.523 19.188 -12.766 1 91.81 11 PHE B C 1
ATOM 2528 O O . PHE B 1 11 ? -11.344 18.062 -13.219 1 91.81 11 PHE B O 1
ATOM 2535 N N . ARG B 1 12 ? -11.086 19.578 -11.641 1 87.56 12 ARG B N 1
ATOM 2536 C CA . ARG B 1 12 ? -10.281 18.688 -10.812 1 87.56 12 ARG B CA 1
ATOM 2537 C C . ARG B 1 12 ? -11.086 17.453 -10.391 1 87.56 12 ARG B C 1
ATOM 2539 O O . ARG B 1 12 ? -10.547 16.344 -10.344 1 87.56 12 ARG B O 1
ATOM 2546 N N . ALA B 1 13 ? -12.312 17.625 -10.094 1 88.25 13 ALA B N 1
ATOM 2547 C CA . ALA B 1 13 ? -13.188 16.516 -9.727 1 88.25 13 ALA B CA 1
ATOM 2548 C C . ALA B 1 13 ? -13.312 15.523 -10.875 1 88.25 13 ALA B C 1
ATOM 2550 O O . ALA B 1 13 ? -13.312 14.305 -10.648 1 88.25 13 ALA B O 1
ATOM 2551 N N . VAL B 1 14 ? -13.422 16.062 -12.039 1 91.12 14 VAL B N 1
ATOM 2552 C CA . VAL B 1 14 ? -13.523 15.188 -13.211 1 91.12 14 VAL B CA 1
ATOM 2553 C C . VAL B 1 14 ? -12.211 14.445 -13.414 1 91.12 14 VAL B C 1
ATOM 2555 O O . VAL B 1 14 ? -12.203 13.258 -13.758 1 91.12 14 VAL B O 1
ATOM 2558 N N . CYS B 1 15 ? -11.117 15.125 -13.242 1 88.06 15 CYS B N 1
ATOM 2559 C CA . CYS B 1 15 ? -9.805 14.5 -13.375 1 88.06 15 CYS B CA 1
ATOM 2560 C C . CYS B 1 15 ? -9.648 13.344 -12.398 1 88.06 15 CYS B C 1
ATOM 2562 O O . CYS B 1 15 ? -9.133 12.281 -12.758 1 88.06 15 CYS B O 1
ATOM 2564 N N . GLU B 1 16 ? -10.094 13.594 -11.281 1 81.56 16 GLU B N 1
ATOM 2565 C CA . GLU B 1 16 ? -9.93 12.625 -10.203 1 81.56 16 GLU B CA 1
ATOM 2566 C C . GLU B 1 16 ? -10.836 11.414 -10.398 1 81.56 16 GLU B C 1
ATOM 2568 O O . GLU B 1 16 ? -10.414 10.273 -10.211 1 81.56 16 GLU B O 1
ATOM 2573 N N . SER B 1 17 ? -12.055 11.656 -10.766 1 80.5 17 SER B N 1
ATOM 2574 C CA . SER B 1 17 ? -13.047 10.586 -10.852 1 80.5 17 SER B CA 1
ATOM 2575 C C . SER B 1 17 ? -13.023 9.914 -12.227 1 80.5 17 SER B C 1
ATOM 2577 O O . SER B 1 17 ? -13.578 8.836 -12.406 1 80.5 17 SER B O 1
ATOM 2579 N N . ARG B 1 18 ? -12.422 10.578 -13.117 1 81.75 18 ARG B N 1
ATOM 2580 C CA . ARG B 1 18 ? -12.414 10.164 -14.516 1 81.75 18 ARG B CA 1
ATOM 2581 C C . ARG B 1 18 ? -13.828 9.883 -15.016 1 81.75 18 ARG B C 1
ATOM 2583 O O . ARG B 1 18 ? -14.047 8.93 -15.758 1 81.75 18 ARG B O 1
ATOM 2590 N N . SER B 1 19 ? -14.656 10.633 -14.469 1 86.5 19 SER B N 1
ATOM 2591 C CA . SER B 1 19 ? -16.062 10.492 -14.82 1 86.5 19 SER B CA 1
ATOM 2592 C C . SER B 1 19 ? -16.828 11.797 -14.594 1 86.5 19 SER B C 1
ATOM 2594 O O . SER B 1 19 ? -16.672 12.438 -13.555 1 86.5 19 SER B O 1
ATOM 2596 N N . TYR B 1 20 ? -17.656 12.109 -15.602 1 89.56 20 TYR B N 1
ATOM 2597 C CA . TYR B 1 20 ? -18.484 13.312 -15.477 1 89.56 20 TYR B CA 1
ATOM 2598 C C . TYR B 1 20 ? -19.594 13.109 -14.445 1 89.56 20 TYR B C 1
ATOM 2600 O O . TYR B 1 20 ? -19.875 14 -13.648 1 89.56 20 TYR B O 1
ATOM 2608 N N . SER B 1 21 ? -20.094 11.891 -14.445 1 88 21 SER B N 1
ATOM 2609 C CA . SER B 1 21 ? -21.203 11.602 -13.547 1 88 21 SER B CA 1
ATOM 2610 C C . SER B 1 21 ? -20.734 11.539 -12.094 1 88 21 SER B C 1
ATOM 2612 O O . SER B 1 21 ? -21.391 12.094 -11.203 1 88 21 SER B O 1
ATOM 2614 N N . ARG B 1 22 ? -19.703 10.969 -11.938 1 83.94 22 ARG B N 1
ATOM 2615 C CA . ARG B 1 22 ? -19.172 10.867 -10.586 1 83.94 22 ARG B CA 1
ATOM 2616 C C . ARG B 1 22 ? -18.734 12.234 -10.062 1 83.94 22 ARG B C 1
ATOM 2618 O O . ARG B 1 22 ? -18.938 12.555 -8.891 1 83.94 22 ARG B O 1
ATOM 2625 N N . ALA B 1 23 ? -18.125 12.961 -10.938 1 88.38 23 ALA B N 1
ATOM 2626 C CA . ALA B 1 23 ? -17.75 14.32 -10.562 1 88.38 23 ALA B CA 1
ATOM 2627 C C . ALA B 1 23 ? -18.969 15.156 -10.195 1 88.38 23 ALA B C 1
ATOM 2629 O O . ALA B 1 23 ? -18.922 15.961 -9.266 1 88.38 23 ALA B O 1
ATOM 2630 N N . ALA B 1 24 ? -20.016 14.961 -10.859 1 89.69 24 ALA B N 1
ATOM 2631 C CA . ALA B 1 24 ? -21.266 15.68 -10.578 1 89.69 24 ALA B CA 1
ATOM 2632 C C . ALA B 1 24 ? -21.797 15.344 -9.188 1 89.69 24 ALA B C 1
ATOM 2634 O O . ALA B 1 24 ? -22.188 16.234 -8.43 1 89.69 24 ALA B O 1
ATOM 2635 N N . GLU B 1 25 ? -21.766 14.133 -8.867 1 83.31 25 GLU B N 1
ATOM 2636 C CA . GLU B 1 25 ? -22.188 13.672 -7.547 1 83.31 25 GLU B CA 1
ATOM 2637 C C . GLU B 1 25 ? -21.312 14.266 -6.445 1 83.31 25 GLU B C 1
ATOM 2639 O O . GLU B 1 25 ? -21.828 14.773 -5.445 1 83.31 25 GLU B O 1
ATOM 2644 N N . GLU B 1 26 ? -20.094 14.258 -6.746 1 79.69 26 GLU B N 1
ATOM 2645 C CA . GLU B 1 26 ? -19.125 14.742 -5.77 1 79.69 26 GLU B CA 1
ATOM 2646 C C . GLU B 1 26 ? -19.281 16.25 -5.539 1 79.69 26 GLU B C 1
ATOM 2648 O O . GLU B 1 26 ? -19.109 16.734 -4.418 1 79.69 26 GLU B O 1
ATOM 2653 N N . MET B 1 27 ? -19.625 16.938 -6.562 1 82.31 27 MET B N 1
ATOM 2654 C CA . MET B 1 27 ? -19.656 18.391 -6.52 1 82.31 27 MET B CA 1
ATOM 2655 C C . MET B 1 27 ? -21.078 18.891 -6.223 1 82.31 27 MET B C 1
ATOM 2657 O O . MET B 1 27 ? -21.312 20.094 -6.148 1 82.31 27 MET B O 1
ATOM 2661 N N . ALA B 1 28 ? -21.969 17.906 -6.023 1 83.88 28 ALA B N 1
ATOM 2662 C CA . ALA B 1 28 ? -23.375 18.234 -5.82 1 83.88 28 ALA B CA 1
ATOM 2663 C C . ALA B 1 28 ? -23.922 19.078 -6.973 1 83.88 28 ALA B C 1
ATOM 2665 O O . ALA B 1 28 ? -24.531 20.125 -6.75 1 83.88 28 ALA B O 1
ATOM 2666 N N . LEU B 1 29 ? -23.562 18.703 -8.156 1 87.06 29 LEU B N 1
ATOM 2667 C CA . LEU B 1 29 ? -24.016 19.297 -9.406 1 87.06 29 LEU B CA 1
ATOM 2668 C C . LEU B 1 29 ? -24.672 18.25 -10.297 1 87.06 29 LEU B C 1
ATOM 2670 O O . LEU B 1 29 ? -24.578 17.047 -10.031 1 87.06 29 LEU B O 1
ATOM 2674 N N . THR B 1 30 ? -25.5 18.734 -11.156 1 87.31 30 THR B N 1
ATOM 2675 C CA . THR B 1 30 ? -26 17.812 -12.18 1 87.31 30 THR B CA 1
ATOM 2676 C C . THR B 1 30 ? -24.922 17.516 -13.219 1 87.31 30 THR B C 1
ATOM 2678 O O . THR B 1 30 ? -23.984 18.312 -13.391 1 87.31 30 THR B O 1
ATOM 2681 N N . GLN B 1 31 ? -25.031 16.359 -13.773 1 89.69 31 GLN B N 1
ATOM 2682 C CA . GLN B 1 31 ? -24.047 15.961 -14.773 1 89.69 31 GLN B CA 1
ATOM 2683 C C . GLN B 1 31 ? -24.016 16.953 -15.93 1 89.69 31 GLN B C 1
ATOM 2685 O O . GLN B 1 31 ? -22.938 17.328 -16.406 1 89.69 31 GLN B O 1
ATOM 2690 N N . PRO B 1 32 ? -25.141 17.516 -16.375 1 91.75 32 PRO B N 1
ATOM 2691 C CA . PRO B 1 32 ? -25.078 18.516 -17.438 1 91.75 32 PRO B CA 1
ATOM 2692 C C . PRO B 1 32 ? -24.359 19.797 -17 1 91.75 32 PRO B C 1
ATOM 2694 O O . PRO B 1 32 ? -23.656 20.422 -17.812 1 91.75 32 PRO B O 1
ATOM 2697 N N . ALA B 1 33 ? -24.5 20.109 -15.773 1 88.5 33 ALA B N 1
ATOM 2698 C CA . ALA B 1 33 ? -23.812 21.281 -15.25 1 88.5 33 ALA B CA 1
ATOM 2699 C C . ALA B 1 33 ? -22.297 21.078 -15.273 1 88.5 33 ALA B C 1
ATOM 2701 O O . ALA B 1 33 ? -21.562 22 -15.633 1 88.5 33 ALA B O 1
ATOM 2702 N N . VAL B 1 34 ? -21.875 19.922 -14.875 1 93.62 34 VAL B N 1
ATOM 2703 C CA . VAL B 1 34 ? -20.453 19.594 -14.922 1 93.62 34 VAL B CA 1
ATOM 2704 C C . VAL B 1 34 ? -19.953 19.641 -16.359 1 93.62 34 VAL B C 1
ATOM 2706 O O . VAL B 1 34 ? -18.891 20.203 -16.641 1 93.62 34 VAL B O 1
ATOM 2709 N N . SER B 1 35 ? -20.703 19.078 -17.234 1 92.88 35 SER B N 1
ATOM 2710 C CA . SER B 1 35 ? -20.344 19.047 -18.641 1 92.88 35 SER B CA 1
ATOM 2711 C C . SER B 1 35 ? -20.203 20.453 -19.203 1 92.88 35 SER B C 1
ATOM 2713 O O . SER B 1 35 ? -19.281 20.734 -19.969 1 92.88 35 SER B O 1
ATOM 2715 N N . LEU B 1 36 ? -21.109 21.297 -18.859 1 89.81 36 LEU B N 1
ATOM 2716 C CA . LEU B 1 36 ? -21.094 22.672 -19.328 1 89.81 36 LEU B CA 1
ATOM 2717 C C . LEU B 1 36 ? -19.859 23.406 -18.812 1 89.81 36 LEU B C 1
ATOM 2719 O O . LEU B 1 36 ? -19.203 24.125 -19.578 1 89.81 36 LEU B O 1
ATOM 2723 N N . GLN B 1 37 ? -19.594 23.266 -17.594 1 89.62 37 GLN B N 1
ATOM 2724 C CA . GLN B 1 37 ? -18.422 23.906 -17 1 89.62 37 GLN B CA 1
ATOM 2725 C C . GLN B 1 37 ? -17.141 23.453 -17.688 1 89.62 37 GLN B C 1
ATOM 2727 O O . GLN B 1 37 ? -16.25 24.266 -17.953 1 89.62 37 GLN B O 1
ATOM 2732 N N . ILE B 1 38 ? -17.047 22.203 -17.969 1 93.12 38 ILE B N 1
ATOM 2733 C CA . ILE B 1 38 ? -15.859 21.656 -18.625 1 93.12 38 ILE B CA 1
ATOM 2734 C C . ILE B 1 38 ? -15.766 22.203 -20.047 1 93.12 38 ILE B C 1
ATOM 2736 O O . ILE B 1 38 ? -14.68 22.547 -20.516 1 93.12 38 ILE B O 1
ATOM 2740 N N . ARG B 1 39 ? -16.844 22.266 -20.75 1 90.69 39 ARG B N 1
ATOM 2741 C CA . ARG B 1 39 ? -16.875 22.797 -22.109 1 90.69 39 ARG B CA 1
ATOM 2742 C C . ARG B 1 39 ? -16.406 24.266 -22.125 1 90.69 39 ARG B C 1
ATOM 2744 O O . ARG B 1 39 ? -15.648 24.672 -23 1 90.69 39 ARG B O 1
ATOM 2751 N N . GLN B 1 40 ? -16.922 24.953 -21.203 1 86.75 40 GLN B N 1
ATOM 2752 C CA . GLN B 1 40 ? -16.531 26.359 -21.078 1 86.75 40 GLN B CA 1
ATOM 2753 C C . GLN B 1 40 ? -15.031 26.484 -20.812 1 86.75 40 GLN B C 1
ATOM 2755 O O . GLN B 1 40 ? -14.367 27.359 -21.375 1 86.75 40 GLN B O 1
ATOM 2760 N N . LEU B 1 41 ? -14.547 25.703 -19.938 1 88.38 41 LEU B N 1
ATOM 2761 C CA . LEU B 1 41 ? -13.125 25.703 -19.625 1 88.38 41 LEU B CA 1
ATOM 2762 C C . LEU B 1 41 ? -12.305 25.328 -20.859 1 88.38 41 LEU B C 1
ATOM 2764 O O . LEU B 1 41 ? -11.234 25.906 -21.078 1 88.38 41 LEU B O 1
ATOM 2768 N N . GLU B 1 42 ? -12.781 24.312 -21.578 1 90.88 42 GLU B N 1
ATOM 2769 C CA . GLU B 1 42 ? -12.102 23.906 -22.812 1 90.88 42 GLU B CA 1
ATOM 2770 C C . GLU B 1 42 ? -12.062 25.031 -23.828 1 90.88 42 GLU B C 1
ATOM 2772 O O . GLU B 1 42 ? -11.07 25.219 -24.531 1 90.88 42 GLU B O 1
ATOM 2777 N N . GLU B 1 43 ? -13.117 25.766 -23.875 1 86.38 43 GLU B N 1
ATOM 2778 C CA . GLU B 1 43 ? -13.18 26.922 -24.766 1 86.38 43 GLU B CA 1
ATOM 2779 C C . GLU B 1 43 ? -12.156 27.969 -24.359 1 86.38 43 GLU B C 1
ATOM 2781 O O . GLU B 1 43 ? -11.516 28.578 -25.219 1 86.38 43 GLU B O 1
ATOM 2786 N N . LEU B 1 44 ? -12.062 28.172 -23.156 1 80.38 44 LEU B N 1
ATOM 2787 C CA . LEU B 1 44 ? -11.117 29.156 -22.656 1 80.38 44 LEU B CA 1
ATOM 2788 C C . LEU B 1 44 ? -9.68 28.719 -22.891 1 80.38 44 LEU B C 1
ATOM 2790 O O . LEU B 1 44 ? -8.82 29.547 -23.234 1 80.38 44 LEU B O 1
ATOM 2794 N N . VAL B 1 45 ? -9.414 27.406 -22.672 1 83.75 45 VAL B N 1
ATOM 2795 C CA . VAL B 1 45 ? -8.078 26.844 -22.844 1 83.75 45 VAL B CA 1
ATOM 2796 C C . VAL B 1 45 ? -7.762 26.703 -24.328 1 83.75 45 VAL B C 1
ATOM 2798 O O . VAL B 1 45 ? -6.598 26.781 -24.734 1 83.75 45 VAL B O 1
ATOM 2801 N N . GLY B 1 46 ? -8.797 26.469 -25.125 1 84.19 46 GLY B N 1
ATOM 2802 C CA . GLY B 1 46 ? -8.641 26.344 -26.562 1 84.19 46 GLY B CA 1
ATOM 2803 C C . GLY B 1 46 ? -8.336 24.938 -27.016 1 84.19 46 GLY B C 1
ATOM 2804 O O . GLY B 1 46 ? -7.965 24.703 -28.156 1 84.19 46 GLY B O 1
ATOM 2805 N N . GLN B 1 47 ? -8.328 24.062 -26.078 1 86.69 47 GLN B N 1
ATOM 2806 C CA . GLN B 1 47 ? -8.062 22.656 -26.344 1 86.69 47 GLN B CA 1
ATOM 2807 C C . GLN B 1 47 ? -8.984 21.766 -25.516 1 86.69 47 GLN B C 1
ATOM 2809 O O . GLN B 1 47 ? -9.414 22.141 -24.422 1 86.69 47 GLN B O 1
ATOM 2814 N N . PRO B 1 48 ? -9.234 20.562 -26.078 1 90.19 48 PRO B N 1
ATOM 2815 C CA . PRO B 1 48 ? -9.961 19.609 -25.219 1 90.19 48 PRO B CA 1
ATOM 2816 C C . PRO B 1 48 ? -9.156 19.172 -24 1 90.19 48 PRO B C 1
ATOM 2818 O O . PRO B 1 48 ? -7.938 19.016 -24.094 1 90.19 48 PRO B O 1
ATOM 2821 N N . LEU B 1 49 ? -9.914 19.047 -22.969 1 90 49 LEU B N 1
ATOM 2822 C CA . LEU B 1 49 ? -9.266 18.641 -21.734 1 90 49 LEU B CA 1
ATOM 2823 C C . LEU B 1 49 ? -9.422 17.141 -21.5 1 90 49 LEU B C 1
ATOM 2825 O O . LEU B 1 49 ? -8.594 16.516 -20.844 1 90 49 LEU B O 1
ATOM 2829 N N . PHE B 1 50 ? -10.547 16.625 -22.031 1 91.56 50 PHE B N 1
ATOM 2830 C CA . PHE B 1 50 ? -10.82 15.195 -21.875 1 91.56 50 PHE B CA 1
ATOM 2831 C C . PHE B 1 50 ? -11.148 14.562 -23.219 1 91.56 50 PHE B C 1
ATOM 2833 O O . PHE B 1 50 ? -11.656 15.234 -24.125 1 91.56 50 PHE B O 1
ATOM 2840 N N . GLU B 1 51 ? -10.75 13.305 -23.297 1 83.88 51 GLU B N 1
ATOM 2841 C CA . GLU B 1 51 ? -11.086 12.539 -24.484 1 83.88 51 GLU B CA 1
ATOM 2842 C C . GLU B 1 51 ? -11.562 11.133 -24.125 1 83.88 51 GLU B C 1
ATOM 2844 O O . GLU B 1 51 ? -11.07 10.539 -23.172 1 83.88 51 GLU B O 1
ATOM 2849 N N . TYR B 1 52 ? -12.602 10.719 -24.875 1 78.12 52 TYR B N 1
ATOM 2850 C CA . TYR B 1 52 ? -13.078 9.352 -24.672 1 78.12 52 TYR B CA 1
ATOM 2851 C C . TYR B 1 52 ? -12.375 8.383 -25.625 1 78.12 52 TYR B C 1
ATOM 2853 O O . TYR B 1 52 ? -12.234 8.664 -26.812 1 78.12 52 TYR B O 1
ATOM 2861 N N . VAL B 1 53 ? -11.82 7.406 -25.078 1 62.69 53 VAL B N 1
ATOM 2862 C CA . VAL B 1 53 ? -11.406 6.25 -25.875 1 62.69 53 VAL B CA 1
ATOM 2863 C C . VAL B 1 53 ? -12.281 5.047 -25.531 1 62.69 53 VAL B C 1
ATOM 2865 O O . VAL B 1 53 ? -12.117 4.434 -24.469 1 62.69 53 VAL B O 1
ATOM 2868 N N . GLY B 1 54 ? -13.188 4.789 -26.391 1 66.94 54 GLY B N 1
ATOM 2869 C CA . GLY B 1 54 ? -14.242 3.877 -25.984 1 66.94 54 GLY B CA 1
ATOM 2870 C C . GLY B 1 54 ? -15.156 4.457 -24.922 1 66.94 54 GLY B C 1
ATOM 2871 O O . GLY B 1 54 ? -15.719 5.543 -25.094 1 66.94 54 GLY B O 1
ATOM 2872 N N . LYS B 1 55 ? -15.25 3.725 -23.875 1 69.38 55 LYS B N 1
ATOM 2873 C CA . LYS B 1 55 ? -16.109 4.176 -22.781 1 69.38 55 LYS B CA 1
ATOM 2874 C C . LYS B 1 55 ? -15.297 4.789 -21.656 1 69.38 55 LYS B C 1
ATOM 2876 O O . LYS B 1 55 ? -15.852 5.246 -20.656 1 69.38 55 LYS B O 1
ATOM 2881 N N . LYS B 1 56 ? -14.07 4.855 -21.906 1 73 56 LYS B N 1
ATOM 2882 C CA . LYS B 1 56 ? -13.195 5.332 -20.844 1 73 56 LYS B CA 1
ATOM 2883 C C . LYS B 1 56 ? -12.75 6.77 -21.094 1 73 56 LYS B C 1
ATOM 2885 O O . LYS B 1 56 ? -12.406 7.129 -22.219 1 73 56 LYS B O 1
ATOM 2890 N N . LEU B 1 57 ? -12.797 7.609 -19.984 1 83.81 57 LEU B N 1
ATOM 2891 C CA . LEU B 1 57 ? -12.438 9.023 -20.047 1 83.81 57 LEU B CA 1
ATOM 2892 C C . LEU B 1 57 ? -10.961 9.227 -19.719 1 83.81 57 LEU B C 1
ATOM 2894 O O . LEU B 1 57 ? -10.477 8.742 -18.688 1 83.81 57 LEU B O 1
ATOM 2898 N N . TYR B 1 58 ? -10.266 9.938 -20.672 1 80.25 58 TYR B N 1
ATOM 2899 C CA . TYR B 1 58 ? -8.844 10.211 -20.453 1 80.25 58 TYR B CA 1
ATOM 2900 C C . TYR B 1 58 ? -8.586 11.711 -20.422 1 80.25 58 TYR B C 1
ATOM 2902 O O . TYR B 1 58 ? -9.266 12.484 -21.094 1 80.25 58 TYR B O 1
ATOM 2910 N N . LEU B 1 59 ? -7.539 12.062 -19.672 1 84.31 59 LEU B N 1
ATOM 2911 C CA . LEU B 1 59 ? -7.059 13.438 -19.625 1 84.31 59 LEU B CA 1
ATOM 2912 C C . LEU B 1 59 ? -6.129 13.719 -20.812 1 84.31 59 LEU B C 1
ATOM 2914 O O . LEU B 1 59 ? -5.285 12.891 -21.156 1 84.31 59 LEU B O 1
ATOM 2918 N N . THR B 1 60 ? -6.324 14.859 -21.453 1 83.38 60 THR B N 1
ATOM 2919 C CA . THR B 1 60 ? -5.391 15.32 -22.484 1 83.38 60 THR B CA 1
ATOM 2920 C C . THR B 1 60 ? -4.168 15.969 -21.844 1 83.38 60 THR B C 1
ATOM 2922 O O . THR B 1 60 ? -4.117 16.141 -20.625 1 83.38 60 THR B O 1
ATOM 2925 N N . ASP B 1 61 ? -3.242 16.359 -22.688 1 75.94 61 ASP B N 1
ATOM 2926 C CA . ASP B 1 61 ? -2.066 17.078 -22.203 1 75.94 61 ASP B CA 1
ATOM 2927 C C . ASP B 1 61 ? -2.455 18.438 -21.609 1 75.94 61 ASP B C 1
ATOM 2929 O O . ASP B 1 61 ? -1.873 18.875 -20.609 1 75.94 61 ASP B O 1
ATOM 2933 N N . ALA B 1 62 ? -3.271 18.953 -22.312 1 82.75 62 ALA B N 1
ATOM 2934 C CA . ALA B 1 62 ? -3.76 20.234 -21.812 1 82.75 62 ALA B CA 1
ATOM 2935 C C . ALA B 1 62 ? -4.402 20.078 -20.438 1 82.75 62 ALA B C 1
ATOM 2937 O O . ALA B 1 62 ? -4.242 20.938 -19.578 1 82.75 62 ALA B O 1
ATOM 2938 N N . ALA B 1 63 ? -5.094 19 -20.281 1 87.56 63 ALA B N 1
ATOM 2939 C CA . ALA B 1 63 ? -5.727 18.734 -19 1 87.56 63 ALA B CA 1
ATOM 2940 C C . ALA B 1 63 ? -4.684 18.5 -17.906 1 87.56 63 ALA B C 1
ATOM 2942 O O . ALA B 1 63 ? -4.832 18.984 -16.797 1 87.56 63 ALA B O 1
ATOM 2943 N N . GLU B 1 64 ? -3.725 17.844 -18.234 1 83 64 GLU B N 1
ATOM 2944 C CA . GLU B 1 64 ? -2.652 17.562 -17.281 1 83 64 GLU B CA 1
ATOM 2945 C C . GLU B 1 64 ? -1.959 18.859 -16.844 1 83 64 GLU B C 1
ATOM 2947 O O . GLU B 1 64 ? -1.66 19.031 -15.672 1 83 64 GLU B O 1
ATOM 2952 N N . ALA B 1 65 ? -1.68 19.672 -17.828 1 81 65 ALA B N 1
ATOM 2953 C CA . ALA B 1 65 ? -1.067 20.969 -17.516 1 81 65 ALA B CA 1
ATOM 2954 C C . ALA B 1 65 ? -1.978 21.812 -16.641 1 81 65 ALA B C 1
ATOM 2956 O O . ALA B 1 65 ? -1.518 22.438 -15.68 1 81 65 ALA B O 1
ATOM 2957 N N . LEU B 1 66 ? -3.193 21.781 -17 1 84.88 66 LEU B N 1
ATOM 2958 C CA . LEU B 1 66 ? -4.156 22.562 -16.234 1 84.88 66 LEU B CA 1
ATOM 2959 C C . LEU B 1 66 ? -4.297 21.984 -14.82 1 84.88 66 LEU B C 1
ATOM 2961 O O . LEU B 1 66 ? -4.453 22.75 -13.859 1 84.88 66 LEU B O 1
ATOM 2965 N N . LEU B 1 67 ? -4.246 20.719 -14.766 1 86.06 67 LEU B N 1
ATOM 2966 C CA . LEU B 1 67 ? -4.344 20.062 -13.461 1 86.06 67 LEU B CA 1
ATOM 2967 C C . LEU B 1 67 ? -3.166 20.438 -12.57 1 86.06 67 LEU B C 1
ATOM 2969 O O . LEU B 1 67 ? -3.35 20.766 -11.391 1 86.06 67 LEU B O 1
ATOM 2973 N N . LYS B 1 68 ? -2.045 20.453 -13.102 1 79.94 68 LYS B N 1
ATOM 2974 C CA . LYS B 1 68 ? -0.853 20.859 -12.367 1 79.94 68 LYS B CA 1
ATOM 2975 C C . LYS B 1 68 ? -0.978 22.297 -11.867 1 79.94 68 LYS B C 1
ATOM 2977 O O . LYS B 1 68 ? -0.717 22.578 -10.695 1 79.94 68 LYS B O 1
ATOM 2982 N N . THR B 1 69 ? -1.386 23.109 -12.75 1 78.44 69 THR B N 1
ATOM 2983 C CA . THR B 1 69 ? -1.524 24.531 -12.414 1 78.44 69 THR B CA 1
ATOM 2984 C C . THR B 1 69 ? -2.615 24.734 -11.367 1 78.44 69 THR B C 1
ATOM 2986 O O . THR B 1 69 ? -2.447 25.516 -10.438 1 78.44 69 THR B O 1
ATOM 2989 N N . SER B 1 70 ? -3.693 24.047 -11.586 1 83.81 70 SER B N 1
ATOM 2990 C CA . SER B 1 70 ? -4.801 24.172 -10.648 1 83.81 70 SER B CA 1
ATOM 2991 C C . SER B 1 70 ? -4.414 23.672 -9.258 1 83.81 70 SER B C 1
ATOM 2993 O O . SER B 1 70 ? -4.793 24.266 -8.25 1 83.81 70 SER B O 1
ATOM 2995 N N . THR B 1 71 ? -3.719 22.641 -9.25 1 81.56 71 THR B N 1
ATOM 2996 C CA . THR B 1 71 ? -3.24 22.094 -7.984 1 81.5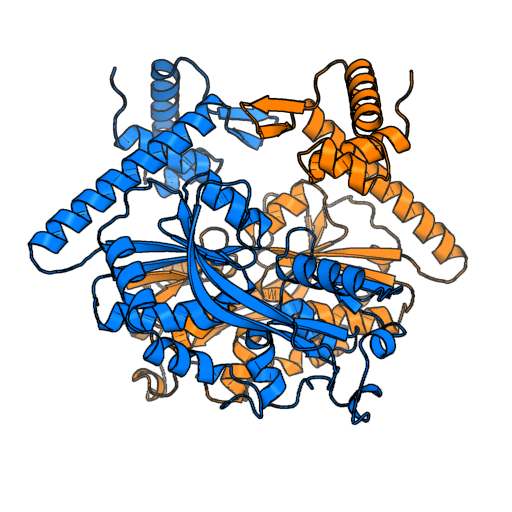6 71 THR B CA 1
ATOM 2997 C C . THR B 1 71 ? -2.373 23.125 -7.254 1 81.56 71 THR B C 1
ATOM 2999 O O . THR B 1 71 ? -2.568 23.375 -6.062 1 81.56 71 THR B O 1
ATOM 3002 N N . ASP B 1 72 ? -1.505 23.688 -7.945 1 77.88 72 ASP B N 1
ATOM 3003 C CA . ASP B 1 72 ? -0.644 24.719 -7.375 1 77.88 72 ASP B CA 1
ATOM 3004 C C . ASP B 1 72 ? -1.468 25.891 -6.844 1 77.88 72 ASP B C 1
ATOM 3006 O O . ASP B 1 72 ? -1.192 26.406 -5.758 1 77.88 72 ASP B O 1
ATOM 3010 N N . LEU B 1 73 ? -2.414 26.234 -7.625 1 75.56 73 LEU B N 1
ATOM 3011 C CA . LEU B 1 73 ? -3.248 27.375 -7.266 1 75.56 73 LEU B CA 1
ATOM 3012 C C . LEU B 1 73 ? -4.027 27.094 -5.984 1 75.56 73 LEU B C 1
ATOM 3014 O O . LEU B 1 73 ? -4.055 27.938 -5.078 1 75.56 73 LEU B O 1
ATOM 3018 N N . PHE B 1 74 ? -4.602 26.016 -5.918 1 80.31 74 PHE B N 1
ATOM 3019 C CA . PHE B 1 74 ? -5.41 25.703 -4.746 1 80.31 74 PHE B CA 1
ATOM 3020 C C . PHE B 1 74 ? -4.527 25.5 -3.52 1 80.31 74 PHE B C 1
ATOM 3022 O O . PHE B 1 74 ? -4.926 25.828 -2.4 1 80.31 74 PHE B O 1
ATOM 3029 N N . GLN B 1 75 ? -3.385 24.984 -3.699 1 79.25 75 GLN B N 1
ATOM 3030 C CA . GLN B 1 75 ? -2.428 24.875 -2.605 1 79.25 75 GLN B CA 1
ATOM 3031 C C . GLN B 1 75 ? -2.033 26.234 -2.064 1 79.25 75 GLN B C 1
ATOM 3033 O O . GLN B 1 75 ? -1.886 26.422 -0.854 1 79.25 75 GLN B O 1
ATOM 3038 N N . ARG B 1 76 ? -1.89 27.156 -2.916 1 74.88 76 ARG B N 1
ATOM 3039 C CA . ARG B 1 76 ? -1.536 28.516 -2.506 1 74.88 76 ARG B CA 1
ATOM 3040 C C . ARG B 1 76 ? -2.674 29.172 -1.729 1 74.88 76 ARG B C 1
ATOM 3042 O O . ARG B 1 76 ? -2.438 29.875 -0.755 1 74.88 76 ARG B O 1
ATOM 3049 N N . LEU B 1 77 ? -3.844 28.922 -2.248 1 73.75 77 LEU B N 1
ATOM 3050 C CA . LEU B 1 77 ? -5.004 29.469 -1.548 1 73.75 77 LEU B CA 1
ATOM 3051 C C . LEU B 1 77 ? -5.117 28.875 -0.148 1 73.75 77 LEU B C 1
ATOM 3053 O O . LEU B 1 77 ? -5.391 29.594 0.816 1 73.75 77 LEU B O 1
ATOM 3057 N N . GLU B 1 78 ? -4.93 27.578 -0.062 1 77.44 78 GLU B N 1
ATOM 3058 C CA . GLU B 1 78 ? -4.953 26.922 1.238 1 77.44 78 GLU B CA 1
ATOM 3059 C C . GLU B 1 78 ? -3.857 27.453 2.152 1 77.44 78 GLU B C 1
ATOM 3061 O O . GLU B 1 78 ? -4.082 27.672 3.346 1 77.44 78 GLU B O 1
ATOM 3066 N N . SER B 1 79 ? -2.771 27.656 1.598 1 76.44 79 SER B N 1
ATOM 3067 C CA . SER B 1 79 ? -1.645 28.203 2.35 1 76.44 79 SER B CA 1
ATOM 3068 C C . SER B 1 79 ? -1.96 29.594 2.883 1 76.44 79 SER B C 1
ATOM 3070 O O . SER B 1 79 ? -1.563 29.938 3.998 1 76.44 79 SER B O 1
ATOM 3072 N N . LEU B 1 80 ? -2.631 30.375 2.113 1 71.75 80 LEU B N 1
ATOM 3073 C CA . LEU B 1 80 ? -3.035 31.703 2.557 1 71.75 80 LEU B CA 1
ATOM 3074 C C . LEU B 1 80 ? -3.941 31.625 3.781 1 71.75 80 LEU B C 1
ATOM 3076 O O . LEU B 1 80 ? -3.756 32.344 4.75 1 71.75 80 LEU B O 1
ATOM 3080 N N . ASP B 1 81 ? -4.84 30.75 3.645 1 73.31 81 ASP B N 1
ATOM 3081 C CA . ASP B 1 81 ? -5.734 30.547 4.777 1 73.31 81 ASP B CA 1
ATOM 3082 C C . ASP B 1 81 ? -4.957 30.141 6.031 1 73.31 81 ASP B C 1
ATOM 3084 O O . ASP B 1 81 ? -5.25 30.625 7.129 1 73.31 81 ASP B O 1
ATOM 3088 N N . MET B 1 82 ? -4.004 29.375 5.914 1 76.69 82 MET B N 1
ATOM 3089 C CA . MET B 1 82 ? -3.148 28.953 7.02 1 76.69 82 MET B CA 1
ATOM 3090 C C . MET B 1 82 ? -2.34 30.125 7.566 1 76.69 82 MET B C 1
ATOM 3092 O O . MET B 1 82 ? -2.164 30.25 8.781 1 76.69 82 MET B O 1
ATOM 3096 N N . GLN B 1 83 ? -1.896 30.859 6.691 1 74 83 GLN B N 1
ATOM 3097 C CA . GLN B 1 83 ? -1.125 32.031 7.094 1 74 83 GLN B CA 1
ATOM 3098 C C . GLN B 1 83 ? -1.977 33 7.918 1 74 83 GLN B C 1
ATOM 3100 O O . GLN B 1 83 ? -1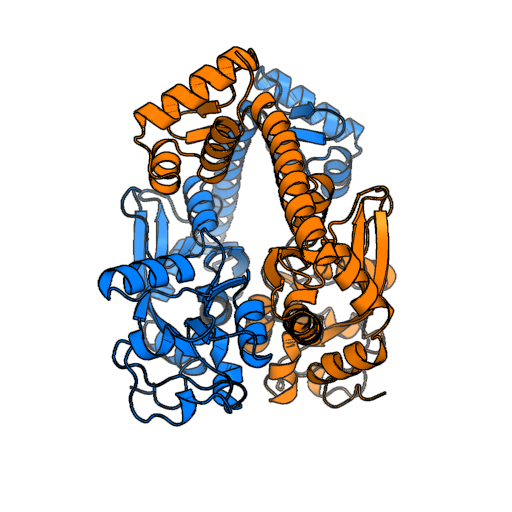.528 33.5 8.945 1 74 83 GLN B O 1
ATOM 3105 N N . LEU B 1 84 ? -3.088 33.156 7.383 1 72.19 84 LEU B N 1
ATOM 3106 C CA . LEU B 1 84 ? -3.986 34.062 8.086 1 72.19 84 LEU B CA 1
ATOM 3107 C C . LEU B 1 84 ? -4.332 33.531 9.469 1 72.19 84 LEU B C 1
ATOM 3109 O O . LEU B 1 84 ? -4.383 34.281 10.438 1 72.19 84 LEU B O 1
ATOM 3113 N N . SER B 1 85 ? -4.547 32.281 9.562 1 73.38 85 SER B N 1
ATOM 3114 C CA . SER B 1 85 ? -4.82 31.672 10.859 1 73.38 85 SER B CA 1
ATOM 3115 C C . SER B 1 85 ? -3.592 31.719 11.758 1 73.38 85 SER B C 1
ATOM 3117 O O . SER B 1 85 ? -3.709 31.969 12.961 1 73.38 85 SER B O 1
ATOM 3119 N N . ASP B 1 86 ? -2.549 31.531 11.219 1 72.88 86 ASP B N 1
ATOM 3120 C CA . ASP B 1 86 ? -1.293 31.562 11.961 1 72.88 86 ASP B CA 1
ATOM 3121 C C . ASP B 1 86 ? -1.028 32.938 12.539 1 72.88 86 ASP B C 1
ATOM 3123 O O . ASP B 1 86 ? -0.551 33.062 13.672 1 72.88 86 ASP B O 1
ATOM 3127 N N . LEU B 1 87 ? -1.32 33.906 11.82 1 69.44 87 LEU B N 1
ATOM 3128 C CA . LEU B 1 87 ? -1.176 35.281 12.273 1 69.44 87 LEU B CA 1
ATOM 3129 C C . LEU B 1 87 ? -2.084 35.562 13.469 1 69.44 87 LEU B C 1
ATOM 3131 O O . LEU B 1 87 ? -1.777 36.438 14.297 1 69.44 87 LEU B O 1
ATOM 3135 N N . LYS B 1 88 ? -3.084 34.781 13.539 1 75.12 88 LYS B N 1
ATOM 3136 C CA . LYS B 1 88 ? -4.012 34.938 14.656 1 75.12 88 LYS B CA 1
ATOM 3137 C C . LYS B 1 88 ? -3.58 34.062 15.852 1 75.12 88 LYS B C 1
ATOM 3139 O O . LYS B 1 88 ? -4.27 34.031 16.875 1 75.12 88 LYS B O 1
ATOM 3144 N N . GLY B 1 89 ? -2.514 33.344 15.664 1 78.31 89 GLY B N 1
ATOM 3145 C CA . GLY B 1 89 ? -1.917 32.594 16.766 1 78.31 89 GLY B CA 1
ATOM 3146 C C . GLY B 1 89 ? -2.33 31.141 16.812 1 78.31 89 GLY B C 1
ATOM 3147 O O . GLY B 1 89 ? -2.08 30.453 17.797 1 78.31 89 GLY B O 1
ATOM 3148 N N . SER B 1 90 ? -3.045 30.797 15.836 1 85.12 90 SER B N 1
ATOM 3149 C CA . SER B 1 90 ? -3.465 29.406 15.789 1 85.12 90 SER B CA 1
ATOM 3150 C C . SER B 1 90 ? -3.129 28.766 14.445 1 85.12 90 SER B C 1
ATOM 3152 O O . SER B 1 90 ? -3.76 29.078 13.43 1 85.12 90 SER B O 1
ATOM 3154 N N . LEU B 1 91 ? -2.145 27.875 14.555 1 89.88 91 LEU B N 1
ATOM 3155 C CA . LEU B 1 91 ? -1.812 27.172 13.32 1 89.88 91 LEU B CA 1
ATOM 3156 C C . LEU B 1 91 ? -2.889 26.156 12.969 1 89.88 91 LEU B C 1
ATOM 3158 O O . LEU B 1 91 ? -3.141 25.219 13.734 1 89.88 91 LEU B O 1
ATOM 3162 N N . GLN B 1 92 ? -3.547 26.406 11.891 1 90.12 92 GLN B N 1
ATOM 3163 C CA . GLN B 1 92 ? -4.613 25.531 11.422 1 90.12 92 GLN B CA 1
ATOM 3164 C C . GLN B 1 92 ? -4.383 25.109 9.977 1 90.12 92 GLN B C 1
ATOM 3166 O O . GLN B 1 92 ? -3.691 25.797 9.227 1 90.12 92 GLN B O 1
ATOM 3171 N N . GLY B 1 93 ? -4.938 23.922 9.68 1 91.75 93 GLY B N 1
ATOM 3172 C CA . GLY B 1 93 ? -4.867 23.484 8.297 1 91.75 93 GLY B CA 1
ATOM 3173 C C . GLY B 1 93 ? -4.523 22.016 8.148 1 91.75 93 GLY B C 1
ATOM 3174 O O . GLY B 1 93 ? -4.559 21.266 9.133 1 91.75 93 GLY B O 1
ATOM 3175 N N . GLN B 1 94 ? -4.305 21.641 6.945 1 93.94 94 GLN B N 1
ATOM 3176 C CA . GLN B 1 94 ? -4.039 20.25 6.637 1 93.94 94 GLN B CA 1
ATOM 3177 C C . GLN B 1 94 ? -2.619 20.062 6.109 1 93.94 94 GLN B C 1
ATOM 3179 O O . GLN B 1 94 ? -2.129 20.875 5.328 1 93.94 94 GLN B O 1
ATOM 3184 N N . LEU B 1 95 ? -1.926 19.109 6.609 1 96.38 95 LEU B N 1
ATOM 3185 C CA . LEU B 1 95 ? -0.64 18.688 6.07 1 96.38 95 LEU B CA 1
ATOM 3186 C C . LEU B 1 95 ? -0.821 17.531 5.09 1 96.38 95 LEU B C 1
ATOM 3188 O O . LEU B 1 95 ? -1.303 16.453 5.465 1 96.38 95 LEU B O 1
ATOM 3192 N N . ARG B 1 96 ? -0.559 17.781 3.881 1 97.12 96 ARG B N 1
ATOM 3193 C CA . ARG B 1 96 ? -0.51 16.703 2.893 1 97.12 96 ARG B CA 1
ATOM 3194 C C . ARG B 1 96 ? 0.871 16.062 2.854 1 97.12 96 ARG B C 1
ATOM 3196 O O . ARG B 1 96 ? 1.827 16.656 2.355 1 97.12 96 ARG B O 1
ATOM 3203 N N . LEU B 1 97 ? 0.954 14.812 3.26 1 98.38 97 LEU B N 1
ATOM 3204 C CA . LEU B 1 97 ? 2.221 14.102 3.408 1 98.38 97 LEU B CA 1
ATOM 3205 C C . LEU B 1 97 ? 2.215 12.805 2.605 1 98.38 97 LEU B C 1
ATOM 3207 O O . LEU B 1 97 ? 1.312 11.977 2.762 1 98.38 97 LEU B O 1
ATOM 3211 N N . ALA B 1 98 ? 3.146 12.664 1.664 1 98.5 98 ALA B N 1
ATOM 3212 C CA . ALA B 1 98 ? 3.371 11.375 1.006 1 98.5 98 ALA B CA 1
ATOM 3213 C C . ALA B 1 98 ? 4.59 10.664 1.587 1 98.5 98 ALA B C 1
ATOM 3215 O O . ALA B 1 98 ? 5.645 11.281 1.774 1 98.5 98 ALA B O 1
ATOM 3216 N N . VAL B 1 99 ? 4.395 9.391 1.862 1 98.5 99 VAL B N 1
ATOM 3217 C CA . VAL B 1 99 ? 5.523 8.672 2.453 1 98.5 99 VAL B CA 1
ATOM 3218 C C . VAL B 1 99 ? 5.77 7.375 1.688 1 98.5 99 VAL B C 1
ATOM 3220 O O . VAL B 1 99 ? 4.824 6.734 1.219 1 98.5 99 VAL B O 1
ATOM 3223 N N . GLU B 1 100 ? 7.051 7.09 1.583 1 97.69 100 GLU B N 1
ATOM 3224 C CA . GLU B 1 100 ? 7.418 5.766 1.088 1 97.69 100 GLU B CA 1
ATOM 3225 C C . GLU B 1 100 ? 6.953 4.668 2.045 1 97.69 100 GLU B C 1
ATOM 3227 O O . GLU B 1 100 ? 6.953 4.859 3.262 1 97.69 100 GLU B O 1
ATOM 3232 N N . SER B 1 101 ? 6.676 3.502 1.511 1 97.5 101 SER B N 1
ATOM 3233 C CA . SER B 1 101 ? 6.008 2.43 2.24 1 97.5 101 SER B CA 1
ATOM 3234 C C . SER B 1 101 ? 6.789 2.047 3.494 1 97.5 101 SER B C 1
ATOM 3236 O O . SER B 1 101 ? 6.203 1.63 4.496 1 97.5 101 SER B O 1
ATOM 3238 N N . SER B 1 102 ? 8.102 2.168 3.506 1 97.31 102 SER B N 1
ATOM 3239 C CA . SER B 1 102 ? 8.883 1.767 4.668 1 97.31 102 SER B CA 1
ATOM 3240 C C . SER B 1 102 ? 8.656 2.705 5.844 1 97.31 102 SER B C 1
ATOM 3242 O O . SER B 1 102 ? 8.914 2.344 6.996 1 97.31 102 SER B O 1
ATOM 3244 N N . ALA B 1 103 ? 8.172 3.887 5.613 1 98.06 103 ALA B N 1
ATOM 3245 C CA . ALA B 1 103 ? 8.047 4.902 6.656 1 98.06 103 ALA B CA 1
ATOM 3246 C C . ALA B 1 103 ? 6.621 4.945 7.211 1 98.06 103 ALA B C 1
ATOM 3248 O O . ALA B 1 103 ? 6.328 5.723 8.125 1 98.06 103 ALA B O 1
ATOM 3249 N N . LYS B 1 104 ? 5.742 4.129 6.707 1 98.19 104 LYS B N 1
ATOM 3250 C CA . LYS B 1 104 ? 4.32 4.277 7.004 1 98.19 104 LYS B CA 1
ATOM 3251 C C . LYS B 1 104 ? 4.02 3.898 8.453 1 98.19 104 LYS B C 1
ATOM 3253 O O . LYS B 1 104 ? 2.953 4.227 8.977 1 98.19 104 LYS B O 1
ATOM 3258 N N . TYR B 1 105 ? 4.945 3.268 9.125 1 97.75 105 TYR B N 1
ATOM 3259 C CA . TYR B 1 105 ? 4.727 2.801 10.492 1 97.75 105 TYR B CA 1
ATOM 3260 C C . TYR B 1 105 ? 4.996 3.912 11.5 1 97.75 105 TYR B C 1
ATOM 3262 O O . TYR B 1 105 ? 4.207 4.129 12.422 1 97.75 105 TYR B O 1
ATOM 3270 N N . ILE B 1 106 ? 6.047 4.652 11.336 1 97.81 106 ILE B N 1
ATOM 3271 C CA . ILE B 1 106 ? 6.477 5.652 12.305 1 97.81 106 ILE B CA 1
ATOM 3272 C C . ILE B 1 106 ? 5.746 6.969 12.047 1 97.81 106 ILE B C 1
ATOM 3274 O O . ILE B 1 106 ? 5.539 7.762 12.969 1 97.81 106 ILE B O 1
ATOM 3278 N N . THR B 1 107 ? 5.273 7.207 10.836 1 98.5 107 THR B N 1
ATOM 3279 C CA . THR B 1 107 ? 4.781 8.508 10.398 1 98.5 107 THR B CA 1
ATOM 3280 C C . THR B 1 107 ? 3.568 8.93 11.227 1 98.5 107 THR B C 1
ATOM 3282 O O . THR B 1 107 ? 3.492 10.078 11.68 1 98.5 107 THR B O 1
ATOM 3285 N N . PRO B 1 108 ? 2.598 8.016 11.484 1 98.5 108 PRO B N 1
ATOM 3286 C CA . PRO B 1 108 ? 1.455 8.445 12.297 1 98.5 108 PRO B CA 1
ATOM 3287 C C . PRO B 1 108 ? 1.859 8.883 13.703 1 98.5 108 PRO B C 1
ATOM 3289 O O . PRO B 1 108 ? 1.258 9.797 14.266 1 98.5 108 PRO B O 1
ATOM 3292 N N . HIS B 1 109 ? 2.861 8.273 14.242 1 98.38 109 HIS B N 1
ATOM 3293 C CA . HIS B 1 109 ? 3.34 8.641 15.57 1 98.38 109 HIS B CA 1
ATOM 3294 C C . HIS B 1 109 ? 4.027 10 15.555 1 98.38 109 HIS B C 1
ATOM 3296 O O . HIS B 1 109 ? 3.857 10.805 16.469 1 98.38 109 HIS B O 1
ATOM 3302 N N . LEU B 1 110 ? 4.812 10.219 14.508 1 98.44 110 LEU B N 1
ATOM 3303 C CA . LEU B 1 110 ? 5.426 11.531 14.336 1 98.44 110 LEU B CA 1
ATOM 3304 C C . LEU B 1 110 ? 4.367 12.617 14.234 1 98.44 110 LEU B C 1
ATOM 3306 O O . LEU B 1 110 ? 4.477 13.656 14.891 1 98.44 110 LEU B O 1
ATOM 3310 N N . PHE B 1 111 ? 3.369 12.352 13.438 1 98.56 111 PHE B N 1
ATOM 3311 C CA . PHE B 1 111 ? 2.338 13.359 13.234 1 98.56 111 PHE B CA 1
ATOM 3312 C C . PHE B 1 111 ? 1.558 13.602 14.523 1 98.56 111 PHE B C 1
ATOM 3314 O O . PHE B 1 111 ? 1.19 14.734 14.828 1 98.56 111 PHE B O 1
ATOM 3321 N N . LYS B 1 112 ? 1.263 12.508 15.258 1 98.5 112 LYS B N 1
ATOM 3322 C CA . LYS B 1 112 ? 0.546 12.68 16.516 1 98.5 112 LYS B CA 1
ATOM 3323 C C . LYS B 1 112 ? 1.316 13.594 17.469 1 98.5 112 LYS B C 1
ATOM 3325 O O . LYS B 1 112 ? 0.73 14.469 18.109 1 98.5 112 LYS B O 1
ATOM 3330 N N . ALA B 1 113 ? 2.582 13.398 17.594 1 98.44 113 ALA B N 1
ATOM 3331 C CA . ALA B 1 113 ? 3.42 14.25 18.438 1 98.44 113 ALA B CA 1
ATOM 3332 C C . ALA B 1 113 ? 3.373 15.703 17.969 1 98.44 113 ALA B C 1
ATOM 3334 O O . ALA B 1 113 ? 3.311 16.625 18.781 1 98.44 113 ALA B O 1
ATOM 3335 N N . PHE B 1 114 ? 3.4 15.914 16.672 1 98.38 114 PHE B N 1
ATOM 3336 C CA . PHE B 1 114 ? 3.289 17.25 16.094 1 98.38 114 PHE B CA 1
ATOM 3337 C C . PHE B 1 114 ? 1.918 17.844 16.375 1 98.38 114 PHE B C 1
ATOM 3339 O O . PHE B 1 114 ? 1.813 19.016 16.734 1 98.38 114 PHE B O 1
ATOM 3346 N N . GLN B 1 115 ? 0.87 17.031 16.188 1 97.62 115 GLN B N 1
ATOM 3347 C CA . GLN B 1 115 ? -0.503 17.469 16.391 1 97.62 115 GLN B CA 1
ATOM 3348 C C . GLN B 1 115 ? -0.74 17.875 17.844 1 97.62 115 GLN B C 1
ATOM 3350 O O . GLN B 1 115 ? -1.554 18.766 18.125 1 97.62 115 GLN B O 1
ATOM 3355 N N . ASN B 1 116 ? -0.065 17.297 18.781 1 97.06 116 ASN B N 1
ATOM 3356 C CA . ASN B 1 116 ? -0.146 17.688 20.188 1 97.06 116 ASN B CA 1
ATOM 3357 C C . ASN B 1 116 ? 0.277 19.141 20.375 1 97.06 116 ASN B C 1
ATOM 3359 O O . ASN B 1 116 ? -0.238 19.828 21.266 1 97.06 116 ASN B O 1
ATOM 3363 N N . LEU B 1 117 ? 1.194 19.594 19.562 1 95.44 117 LEU B N 1
ATOM 3364 C CA . LEU B 1 117 ? 1.658 20.969 19.609 1 95.44 117 LEU B CA 1
ATOM 3365 C C . LEU B 1 117 ? 0.724 21.891 18.812 1 95.44 117 LEU B C 1
ATOM 3367 O O . LEU B 1 117 ? 0.61 23.078 19.125 1 95.44 117 LEU B O 1
ATOM 3371 N N . HIS B 1 118 ? 0.095 21.328 17.797 1 95.81 118 HIS B N 1
ATOM 3372 C CA . HIS B 1 118 ? -0.799 22.062 16.922 1 95.81 118 HIS B CA 1
ATOM 3373 C C . HIS B 1 118 ? -2.107 21.312 16.703 1 95.81 118 HIS B C 1
ATOM 3375 O O . HIS B 1 118 ? -2.334 20.75 15.633 1 95.81 118 HIS B O 1
ATOM 3381 N N . PRO B 1 119 ? -3.029 21.422 17.609 1 94.56 119 PRO B N 1
ATOM 3382 C CA . PRO B 1 119 ? -4.207 20.547 17.656 1 94.56 119 PRO B CA 1
ATOM 3383 C C . PRO B 1 119 ? -5.156 20.766 16.484 1 94.56 119 PRO B C 1
ATOM 3385 O O . PRO B 1 119 ? -5.992 19.922 16.188 1 94.56 119 PRO B O 1
ATOM 3388 N N . GLU B 1 120 ? -5.023 21.891 15.781 1 93.44 120 GLU B N 1
ATOM 3389 C CA . GLU B 1 120 ? -5.98 22.203 14.727 1 93.44 120 GLU B CA 1
ATOM 3390 C C . GLU B 1 120 ? -5.441 21.812 13.352 1 93.44 120 GLU B C 1
ATOM 3392 O O . GLU B 1 120 ? -6.051 22.141 12.328 1 93.44 120 GLU B O 1
ATOM 3397 N N . VAL B 1 121 ? -4.309 21.125 13.336 1 95.12 121 VAL B N 1
ATOM 3398 C CA . VAL B 1 121 ? -3.738 20.641 12.078 1 95.12 121 VAL B CA 1
ATOM 3399 C C . VAL B 1 121 ? -4.195 19.203 11.82 1 95.12 121 VAL B C 1
ATOM 3401 O O . VAL B 1 121 ? -4.223 18.391 12.742 1 95.12 121 VAL B O 1
ATOM 3404 N N . SER B 1 122 ? -4.629 18.906 10.633 1 95.56 122 SER B N 1
ATOM 3405 C CA . SER B 1 122 ? -5.043 17.578 10.234 1 95.56 122 SER B CA 1
ATOM 3406 C C . SER B 1 122 ? -4.062 16.969 9.234 1 95.56 122 SER B C 1
ATOM 3408 O O . SER B 1 122 ? -3.178 17.656 8.727 1 95.56 122 SER B O 1
ATOM 3410 N N . LEU B 1 123 ? -4.223 15.672 9.016 1 96.69 123 LEU B N 1
ATOM 3411 C CA . LEU B 1 123 ? -3.285 14.93 8.18 1 96.69 123 LEU B CA 1
ATOM 3412 C C . LEU B 1 123 ? -3.996 14.32 6.977 1 96.69 123 LEU B C 1
ATOM 3414 O O . LEU B 1 123 ? -5.102 13.789 7.109 1 96.69 123 LEU B O 1
ATOM 3418 N N . SER B 1 124 ? -3.43 14.484 5.855 1 97.56 124 SER B N 1
ATOM 3419 C CA . SER B 1 124 ? -3.682 13.656 4.68 1 97.56 124 SER B CA 1
ATOM 3420 C C . SER B 1 124 ? -2.443 12.859 4.289 1 97.56 124 SER B C 1
ATOM 3422 O O . SER B 1 124 ? -1.484 13.406 3.75 1 97.56 124 SER B O 1
ATOM 3424 N N . LEU B 1 125 ? -2.508 11.586 4.523 1 98.44 125 LEU B N 1
ATOM 3425 C CA . LEU B 1 125 ? -1.322 10.758 4.367 1 98.44 125 LEU B CA 1
ATOM 3426 C C . LEU B 1 125 ? -1.48 9.805 3.184 1 98.44 125 LEU B C 1
ATOM 3428 O O . LEU B 1 125 ? -2.426 9.016 3.139 1 98.44 125 LEU B O 1
ATOM 3432 N N . THR B 1 126 ? -0.582 9.898 2.275 1 98 126 THR B N 1
ATOM 3433 C CA . THR B 1 126 ? -0.488 8.977 1.154 1 98 126 THR B CA 1
ATOM 3434 C C . THR B 1 126 ? 0.709 8.039 1.322 1 98 126 THR B C 1
ATOM 3436 O O . THR B 1 126 ? 1.794 8.484 1.709 1 98 126 THR B O 1
ATOM 3439 N N . VAL B 1 127 ? 0.468 6.746 1.072 1 98.06 127 VAL B N 1
ATOM 3440 C CA . VAL B 1 127 ? 1.528 5.75 1.185 1 98.06 127 VAL B CA 1
ATOM 3441 C C . VAL B 1 127 ? 1.721 5.047 -0.156 1 98.06 127 VAL B C 1
ATOM 3443 O O . VAL B 1 127 ? 0.781 4.453 -0.693 1 98.06 127 VAL B O 1
ATOM 3446 N N . VAL B 1 128 ? 2.928 5.148 -0.682 1 96.81 128 VAL B N 1
ATOM 3447 C CA . VAL B 1 128 ? 3.223 4.539 -1.974 1 96.81 128 VAL B CA 1
ATOM 3448 C C . VAL B 1 128 ? 4.672 4.062 -2.002 1 96.81 128 VAL B C 1
ATOM 3450 O O . VAL B 1 128 ? 5.422 4.277 -1.045 1 96.81 128 VAL B O 1
ATOM 3453 N N . ASN B 1 129 ? 5.051 3.322 -3.041 1 96.19 129 ASN B N 1
ATOM 3454 C CA . ASN B 1 129 ? 6.449 2.908 -3.139 1 96.19 129 ASN B CA 1
ATOM 3455 C C . ASN B 1 129 ? 7.34 4.047 -3.625 1 96.19 129 ASN B C 1
ATOM 3457 O O . ASN B 1 129 ? 6.863 5.16 -3.848 1 96.19 129 ASN B O 1
ATOM 3461 N N . ARG B 1 130 ? 8.602 3.803 -3.781 1 96.31 130 ARG B N 1
ATOM 3462 C CA . ARG B 1 130 ? 9.594 4.836 -4.055 1 96.31 130 ARG B CA 1
ATOM 3463 C C . ARG B 1 130 ? 9.336 5.5 -5.402 1 96.31 130 ARG B C 1
ATOM 3465 O O . ARG B 1 130 ? 9.367 6.727 -5.516 1 96.31 130 ARG B O 1
ATOM 3472 N N . THR B 1 131 ? 9.117 4.723 -6.438 1 94.38 131 THR B N 1
ATOM 3473 C CA . THR B 1 131 ? 8.898 5.273 -7.77 1 94.38 131 THR B CA 1
ATOM 3474 C C . THR B 1 131 ? 7.707 6.23 -7.766 1 94.38 131 THR B C 1
ATOM 3476 O O . THR B 1 131 ? 7.773 7.309 -8.359 1 94.38 131 THR B O 1
ATOM 3479 N N . GLN B 1 132 ? 6.684 5.859 -7.078 1 94.44 132 GLN B N 1
ATOM 3480 C CA . GLN B 1 132 ? 5.48 6.688 -7.031 1 94.44 132 GLN B CA 1
ATOM 3481 C C . GLN B 1 132 ? 5.711 7.949 -6.207 1 94.44 132 GLN B C 1
ATOM 3483 O O . GLN B 1 132 ? 5.156 9.008 -6.512 1 94.44 132 GLN B O 1
ATOM 3488 N N . VAL B 1 133 ? 6.469 7.852 -5.125 1 95.88 133 VAL B N 1
ATOM 3489 C CA . VAL B 1 133 ? 6.758 9.039 -4.32 1 95.88 133 VAL B CA 1
ATOM 3490 C C . VAL B 1 133 ? 7.539 10.047 -5.156 1 95.88 133 VAL B C 1
ATOM 3492 O O . VAL B 1 133 ? 7.312 11.258 -5.043 1 95.88 133 VAL B O 1
ATOM 3495 N N . ILE B 1 134 ? 8.43 9.555 -5.953 1 94.38 134 ILE B N 1
ATOM 3496 C CA . ILE B 1 134 ? 9.234 10.43 -6.801 1 94.38 134 ILE B CA 1
ATOM 3497 C C . ILE B 1 134 ? 8.336 11.125 -7.82 1 94.38 134 ILE B C 1
ATOM 3499 O O . ILE B 1 134 ? 8.492 12.32 -8.07 1 94.38 134 ILE B O 1
ATOM 3503 N N . LYS B 1 135 ? 7.434 10.359 -8.391 1 90.81 135 LYS B N 1
ATOM 3504 C CA . LYS B 1 135 ? 6.48 10.945 -9.328 1 90.81 135 LYS B CA 1
ATOM 3505 C C . LYS B 1 135 ? 5.648 12.031 -8.656 1 90.81 135 LYS B C 1
ATOM 3507 O O . LYS B 1 135 ? 5.422 13.094 -9.234 1 90.81 135 LYS B O 1
ATOM 3512 N N . ARG B 1 136 ? 5.184 11.789 -7.461 1 91.88 136 ARG B N 1
ATOM 3513 C CA . ARG B 1 136 ? 4.383 12.758 -6.715 1 91.88 136 ARG B CA 1
ATOM 3514 C C . ARG B 1 136 ? 5.199 14.008 -6.387 1 91.88 136 ARG B C 1
ATOM 3516 O O . ARG B 1 136 ? 4.68 15.125 -6.43 1 91.88 136 ARG B O 1
ATOM 3523 N N . LEU B 1 137 ? 6.449 13.789 -6.074 1 90.81 137 LEU B N 1
ATOM 3524 C CA . LEU B 1 137 ? 7.359 14.898 -5.832 1 90.81 137 LEU B CA 1
ATOM 3525 C C . LEU B 1 137 ? 7.516 15.758 -7.082 1 90.81 137 LEU B C 1
ATOM 3527 O O . LEU B 1 137 ? 7.465 16.984 -7.008 1 90.81 137 LEU B O 1
ATOM 3531 N N . ALA B 1 138 ? 7.699 15.094 -8.156 1 86 138 ALA B N 1
ATOM 3532 C CA . ALA B 1 138 ? 7.871 15.789 -9.422 1 86 138 ALA B CA 1
ATOM 3533 C C . ALA B 1 138 ? 6.613 16.562 -9.805 1 86 138 ALA B C 1
ATOM 3535 O O . ALA B 1 138 ? 6.699 17.656 -10.383 1 86 138 ALA B O 1
ATOM 3536 N N . ASP B 1 139 ? 5.469 16.047 -9.461 1 81.94 139 ASP B N 1
ATOM 3537 C CA . ASP B 1 139 ? 4.18 16.641 -9.797 1 81.94 139 ASP B CA 1
ATOM 3538 C C . ASP B 1 139 ? 3.73 17.625 -8.719 1 81.94 139 ASP B C 1
ATOM 3540 O O . ASP B 1 139 ? 2.645 18.203 -8.812 1 81.94 139 ASP B O 1
ATOM 3544 N N . ASN B 1 140 ? 4.516 17.812 -7.691 1 84.94 140 ASN B N 1
ATOM 3545 C CA . ASN B 1 140 ? 4.211 18.719 -6.594 1 84.94 140 ASN B CA 1
ATOM 3546 C C . ASN B 1 140 ? 2.82 18.469 -6.016 1 84.94 140 ASN B C 1
ATOM 3548 O O . ASN B 1 140 ? 2.041 19.406 -5.82 1 84.94 140 ASN B O 1
ATOM 3552 N N . ARG B 1 141 ? 2.553 17.188 -5.762 1 88.75 141 ARG B N 1
ATOM 3553 C CA . ARG B 1 141 ? 1.212 16.797 -5.34 1 88.75 141 ARG B CA 1
ATOM 3554 C C . ARG B 1 141 ? 1.051 16.953 -3.828 1 88.75 141 ARG B C 1
ATOM 3556 O O . ARG B 1 141 ? -0.071 17.016 -3.324 1 88.75 141 ARG B O 1
ATOM 3563 N N . ASP B 1 142 ? 2.172 16.922 -3.09 1 95 142 ASP B N 1
ATOM 3564 C CA . ASP B 1 142 ? 2.143 16.938 -1.631 1 95 142 ASP B CA 1
ATOM 3565 C C . ASP B 1 142 ? 2.969 18.094 -1.069 1 95 142 ASP B C 1
ATOM 3567 O O . ASP B 1 142 ? 3.771 18.688 -1.785 1 95 142 ASP B O 1
ATOM 3571 N N . ASP B 1 143 ? 2.629 18.453 0.22 1 94.5 143 ASP B N 1
ATOM 3572 C CA . ASP B 1 143 ? 3.424 19.484 0.884 1 94.5 143 ASP B CA 1
ATOM 3573 C C . ASP B 1 143 ? 4.848 19 1.141 1 94.5 143 ASP B C 1
ATOM 3575 O O . ASP B 1 143 ? 5.812 19.734 0.917 1 94.5 143 ASP B O 1
ATOM 3579 N N . LEU B 1 144 ? 4.945 17.797 1.652 1 97.81 144 LEU B N 1
ATOM 3580 C CA . LEU B 1 144 ? 6.215 17.156 1.995 1 97.81 144 LEU B CA 1
ATOM 3581 C C . LEU B 1 144 ? 6.184 15.672 1.658 1 97.81 144 LEU B C 1
ATOM 3583 O O . LEU B 1 144 ? 5.109 15.086 1.503 1 97.81 144 LEU B O 1
ATOM 3587 N N . VAL B 1 145 ? 7.406 15.125 1.587 1 98.25 145 VAL B N 1
ATOM 3588 C CA . VAL B 1 145 ? 7.582 13.703 1.314 1 98.25 145 VAL B CA 1
ATOM 3589 C C . VAL B 1 145 ? 8.555 13.102 2.324 1 98.25 145 VAL B C 1
ATOM 3591 O O . VAL B 1 145 ? 9.523 13.75 2.734 1 98.25 145 VAL B O 1
ATOM 3594 N N . ILE B 1 146 ? 8.234 11.906 2.793 1 98.62 146 ILE B N 1
ATOM 3595 C CA . ILE B 1 146 ? 9.227 11.141 3.537 1 98.62 146 ILE B CA 1
ATOM 3596 C C . ILE B 1 146 ? 9.672 9.938 2.707 1 98.62 146 ILE B C 1
ATOM 3598 O O . ILE B 1 146 ? 8.852 9.125 2.281 1 98.62 146 ILE B O 1
ATOM 3602 N N . MET B 1 147 ? 10.953 9.82 2.486 1 98.19 147 MET B N 1
ATOM 3603 C CA . MET B 1 147 ? 11.469 8.727 1.682 1 98.19 147 MET B CA 1
ATOM 3604 C C . MET B 1 147 ? 12.914 8.414 2.059 1 98.19 147 MET B C 1
ATOM 3606 O O . MET B 1 147 ? 13.539 9.164 2.811 1 98.19 147 MET B O 1
ATOM 3610 N N . SER B 1 148 ? 13.328 7.242 1.593 1 95.62 148 SER B N 1
ATOM 3611 C CA . SER B 1 148 ? 14.742 6.883 1.625 1 95.62 148 SER B CA 1
ATOM 3612 C C . SER B 1 148 ? 15.352 6.91 0.227 1 95.62 148 SER B C 1
ATOM 3614 O O . SER B 1 148 ? 14.633 7.031 -0.767 1 95.62 148 SER B O 1
ATOM 3616 N N . LEU B 1 149 ? 16.656 6.895 0.148 1 93.44 149 LEU B N 1
ATOM 3617 C CA . LEU B 1 149 ? 17.344 6.887 -1.135 1 93.44 149 LEU B CA 1
ATOM 3618 C C . LEU B 1 149 ? 16.906 8.062 -1.999 1 93.44 149 LEU B C 1
ATOM 3620 O O . LEU B 1 149 ? 16.469 7.875 -3.139 1 93.44 149 LEU B O 1
ATOM 3624 N N . VAL B 1 150 ? 17.062 9.273 -1.523 1 95.62 150 VAL B N 1
ATOM 3625 C CA . VAL B 1 150 ? 16.672 10.508 -2.205 1 95.62 150 VAL B CA 1
ATOM 3626 C C . VAL B 1 150 ? 17.359 10.586 -3.562 1 95.62 150 VAL B C 1
ATOM 3628 O O . VAL B 1 150 ? 18.578 10.391 -3.658 1 95.62 150 VAL B O 1
ATOM 3631 N N . PRO B 1 151 ? 16.547 10.844 -4.613 1 94.25 151 PRO B N 1
ATOM 3632 C CA . PRO B 1 151 ? 17.188 10.93 -5.934 1 94.25 151 PRO B CA 1
ATOM 3633 C C . PRO B 1 151 ? 18.203 12.062 -6.023 1 94.25 151 PRO B C 1
ATOM 3635 O O . PRO B 1 151 ? 17.984 13.141 -5.469 1 94.25 151 PRO B O 1
ATOM 3638 N N . GLN B 1 152 ? 19.203 11.844 -6.773 1 91.75 152 GLN B N 1
ATOM 3639 C CA . GLN B 1 152 ? 20.297 12.812 -6.875 1 91.75 152 GLN B CA 1
ATOM 3640 C C . GLN B 1 152 ? 20.109 13.711 -8.102 1 91.75 152 GLN B C 1
ATOM 3642 O O . GLN B 1 152 ? 20.75 14.758 -8.203 1 91.75 152 GLN B O 1
ATOM 3647 N N . ASP B 1 153 ? 19.297 13.344 -8.953 1 90.81 153 ASP B N 1
ATOM 3648 C CA . ASP B 1 153 ? 19.172 14.055 -10.227 1 90.81 153 ASP B CA 1
ATOM 3649 C C . ASP B 1 153 ? 18 15.039 -10.188 1 90.81 153 ASP B C 1
ATOM 3651 O O . ASP B 1 153 ? 17.5 15.453 -11.234 1 90.81 153 ASP B O 1
ATOM 3655 N N . MET B 1 154 ? 17.5 15.312 -9.031 1 91.25 154 MET B N 1
ATOM 3656 C CA . MET B 1 154 ? 16.438 16.297 -8.82 1 91.25 154 MET B CA 1
ATOM 3657 C C . MET B 1 154 ? 16.891 17.375 -7.852 1 91.25 154 MET B C 1
ATOM 3659 O O . MET B 1 154 ? 17.703 17.125 -6.961 1 91.25 154 MET B O 1
ATOM 3663 N N . ALA B 1 155 ? 16.391 18.562 -8.102 1 93.31 155 ALA B N 1
ATOM 3664 C CA . ALA B 1 155 ? 16.656 19.672 -7.18 1 93.31 155 ALA B CA 1
ATOM 3665 C C . ALA B 1 155 ? 15.781 19.578 -5.938 1 93.31 155 ALA B C 1
ATOM 3667 O O . ALA B 1 155 ? 14.688 20.141 -5.902 1 93.31 155 ALA B O 1
ATOM 3668 N N . LEU B 1 156 ? 16.297 18.906 -4.977 1 96.5 156 LEU B N 1
ATOM 3669 C CA . LEU B 1 156 ? 15.508 18.656 -3.773 1 96.5 156 LEU B CA 1
ATOM 3670 C C . LEU B 1 156 ? 16.234 19.156 -2.531 1 96.5 156 LEU B C 1
ATOM 3672 O O . LEU B 1 156 ? 17.469 19.219 -2.502 1 96.5 156 LEU B O 1
ATOM 3676 N N . GLU B 1 157 ? 15.477 19.594 -1.578 1 96.31 157 GLU B N 1
ATOM 3677 C CA . GLU B 1 157 ? 15.93 19.734 -0.199 1 96.31 157 GLU B CA 1
ATOM 3678 C C . GLU B 1 157 ? 15.547 18.516 0.639 1 96.31 157 GLU B C 1
ATOM 3680 O O . GLU B 1 157 ? 14.453 17.984 0.492 1 96.31 157 GLU B O 1
ATOM 3685 N N . PHE B 1 158 ? 16.469 18.016 1.376 1 96.62 158 PHE B N 1
ATOM 3686 C CA . PHE B 1 158 ? 16.141 16.859 2.193 1 96.62 158 PHE B CA 1
ATOM 3687 C C . PHE B 1 158 ? 16.781 16.953 3.568 1 96.62 158 PHE B C 1
ATOM 3689 O O . PHE B 1 158 ? 17.828 17.609 3.725 1 96.62 158 PHE B O 1
ATOM 3696 N N . LEU B 1 159 ? 16.141 16.375 4.57 1 97.88 159 LEU B N 1
ATOM 3697 C CA . LEU B 1 159 ? 16.547 16.344 5.969 1 97.88 159 LEU B CA 1
ATOM 3698 C C . LEU B 1 159 ? 16.453 14.922 6.527 1 97.88 159 LEU B C 1
ATOM 3700 O O . LEU B 1 159 ? 15.359 14.453 6.859 1 97.88 159 LEU B O 1
ATOM 3704 N N . PRO B 1 160 ? 17.656 14.172 6.562 1 97.69 160 PRO B N 1
ATOM 3705 C CA . PRO B 1 160 ? 17.609 12.883 7.25 1 97.69 160 PRO B CA 1
ATOM 3706 C C . PRO B 1 160 ? 17.234 13.008 8.727 1 97.69 160 PRO B C 1
ATOM 3708 O O . PRO B 1 160 ? 17.75 13.898 9.414 1 97.69 160 PRO B O 1
ATOM 3711 N N . PHE B 1 161 ? 16.328 12.125 9.227 1 97.75 161 PHE B N 1
ATOM 3712 C CA . PHE B 1 161 ? 15.906 12.359 10.602 1 97.75 161 PHE B CA 1
ATOM 3713 C C . PHE B 1 161 ? 15.844 11.047 11.375 1 97.75 161 PHE B C 1
ATOM 3715 O O . PHE B 1 161 ? 15.734 11.055 12.609 1 97.75 161 PHE B O 1
ATOM 3722 N N . LEU B 1 162 ? 15.898 9.883 10.734 1 97.06 162 LEU B N 1
ATOM 3723 C CA . LEU B 1 162 ? 15.812 8.602 11.43 1 97.06 162 LEU B CA 1
ATOM 3724 C C . LEU B 1 162 ? 16.375 7.477 10.57 1 97.06 162 LEU B C 1
ATOM 3726 O O . LEU B 1 162 ? 16.156 7.441 9.359 1 97.06 162 LEU B O 1
ATOM 3730 N N . ASN B 1 163 ? 17.016 6.48 11.203 1 95.88 163 ASN B N 1
ATOM 3731 C CA . ASN B 1 163 ? 17.547 5.328 10.492 1 95.88 163 ASN B CA 1
ATOM 3732 C C . ASN B 1 163 ? 16.453 4.348 10.094 1 95.88 163 ASN B C 1
ATOM 3734 O O . ASN B 1 163 ? 15.5 4.137 10.836 1 95.88 163 ASN B O 1
ATOM 3738 N N . ASN B 1 164 ? 16.609 3.783 8.93 1 94.38 164 ASN B N 1
ATOM 3739 C CA . ASN B 1 164 ? 15.773 2.723 8.391 1 94.38 164 ASN B CA 1
ATOM 3740 C C . ASN B 1 164 ? 16.562 1.432 8.188 1 94.38 164 ASN B C 1
ATOM 3742 O O . ASN B 1 164 ? 17 1.139 7.078 1 94.38 164 ASN B O 1
ATOM 3746 N N . PRO B 1 165 ? 16.719 0.628 9.258 1 97 165 PRO B N 1
ATOM 3747 C CA . PRO B 1 165 ? 17.469 -0.626 9.125 1 97 165 PRO B CA 1
ATOM 3748 C C . PRO B 1 165 ? 16.672 -1.698 8.375 1 97 165 PRO B C 1
ATOM 3750 O O . PRO B 1 165 ? 15.531 -1.995 8.734 1 97 165 PRO B O 1
ATOM 3753 N N . ILE B 1 166 ? 17.281 -2.266 7.328 1 98.25 166 ILE B N 1
ATOM 3754 C CA . ILE B 1 166 ? 16.734 -3.41 6.605 1 98.25 166 ILE B CA 1
ATOM 3755 C C . ILE B 1 166 ? 17.391 -4.695 7.113 1 98.25 166 ILE B C 1
ATOM 3757 O O . ILE B 1 166 ? 18.609 -4.816 7.137 1 98.25 166 ILE B O 1
ATOM 3761 N N . ILE B 1 167 ? 16.594 -5.676 7.496 1 98.44 167 ILE B N 1
ATOM 3762 C CA . ILE B 1 167 ? 17.062 -6.895 8.141 1 98.44 167 ILE B CA 1
ATOM 3763 C C . ILE B 1 167 ? 16.594 -8.117 7.359 1 98.44 167 ILE B C 1
ATOM 3765 O O . ILE B 1 167 ? 15.688 -8.016 6.531 1 98.44 167 ILE B O 1
ATOM 3769 N N . ALA B 1 168 ? 17.25 -9.234 7.613 1 98.81 168 ALA B N 1
ATOM 3770 C CA . ALA B 1 168 ? 16.812 -10.516 7.078 1 98.81 168 ALA B CA 1
ATOM 3771 C C . ALA B 1 168 ? 15.969 -11.281 8.102 1 98.81 168 ALA B C 1
ATOM 3773 O O . ALA B 1 168 ? 16.328 -11.352 9.281 1 98.81 168 ALA B O 1
ATOM 3774 N N . VAL B 1 169 ? 14.844 -11.867 7.664 1 98.75 169 VAL B N 1
ATOM 3775 C CA . VAL B 1 169 ? 13.977 -12.57 8.609 1 98.75 169 VAL B CA 1
ATOM 3776 C C . VAL B 1 169 ? 13.641 -13.953 8.07 1 98.75 169 VAL B C 1
ATOM 3778 O O . VAL B 1 169 ? 13.648 -14.18 6.859 1 98.75 169 VAL B O 1
ATOM 3781 N N . ALA B 1 170 ? 13.375 -14.836 8.945 1 98.75 170 ALA B N 1
ATOM 3782 C CA . ALA B 1 170 ? 12.938 -16.203 8.695 1 98.75 170 ALA B CA 1
ATOM 3783 C C . ALA B 1 170 ? 11.93 -16.656 9.75 1 98.75 170 ALA B C 1
ATOM 3785 O O . ALA B 1 170 ? 11.82 -16.047 10.812 1 98.75 170 ALA B O 1
ATOM 3786 N N . PRO B 1 171 ? 11.094 -17.672 9.375 1 98.06 171 PRO B N 1
ATOM 3787 C CA . PRO B 1 171 ? 10.305 -18.281 10.453 1 98.06 171 PRO B CA 1
ATOM 3788 C C . PRO B 1 171 ? 11.18 -18.906 11.539 1 98.06 171 PRO B C 1
ATOM 3790 O O . PRO B 1 171 ? 12.32 -19.297 11.273 1 98.06 171 PRO B O 1
ATOM 3793 N N . PRO B 1 172 ? 10.664 -19.031 12.75 1 97.19 172 PRO B N 1
ATOM 3794 C CA . PRO B 1 172 ? 11.484 -19.453 13.891 1 97.19 172 PRO B CA 1
ATOM 3795 C C . PRO B 1 172 ? 12.023 -20.875 13.719 1 97.19 172 PRO B C 1
ATOM 3797 O O . PRO B 1 172 ? 13.078 -21.203 14.281 1 97.19 172 PRO B O 1
ATOM 3800 N N . ASP B 1 173 ? 11.367 -21.672 12.961 1 97.06 173 ASP B N 1
ATOM 3801 C CA . ASP B 1 173 ? 11.781 -23.062 12.812 1 97.06 173 ASP B CA 1
ATOM 3802 C C . ASP B 1 173 ? 12.695 -23.234 11.602 1 97.06 173 ASP B C 1
ATOM 3804 O O . ASP B 1 173 ? 13.102 -24.344 11.281 1 97.06 173 ASP B O 1
ATOM 3808 N N . HIS B 1 174 ? 13 -22.203 10.953 1 97.81 174 HIS B N 1
ATOM 3809 C CA . HIS B 1 174 ? 13.883 -22.266 9.797 1 97.81 174 HIS B CA 1
ATOM 3810 C C . HIS B 1 174 ? 15.281 -22.719 10.195 1 97.81 174 HIS B C 1
ATOM 3812 O O . HIS B 1 174 ? 15.797 -22.312 11.242 1 97.81 174 HIS B O 1
ATOM 3818 N N . PRO B 1 175 ? 15.961 -23.469 9.406 1 97.44 175 PRO B N 1
ATOM 3819 C CA . PRO B 1 175 ? 17.281 -24 9.75 1 97.44 175 PRO B CA 1
ATOM 3820 C C . PRO B 1 175 ? 18.312 -22.906 10.023 1 97.44 175 PRO B C 1
ATOM 3822 O O . PRO B 1 175 ? 19.188 -23.062 10.875 1 97.44 175 PRO B O 1
ATOM 3825 N N . LEU B 1 176 ? 18.203 -21.859 9.375 1 98.06 176 LEU B N 1
ATOM 3826 C CA . LEU B 1 176 ? 19.188 -20.781 9.508 1 98.06 176 LEU B CA 1
ATOM 3827 C C . LEU B 1 176 ? 19.094 -20.125 10.883 1 98.06 176 LEU B C 1
ATOM 3829 O O . LEU B 1 176 ? 20 -19.406 11.297 1 98.06 176 LEU B O 1
ATOM 3833 N N . CYS B 1 177 ? 18 -20.312 11.562 1 97.12 177 CYS B N 1
ATOM 3834 C CA . CYS B 1 177 ? 17.812 -19.703 12.875 1 97.12 177 CYS B CA 1
ATOM 3835 C C . CYS B 1 177 ? 18.703 -20.375 13.914 1 97.12 177 CYS B C 1
ATOM 3837 O O . CYS B 1 177 ? 18.906 -19.828 15.008 1 97.12 177 CYS B O 1
ATOM 3839 N N . ASN B 1 178 ? 19.266 -21.469 13.578 1 96.06 178 ASN B N 1
ATOM 3840 C CA . ASN B 1 178 ? 20.125 -22.203 14.5 1 96.06 178 ASN B CA 1
ATOM 3841 C C . ASN B 1 178 ? 21.562 -21.703 14.43 1 96.06 178 ASN B C 1
ATOM 3843 O O . ASN B 1 178 ? 22.375 -22.031 15.305 1 96.06 178 ASN B O 1
ATOM 3847 N N . ALA B 1 179 ? 21.844 -20.969 13.461 1 95.75 179 ALA B N 1
ATOM 3848 C CA . ALA B 1 179 ? 23.203 -20.484 13.281 1 95.75 179 ALA B CA 1
ATOM 3849 C C . ALA B 1 179 ? 23.484 -19.281 14.188 1 95.75 179 ALA B C 1
ATOM 3851 O O . ALA B 1 179 ? 22.609 -18.438 14.367 1 95.75 179 ALA B O 1
ATOM 3852 N N . ALA B 1 180 ? 24.656 -19.234 14.742 1 93.94 180 ALA B N 1
ATOM 3853 C CA . ALA B 1 180 ? 25.062 -18.109 15.562 1 93.94 180 ALA B CA 1
ATOM 3854 C C . ALA B 1 180 ? 25.5 -16.922 14.703 1 93.94 180 ALA B C 1
ATOM 3856 O O . ALA B 1 180 ? 25.328 -15.766 15.094 1 93.94 180 ALA B O 1
ATOM 3857 N N . LYS B 1 181 ? 26.094 -17.281 13.602 1 96.81 181 LYS B N 1
ATOM 3858 C CA . LYS B 1 181 ? 26.578 -16.281 12.656 1 96.81 181 LYS B CA 1
ATOM 3859 C C . LYS B 1 181 ? 26.375 -16.734 11.219 1 96.81 181 LYS B C 1
ATOM 3861 O O . LYS B 1 181 ? 26.594 -17.891 10.891 1 96.81 181 LYS B O 1
ATOM 3866 N N . LEU B 1 182 ? 25.891 -15.75 10.414 1 98.31 182 LEU B N 1
ATOM 3867 C CA . LEU B 1 182 ? 25.656 -16.031 9 1 98.31 182 LEU B CA 1
ATOM 3868 C C . LEU B 1 182 ? 26.328 -14.969 8.125 1 98.31 182 LEU B C 1
ATOM 3870 O O . LEU B 1 182 ? 26.516 -13.828 8.562 1 98.31 182 LEU B O 1
ATOM 3874 N N . ALA B 1 183 ? 26.75 -15.461 6.996 1 98.19 183 ALA B N 1
ATOM 3875 C CA . ALA B 1 183 ? 27.062 -14.531 5.91 1 98.19 183 ALA B CA 1
ATOM 3876 C C . ALA B 1 183 ? 25.875 -14.383 4.961 1 98.19 183 ALA B C 1
ATOM 3878 O O . ALA B 1 183 ? 25.031 -15.273 4.871 1 98.19 183 ALA B O 1
ATOM 3879 N N . LEU B 1 184 ? 25.875 -13.273 4.27 1 98.25 184 LEU B N 1
ATOM 3880 C CA . LEU B 1 184 ? 24.812 -13.039 3.301 1 98.25 184 LEU B CA 1
ATOM 3881 C C . LEU B 1 184 ? 24.703 -14.195 2.314 1 98.25 184 LEU B C 1
ATOM 3883 O O . LEU B 1 184 ? 23.609 -14.609 1.94 1 98.25 184 LEU B O 1
ATOM 3887 N N . LYS B 1 185 ? 25.75 -14.734 1.889 1 97.5 185 LYS B N 1
ATOM 3888 C CA . LYS B 1 185 ? 25.812 -15.805 0.892 1 97.5 185 LYS B CA 1
ATOM 3889 C C . LYS B 1 185 ? 25.156 -17.078 1.41 1 97.5 185 LYS B C 1
ATOM 3891 O O . LYS B 1 185 ? 24.719 -17.922 0.625 1 97.5 185 LYS B O 1
ATOM 3896 N N . ASP B 1 186 ? 25.141 -17.25 2.738 1 98 186 ASP B N 1
ATOM 3897 C CA . ASP B 1 186 ? 24.5 -18.422 3.336 1 98 186 ASP B CA 1
ATOM 3898 C C . ASP B 1 186 ? 23 -18.438 3.039 1 98 186 ASP B C 1
ATOM 3900 O O . ASP B 1 186 ? 22.344 -19.469 3.18 1 98 186 ASP B O 1
ATOM 3904 N N . LEU B 1 187 ? 22.406 -17.297 2.645 1 98.5 187 LEU B N 1
ATOM 3905 C CA . LEU B 1 187 ? 20.984 -17.203 2.361 1 98.5 187 LEU B CA 1
ATOM 3906 C C . LEU B 1 187 ? 20.688 -17.625 0.927 1 98.5 187 LEU B C 1
ATOM 3908 O O . LEU B 1 187 ? 19.547 -17.922 0.592 1 98.5 187 LEU B O 1
ATOM 3912 N N . GLU B 1 188 ? 21.656 -17.734 0.081 1 98.06 188 GLU B N 1
ATOM 3913 C CA . GLU B 1 188 ? 21.516 -17.859 -1.365 1 98.06 188 GLU B CA 1
ATOM 3914 C C . GLU B 1 188 ? 20.781 -19.156 -1.726 1 98.06 188 GLU B C 1
ATOM 3916 O O . GLU B 1 188 ? 20 -19.188 -2.682 1 98.06 188 GLU B O 1
ATOM 3921 N N . PRO B 1 189 ? 20.984 -20.188 -0.964 1 97.69 189 PRO B N 1
ATOM 3922 C CA . PRO B 1 189 ? 20.344 -21.453 -1.356 1 97.69 189 PRO B CA 1
ATOM 3923 C C . PRO B 1 189 ? 18.828 -21.438 -1.109 1 97.69 189 PRO B C 1
ATOM 3925 O O . PRO B 1 189 ? 18.125 -22.344 -1.562 1 97.69 189 PRO B O 1
ATOM 3928 N N . PHE B 1 190 ? 18.359 -20.516 -0.425 1 97.69 190 PHE B N 1
ATOM 3929 C CA . PHE B 1 190 ? 16.953 -20.5 -0.032 1 97.69 190 PHE B CA 1
ATOM 3930 C C . PHE B 1 190 ? 16.156 -19.516 -0.893 1 97.69 190 PHE B C 1
ATOM 3932 O O . PHE B 1 190 ? 16.703 -18.547 -1.398 1 97.69 190 PHE B O 1
ATOM 3939 N N . PRO B 1 191 ? 14.789 -19.812 -1.07 1 97.75 191 PRO B N 1
ATOM 3940 C CA . PRO B 1 191 ? 13.953 -18.859 -1.79 1 97.75 191 PRO B CA 1
ATOM 3941 C C . PRO B 1 191 ? 13.914 -17.484 -1.117 1 97.75 191 PRO B C 1
ATOM 3943 O O . PRO B 1 191 ? 13.883 -17.391 0.112 1 97.75 191 PRO B O 1
ATOM 3946 N N . LEU B 1 192 ? 13.977 -16.469 -1.947 1 98.5 192 LEU B N 1
ATOM 3947 C CA . LEU B 1 192 ? 13.922 -15.094 -1.468 1 98.5 192 LEU B CA 1
ATOM 3948 C C . LEU B 1 192 ? 12.664 -14.391 -1.978 1 98.5 192 LEU B C 1
ATOM 3950 O O . LEU B 1 192 ? 12.367 -14.438 -3.174 1 98.5 192 LEU B O 1
ATOM 3954 N N . LEU B 1 193 ? 11.93 -13.891 -1.063 1 98.69 193 LEU B N 1
ATOM 3955 C CA . LEU B 1 193 ? 10.805 -13.023 -1.408 1 98.69 193 LEU B CA 1
ATOM 3956 C C . LEU B 1 193 ? 11.266 -11.578 -1.57 1 98.69 193 LEU B C 1
ATOM 3958 O O . LEU B 1 193 ? 11.953 -11.039 -0.702 1 98.69 193 LEU B O 1
ATOM 3962 N N . VAL B 1 194 ? 10.922 -10.977 -2.668 1 98.38 194 VAL B N 1
ATOM 3963 C CA . VAL B 1 194 ? 11.367 -9.609 -2.922 1 98.38 194 VAL B CA 1
ATOM 3964 C C . VAL B 1 194 ? 10.164 -8.719 -3.227 1 98.38 194 VAL B C 1
ATOM 3966 O O . VAL B 1 194 ? 9.125 -9.203 -3.688 1 98.38 194 VAL B O 1
ATOM 3969 N N . ARG B 1 195 ? 10.328 -7.406 -2.918 1 98 195 ARG B N 1
ATOM 3970 C CA . ARG B 1 195 ? 9.312 -6.41 -3.252 1 98 195 ARG B CA 1
ATOM 3971 C C . ARG B 1 195 ? 9.234 -6.191 -4.758 1 98 195 ARG B C 1
ATOM 3973 O O . ARG B 1 195 ? 10.016 -6.773 -5.516 1 98 195 ARG B O 1
ATOM 3980 N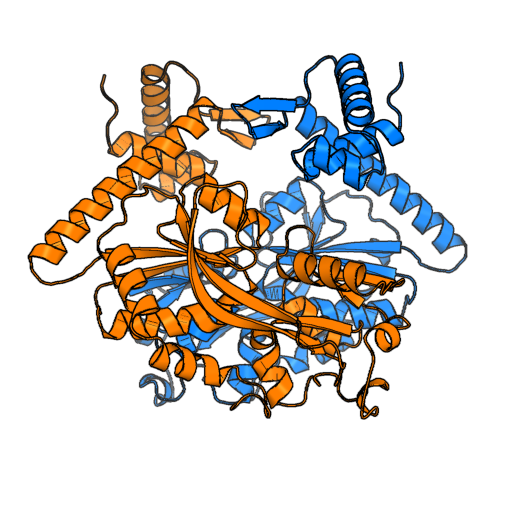 N . GLU B 1 196 ? 8.328 -5.469 -5.262 1 95.62 196 GLU B N 1
ATOM 3981 C 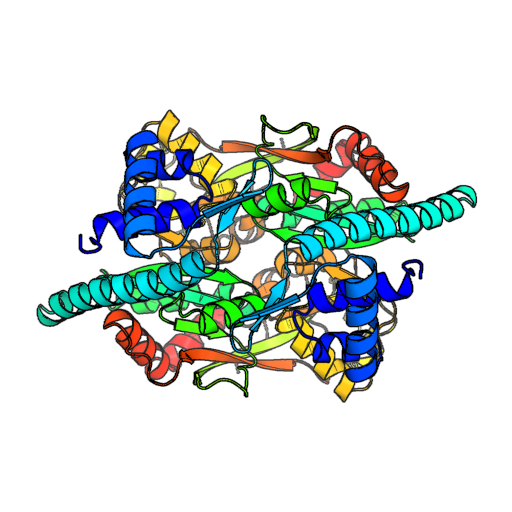CA . GLU B 1 196 ? 8.086 -5.18 -6.672 1 95.62 196 GLU B CA 1
ATOM 3982 C C . GLU B 1 196 ? 9.094 -4.176 -7.211 1 95.62 196 GLU B C 1
ATOM 3984 O O . GLU B 1 196 ? 9.703 -3.426 -6.445 1 95.62 196 GLU B O 1
ATOM 3989 N N . PRO B 1 197 ? 9.297 -4.176 -8.57 1 92.81 197 PRO B N 1
ATOM 3990 C CA . PRO B 1 197 ? 10.078 -3.08 -9.148 1 92.81 197 PRO B CA 1
ATOM 3991 C C . PRO B 1 197 ? 9.531 -1.705 -8.773 1 92.81 197 PRO B C 1
ATOM 3993 O O . PRO B 1 197 ? 8.312 -1.505 -8.75 1 92.81 197 PRO B O 1
ATOM 3996 N N . GLY B 1 198 ? 10.406 -0.803 -8.398 1 94.12 198 GLY B N 1
ATOM 3997 C CA . GLY B 1 198 ? 10.016 0.525 -7.957 1 94.12 198 GLY B CA 1
ATOM 3998 C C . GLY B 1 198 ? 10.07 0.689 -6.449 1 94.12 198 GLY B C 1
ATOM 3999 O O . GLY B 1 198 ? 10.047 1.812 -5.941 1 94.12 198 GLY B O 1
ATOM 4000 N N . SER B 1 199 ? 10.055 -0.408 -5.773 1 96.88 199 SER B N 1
ATOM 4001 C CA . SER B 1 199 ? 10.195 -0.371 -4.32 1 96.88 199 SER B CA 1
ATOM 4002 C C . SER B 1 199 ? 11.57 0.136 -3.906 1 96.88 199 SER B C 1
ATOM 4004 O O . SER B 1 199 ? 12.586 -0.281 -4.469 1 96.88 199 SER B O 1
ATOM 4006 N N . GLY B 1 200 ? 11.562 1.002 -2.924 1 96.88 200 GLY B N 1
ATOM 4007 C CA . GLY B 1 200 ? 12.82 1.458 -2.359 1 96.88 200 GLY B CA 1
ATOM 4008 C C . GLY B 1 200 ? 13.586 0.36 -1.646 1 96.88 200 GLY B C 1
ATOM 4009 O O . GLY B 1 200 ? 14.812 0.289 -1.742 1 96.88 200 GLY B O 1
ATOM 4010 N N . THR B 1 201 ? 12.891 -0.479 -0.928 1 97.62 201 THR B N 1
ATOM 4011 C CA . THR B 1 201 ? 13.508 -1.6 -0.226 1 97.62 201 THR B CA 1
ATOM 4012 C C . THR B 1 201 ? 14.141 -2.576 -1.214 1 97.62 201 THR B C 1
ATOM 4014 O O . THR B 1 201 ? 15.25 -3.061 -0.992 1 97.62 201 THR B O 1
ATOM 4017 N N . ARG B 1 202 ? 13.422 -2.877 -2.289 1 97.44 202 ARG B N 1
ATOM 4018 C CA . ARG B 1 202 ? 13.992 -3.758 -3.307 1 97.44 202 ARG B CA 1
ATOM 4019 C C . ARG B 1 202 ? 15.266 -3.166 -3.893 1 97.44 202 ARG B C 1
ATOM 4021 O O . ARG B 1 202 ? 16.266 -3.867 -4.035 1 97.44 202 ARG B O 1
ATOM 4028 N N . LYS B 1 203 ? 15.188 -1.856 -4.23 1 96.5 203 LYS B N 1
ATOM 4029 C CA . LYS B 1 203 ? 16.344 -1.18 -4.789 1 96.5 203 LYS B CA 1
ATOM 4030 C C . LYS B 1 203 ? 17.547 -1.278 -3.85 1 96.5 203 LYS B C 1
ATOM 4032 O O . LYS B 1 203 ? 18.656 -1.618 -4.277 1 96.5 203 LYS B O 1
ATOM 4037 N N . ALA B 1 204 ? 17.344 -0.986 -2.625 1 97.38 204 ALA B N 1
ATOM 4038 C CA . ALA B 1 204 ? 18.406 -1.048 -1.627 1 97.38 204 ALA B CA 1
ATOM 4039 C C . ALA B 1 204 ? 19.016 -2.449 -1.547 1 97.38 204 ALA B C 1
ATOM 4041 O O . ALA B 1 204 ? 20.234 -2.609 -1.497 1 97.38 204 ALA B O 1
ATOM 4042 N N . CYS B 1 205 ? 18.172 -3.453 -1.56 1 97.94 205 CYS B N 1
ATOM 4043 C CA . CYS B 1 205 ? 18.625 -4.836 -1.44 1 97.94 205 CYS B CA 1
ATOM 4044 C C . CYS B 1 205 ? 19.391 -5.262 -2.68 1 97.94 205 CYS B C 1
ATOM 4046 O O . CYS B 1 205 ? 20.453 -5.898 -2.57 1 97.94 205 CYS B O 1
ATOM 4048 N N . GLU B 1 206 ? 18.875 -4.91 -3.834 1 96.62 206 GLU B N 1
ATOM 4049 C CA . GLU B 1 206 ? 19.547 -5.289 -5.074 1 96.62 206 GLU B CA 1
ATOM 4050 C C . GLU B 1 206 ? 20.922 -4.656 -5.164 1 96.62 206 GLU B C 1
ATOM 4052 O O . GLU B 1 206 ? 21.891 -5.312 -5.562 1 96.62 206 GLU B O 1
ATOM 4057 N N . GLU B 1 207 ? 21.031 -3.375 -4.82 1 96.12 207 GLU B N 1
ATOM 4058 C CA . GLU B 1 207 ? 22.328 -2.709 -4.785 1 96.12 207 GLU B CA 1
ATOM 4059 C C . GLU B 1 207 ? 23.266 -3.389 -3.795 1 96.12 207 GLU B C 1
ATOM 4061 O O . GLU B 1 207 ? 24.453 -3.578 -4.086 1 96.12 207 GLU B O 1
ATOM 4066 N N . PHE B 1 208 ? 22.75 -3.742 -2.697 1 97.81 208 PHE B N 1
ATOM 4067 C CA . PHE B 1 208 ? 23.516 -4.402 -1.648 1 97.81 208 PHE B CA 1
ATOM 4068 C C . PHE B 1 208 ? 24 -5.77 -2.113 1 97.81 208 PHE B C 1
ATOM 4070 O O . PHE B 1 208 ? 25.172 -6.129 -1.896 1 97.81 208 PHE B O 1
ATOM 4077 N N . PHE B 1 209 ? 23.094 -6.59 -2.797 1 97.94 209 PHE B N 1
ATOM 4078 C CA . PHE B 1 209 ? 23.438 -7.902 -3.318 1 97.94 209 PHE B CA 1
ATOM 4079 C C . PHE B 1 209 ? 24.547 -7.789 -4.363 1 97.94 209 PHE B C 1
ATOM 4081 O O . PHE B 1 209 ? 25.453 -8.617 -4.398 1 97.94 209 PHE B O 1
ATOM 4088 N N . GLN B 1 210 ? 24.391 -6.773 -5.195 1 96.5 210 GLN B N 1
ATOM 4089 C CA . GLN B 1 210 ? 25.422 -6.539 -6.215 1 96.5 210 GLN B CA 1
ATOM 4090 C C . GLN B 1 210 ? 26.766 -6.227 -5.574 1 96.5 210 GLN B C 1
ATOM 4092 O O . GLN B 1 210 ? 27.797 -6.789 -5.973 1 96.5 210 GLN B O 1
ATOM 4097 N N . GLN B 1 211 ? 26.812 -5.344 -4.609 1 96.81 211 GLN B N 1
ATOM 4098 C CA . GLN B 1 211 ? 28.031 -4.941 -3.91 1 96.81 211 GLN B CA 1
ATOM 4099 C C . GLN B 1 211 ? 28.688 -6.137 -3.229 1 96.81 211 GLN B C 1
ATOM 4101 O O . GLN B 1 211 ? 29.922 -6.223 -3.168 1 96.81 211 GLN B O 1
ATOM 4106 N N . ARG B 1 212 ? 27.828 -7.055 -2.768 1 96.69 212 ARG B N 1
ATOM 4107 C CA . ARG B 1 212 ? 28.344 -8.18 -1.994 1 96.69 212 ARG B CA 1
ATOM 4108 C C . ARG B 1 212 ? 28.438 -9.438 -2.859 1 96.69 212 ARG B C 1
ATOM 4110 O O . ARG B 1 212 ? 28.734 -10.523 -2.354 1 96.69 212 ARG B O 1
ATOM 4117 N N . ARG B 1 213 ? 28.094 -9.352 -4.152 1 96.31 213 ARG B N 1
ATOM 4118 C CA . ARG B 1 213 ? 28.141 -10.438 -5.121 1 96.31 213 ARG B CA 1
ATOM 4119 C C . ARG B 1 213 ? 27.297 -11.625 -4.652 1 96.31 213 ARG B C 1
ATOM 4121 O O . ARG B 1 213 ? 27.734 -12.773 -4.73 1 96.31 213 ARG B O 1
ATOM 4128 N N . ALA B 1 214 ? 26.281 -11.336 -3.994 1 96.81 214 ALA B N 1
ATOM 4129 C CA . ALA B 1 214 ? 25.297 -12.352 -3.6 1 96.81 214 ALA B CA 1
ATOM 4130 C C . ALA B 1 214 ? 24.281 -12.586 -4.703 1 96.81 214 ALA B C 1
ATOM 4132 O O . ALA B 1 214 ? 23.812 -11.641 -5.34 1 96.81 214 ALA B O 1
ATOM 4133 N N . HIS B 1 215 ? 23.969 -13.883 -4.949 1 96.44 215 HIS B N 1
ATOM 4134 C CA . HIS B 1 215 ? 23.047 -14.25 -6.016 1 96.44 215 HIS B CA 1
ATOM 4135 C C . HIS B 1 215 ? 21.969 -15.195 -5.504 1 96.44 215 HIS B C 1
ATOM 4137 O O . HIS B 1 215 ? 22.266 -16.281 -5.004 1 96.44 215 HIS B O 1
ATOM 4143 N N . PHE B 1 216 ? 20.781 -14.75 -5.672 1 96.19 216 PHE B N 1
ATOM 4144 C CA . PHE B 1 216 ? 19.625 -15.57 -5.305 1 96.19 216 PHE B CA 1
ATOM 4145 C C . PHE B 1 216 ? 18.969 -16.156 -6.547 1 96.19 216 PHE B C 1
ATOM 4147 O O . PHE B 1 216 ? 18.484 -15.414 -7.402 1 96.19 216 PHE B O 1
ATOM 4154 N N . SER B 1 217 ? 18.828 -17.422 -6.621 1 93.56 217 SER B N 1
ATOM 4155 C CA . SER B 1 217 ? 18.344 -18.078 -7.824 1 93.56 217 SER B CA 1
ATOM 4156 C C . SER B 1 217 ? 16.828 -18.281 -7.77 1 93.56 217 SER B C 1
ATOM 4158 O O . SER B 1 217 ? 16.188 -18.438 -8.805 1 93.56 217 SER B O 1
ATOM 4160 N N . GLN B 1 218 ? 16.281 -18.406 -6.652 1 94.56 218 GLN B N 1
ATOM 4161 C CA . GLN B 1 218 ? 14.844 -18.578 -6.473 1 94.56 218 GLN B CA 1
ATOM 4162 C C . GLN B 1 218 ? 14.211 -17.312 -5.875 1 94.56 218 GLN B C 1
ATOM 4164 O O . GLN B 1 218 ? 14.336 -17.062 -4.672 1 94.56 218 GLN B O 1
ATOM 4169 N N . ILE B 1 219 ? 13.484 -16.609 -6.68 1 95.62 219 ILE B N 1
ATOM 4170 C CA . ILE B 1 219 ? 12.914 -15.336 -6.246 1 95.62 219 ILE B CA 1
ATOM 4171 C C . ILE B 1 219 ? 11.414 -15.32 -6.52 1 95.62 219 ILE B C 1
ATOM 4173 O O . ILE B 1 219 ? 10.961 -15.781 -7.57 1 95.62 219 ILE B O 1
ATOM 4177 N N . GLN B 1 220 ? 10.648 -14.938 -5.602 1 96.12 220 GLN B N 1
ATOM 4178 C CA . GLN B 1 220 ? 9.227 -14.633 -5.773 1 96.12 220 GLN B CA 1
ATOM 4179 C C . GLN B 1 220 ? 8.938 -13.164 -5.465 1 96.12 220 GLN B C 1
ATOM 4181 O O . GLN B 1 220 ? 9.477 -12.609 -4.5 1 96.12 220 GLN B O 1
ATOM 4186 N N . GLU B 1 221 ? 8.164 -12.523 -6.285 1 97.25 221 GLU B N 1
ATOM 4187 C CA . GLU B 1 221 ? 7.836 -11.109 -6.133 1 97.25 221 GLU B CA 1
ATOM 4188 C C . GLU B 1 221 ? 6.512 -10.922 -5.398 1 97.25 221 GLU B C 1
ATOM 4190 O O . GLU B 1 221 ? 5.477 -11.422 -5.84 1 97.25 221 GLU B O 1
ATOM 4195 N N . ILE B 1 222 ? 6.602 -10.266 -4.312 1 97.12 222 ILE B N 1
ATOM 4196 C CA . ILE B 1 222 ? 5.453 -10.023 -3.447 1 97.12 222 ILE B CA 1
ATOM 4197 C C . ILE B 1 222 ? 5.383 -8.539 -3.096 1 97.12 222 ILE B C 1
ATOM 4199 O O . ILE B 1 222 ? 6.164 -8.047 -2.281 1 97.12 222 ILE B O 1
ATOM 4203 N N . ALA B 1 223 ? 4.316 -7.992 -3.689 1 95.81 223 ALA B N 1
ATOM 4204 C CA . ALA B 1 223 ? 4.152 -6.57 -3.391 1 95.81 223 ALA B CA 1
ATOM 4205 C C . ALA B 1 223 ? 3.559 -6.367 -2 1 95.81 223 ALA B C 1
ATOM 4207 O O . ALA B 1 223 ? 2.787 -7.203 -1.52 1 95.81 223 ALA B O 1
ATOM 4208 N N . SER B 1 224 ? 3.951 -5.312 -1.271 1 96.06 224 SER B N 1
ATOM 4209 C CA . SER B 1 224 ? 3.545 -4.926 0.077 1 96.06 224 SER B CA 1
ATOM 4210 C C . SER B 1 224 ? 4.465 -5.539 1.128 1 96.06 224 SER B C 1
ATOM 4212 O O . SER B 1 224 ? 4.793 -6.727 1.058 1 96.06 224 SER B O 1
ATOM 4214 N N . LEU B 1 225 ? 4.84 -4.754 2.045 1 98.12 225 LEU B N 1
ATOM 4215 C CA . LEU B 1 225 ? 5.676 -5.238 3.137 1 98.12 225 LEU B CA 1
ATOM 4216 C C . LEU B 1 225 ? 4.918 -6.238 4 1 98.12 225 LEU B C 1
ATOM 4218 O O . LEU B 1 225 ? 5.508 -7.188 4.523 1 98.12 225 LEU B O 1
ATOM 4222 N N . GLU B 1 226 ? 3.643 -6.113 4.117 1 97.75 226 GLU B N 1
ATOM 4223 C CA . GLU B 1 226 ? 2.818 -7.012 4.914 1 97.75 226 GLU B CA 1
ATOM 4224 C C . GLU B 1 226 ? 2.688 -8.383 4.246 1 97.75 226 GLU B C 1
ATOM 4226 O O . GLU B 1 226 ? 2.764 -9.414 4.914 1 97.75 226 GLU B O 1
ATOM 4231 N N . SER B 1 227 ? 2.439 -8.367 2.918 1 98.25 227 SER B N 1
ATOM 4232 C CA . SER B 1 227 ? 2.385 -9.648 2.215 1 98.25 227 SER B CA 1
ATOM 4233 C C . SER B 1 227 ? 3.73 -10.367 2.266 1 98.25 227 SER B C 1
ATOM 4235 O O . SER B 1 227 ? 3.783 -11.594 2.367 1 98.25 227 SER B O 1
ATOM 4237 N N . LEU B 1 228 ? 4.758 -9.555 2.131 1 98.25 228 LEU B N 1
ATOM 4238 C CA . LEU B 1 228 ? 6.105 -10.102 2.223 1 98.25 228 LEU B CA 1
ATOM 4239 C C . LEU B 1 228 ? 6.32 -10.797 3.564 1 98.25 228 LEU B C 1
ATOM 4241 O O . LEU B 1 228 ? 6.77 -11.945 3.611 1 98.25 228 LEU B O 1
ATOM 4245 N N . ARG B 1 229 ? 5.977 -10.109 4.605 1 97.69 229 ARG B N 1
ATOM 4246 C CA . ARG B 1 229 ? 6.113 -10.633 5.961 1 97.69 229 ARG B CA 1
ATOM 4247 C C . ARG B 1 229 ? 5.27 -11.891 6.152 1 97.69 229 ARG B C 1
ATOM 4249 O O . ARG B 1 229 ? 5.758 -12.898 6.656 1 97.69 229 ARG B O 1
ATOM 4256 N N . GLU B 1 230 ? 4.012 -11.859 5.719 1 98.12 230 GLU B N 1
ATOM 4257 C CA . GLU B 1 230 ? 3.131 -13.016 5.84 1 98.12 230 GLU B CA 1
ATOM 4258 C C . GLU B 1 230 ? 3.648 -14.195 5.02 1 98.12 230 GLU B C 1
ATOM 4260 O O . GLU B 1 230 ? 3.479 -15.352 5.41 1 98.12 230 GLU B O 1
ATOM 4265 N N . GLY B 1 231 ? 4.223 -13.883 3.859 1 98.56 231 GLY B N 1
ATOM 4266 C CA . GLY B 1 231 ? 4.836 -14.93 3.061 1 98.56 231 GLY B CA 1
ATOM 4267 C C . GLY B 1 231 ? 5.957 -15.656 3.785 1 98.56 231 GLY B C 1
ATOM 4268 O O . GLY B 1 231 ? 6.059 -16.875 3.711 1 98.56 231 GLY B O 1
ATOM 4269 N N . VAL B 1 232 ? 6.809 -14.898 4.488 1 98.75 232 VAL B N 1
ATOM 4270 C CA . VAL B 1 232 ? 7.883 -15.5 5.273 1 98.75 232 VAL B CA 1
ATOM 4271 C C . VAL B 1 232 ? 7.293 -16.375 6.379 1 98.75 232 VAL B C 1
ATOM 4273 O O . VAL B 1 232 ? 7.719 -17.516 6.574 1 98.75 232 VAL B O 1
ATOM 4276 N N . ILE B 1 233 ? 6.297 -15.836 7.07 1 98.12 233 ILE B N 1
ATOM 4277 C CA . ILE B 1 233 ? 5.652 -16.562 8.164 1 98.12 233 ILE B CA 1
ATOM 4278 C C . ILE B 1 233 ? 5.062 -17.875 7.637 1 98.12 233 ILE B C 1
ATOM 4280 O O . ILE B 1 233 ? 5.168 -18.906 8.289 1 98.12 233 ILE B O 1
ATOM 4284 N N . ALA B 1 234 ? 4.488 -17.812 6.434 1 97.75 234 ALA B N 1
ATOM 4285 C CA . ALA B 1 234 ? 3.836 -18.969 5.832 1 97.75 234 ALA B CA 1
ATOM 4286 C C . ALA B 1 234 ? 4.863 -20 5.355 1 97.75 234 ALA B C 1
ATOM 4288 O O . ALA B 1 234 ? 4.516 -21.141 5.055 1 97.75 234 ALA B O 1
ATOM 4289 N N . GLY B 1 235 ? 6.137 -19.547 5.211 1 97.69 235 GLY B N 1
ATOM 4290 C CA . GLY B 1 235 ? 7.188 -20.469 4.805 1 97.69 235 GLY B CA 1
ATOM 4291 C C . GLY B 1 235 ? 7.492 -20.406 3.32 1 97.69 235 GLY B C 1
ATOM 4292 O O . GLY B 1 235 ? 8.039 -21.359 2.756 1 97.69 235 GLY B O 1
ATOM 4293 N N . LEU B 1 236 ? 7.156 -19.297 2.676 1 98.12 236 LEU B N 1
ATOM 4294 C CA . LEU B 1 236 ? 7.398 -19.156 1.244 1 98.12 236 LEU B CA 1
ATOM 4295 C C . LEU B 1 236 ? 8.875 -18.891 0.966 1 98.12 236 LEU B C 1
ATOM 4297 O O . LEU B 1 236 ? 9.352 -19.109 -0.149 1 98.12 236 LEU B O 1
ATOM 4301 N N . GLY B 1 237 ? 9.562 -18.328 1.927 1 98.25 237 GLY B N 1
ATOM 4302 C CA . GLY B 1 237 ? 10.977 -18 1.77 1 98.25 237 GLY B CA 1
ATOM 4303 C C . GLY B 1 237 ? 11.469 -17 2.787 1 98.25 237 GLY B C 1
ATOM 4304 O O . GLY B 1 237 ? 10.789 -16.719 3.775 1 98.25 237 GLY B O 1
ATOM 4305 N N . LEU B 1 238 ? 12.719 -16.531 2.572 1 98.69 238 LEU B N 1
ATOM 4306 C CA . LEU B 1 238 ? 13.312 -15.461 3.369 1 98.69 238 LEU B CA 1
ATOM 4307 C C . LEU B 1 238 ? 12.984 -14.094 2.783 1 98.69 238 LEU B C 1
ATOM 4309 O O . LEU B 1 238 ? 12.555 -14 1.632 1 98.69 238 LEU B O 1
ATOM 4313 N N . ALA B 1 239 ? 13.148 -13.117 3.562 1 98.81 239 ALA B N 1
ATOM 4314 C CA . ALA B 1 239 ? 13 -11.758 3.049 1 98.81 239 ALA B CA 1
ATOM 4315 C C . ALA B 1 239 ? 13.945 -10.789 3.764 1 98.81 239 ALA B C 1
ATOM 4317 O O . ALA B 1 239 ? 14.305 -11.016 4.922 1 98.81 239 ALA B O 1
ATOM 4318 N N . LEU B 1 240 ? 14.438 -9.82 3.059 1 98.75 240 LEU B N 1
ATOM 4319 C CA . LEU B 1 240 ? 15.023 -8.617 3.637 1 98.75 240 LEU B CA 1
ATOM 4320 C C . LEU B 1 240 ? 14.023 -7.465 3.613 1 98.75 240 LEU B C 1
ATOM 4322 O O . LEU B 1 240 ? 13.492 -7.121 2.557 1 98.75 240 LEU B O 1
ATOM 4326 N N . LEU B 1 241 ? 13.695 -6.879 4.75 1 98.56 241 LEU B N 1
ATOM 4327 C CA . LEU B 1 241 ? 12.68 -5.84 4.863 1 98.56 241 LEU B CA 1
ATOM 4328 C C . LEU B 1 241 ? 13 -4.887 6.008 1 98.56 241 LEU B C 1
ATOM 4330 O O . LEU B 1 241 ? 13.82 -5.199 6.871 1 98.56 241 LEU B O 1
ATOM 4334 N N . PRO B 1 242 ? 12.398 -3.65 5.973 1 98.12 242 PRO B N 1
ATOM 4335 C CA . PRO B 1 242 ? 12.602 -2.732 7.098 1 98.12 242 PRO B CA 1
ATOM 4336 C C . PRO B 1 242 ? 12.172 -3.334 8.438 1 98.12 242 PRO B C 1
ATOM 4338 O O . PRO B 1 242 ? 11.094 -3.926 8.531 1 98.12 242 PRO B O 1
ATOM 4341 N N . ARG B 1 243 ? 13 -3.191 9.445 1 97.38 243 ARG B N 1
ATOM 4342 C CA . ARG B 1 243 ? 12.711 -3.729 10.766 1 97.38 243 ARG B CA 1
ATOM 4343 C C . ARG B 1 243 ? 11.359 -3.236 11.273 1 97.38 243 ARG B C 1
ATOM 4345 O 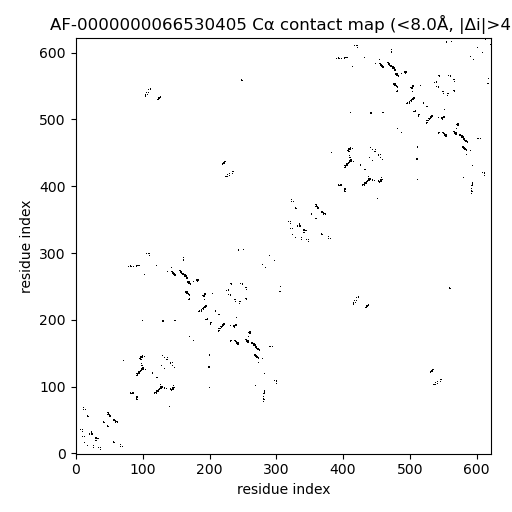O . ARG B 1 243 ? 10.617 -3.984 11.914 1 97.38 243 ARG B O 1
ATOM 4352 N N . HIS B 1 244 ? 10.984 -1.928 11.016 1 97.06 244 HIS B N 1
ATOM 4353 C CA . HIS B 1 244 ? 9.711 -1.359 11.445 1 97.06 244 HIS B CA 1
ATOM 4354 C C . HIS B 1 244 ? 8.539 -2.188 10.93 1 97.06 244 HIS B C 1
ATOM 4356 O O . HIS B 1 244 ? 7.5 -2.271 11.586 1 97.06 244 HIS B O 1
ATOM 4362 N N . ALA B 1 245 ? 8.688 -2.846 9.781 1 97.12 245 ALA B N 1
ATOM 4363 C CA . ALA B 1 245 ? 7.605 -3.596 9.148 1 97.12 245 ALA B CA 1
ATOM 4364 C C . ALA B 1 245 ? 7.391 -4.938 9.836 1 97.12 245 ALA B C 1
ATOM 4366 O O . ALA B 1 245 ? 6.34 -5.562 9.688 1 97.12 245 ALA B O 1
ATOM 4367 N N . ALA B 1 246 ? 8.352 -5.41 10.602 1 96.69 246 ALA B N 1
ATOM 4368 C CA . ALA B 1 246 ? 8.281 -6.742 11.195 1 96.69 246 ALA B CA 1
ATOM 4369 C C . ALA B 1 246 ? 8.312 -6.676 12.719 1 96.69 246 ALA B C 1
ATOM 4371 O O . ALA B 1 246 ? 8.469 -7.699 13.391 1 96.69 246 ALA B O 1
ATOM 4372 N N . HIS B 1 247 ? 8.188 -5.48 13.266 1 94.69 247 HIS B N 1
ATOM 4373 C CA . HIS B 1 247 ? 8.492 -5.27 14.672 1 94.69 247 HIS B CA 1
ATOM 4374 C C . HIS B 1 247 ? 7.594 -6.109 15.57 1 94.69 247 HIS B C 1
ATOM 4376 O O . HIS B 1 247 ? 8.055 -6.688 16.562 1 94.69 247 HIS B O 1
ATOM 4382 N N . GLN B 1 248 ? 6.316 -6.234 15.258 1 93.44 248 GLN B N 1
ATOM 4383 C CA . GLN B 1 248 ? 5.406 -7.004 16.094 1 93.44 248 GLN B CA 1
ATOM 4384 C C . GLN B 1 248 ? 5.695 -8.5 16 1 93.44 248 GLN B C 1
ATOM 4386 O O . GLN B 1 248 ? 5.699 -9.203 17.016 1 93.44 248 GLN B O 1
ATOM 4391 N N . GLU B 1 249 ? 5.934 -8.984 14.82 1 95.81 249 GLU B N 1
ATOM 4392 C CA . GLU B 1 249 ? 6.191 -10.398 14.578 1 95.81 249 GLU B CA 1
ATOM 4393 C C . GLU B 1 249 ? 7.512 -10.828 15.211 1 95.81 249 GLU B C 1
ATOM 4395 O O . GLU B 1 249 ? 7.645 -11.969 15.672 1 95.81 249 GLU B O 1
ATOM 4400 N N . LEU B 1 250 ? 8.477 -9.906 15.188 1 96.19 250 LEU B N 1
ATOM 4401 C CA . LEU B 1 250 ? 9.734 -10.18 15.875 1 96.19 250 LEU B CA 1
ATOM 4402 C C . LEU B 1 250 ? 9.523 -10.25 17.391 1 96.19 250 LEU B C 1
ATOM 4404 O O . LEU B 1 250 ? 10.016 -11.172 18.047 1 96.19 250 LEU B O 1
ATOM 4408 N N . ALA B 1 251 ? 8.758 -9.344 17.891 1 93.5 251 ALA B N 1
ATOM 4409 C CA . ALA B 1 251 ? 8.523 -9.25 19.344 1 93.5 251 ALA B CA 1
ATOM 4410 C C . ALA B 1 251 ? 7.75 -10.469 19.844 1 93.5 251 ALA B C 1
ATOM 4412 O O . ALA B 1 251 ? 7.973 -10.93 20.969 1 93.5 251 ALA B O 1
ATOM 4413 N N . ASN B 1 252 ? 6.898 -11.023 18.984 1 92.5 252 ASN B N 1
ATOM 4414 C CA . ASN B 1 252 ? 6.027 -12.109 19.422 1 92.5 252 ASN B CA 1
ATOM 4415 C C . ASN B 1 252 ? 6.547 -13.469 18.953 1 92.5 252 ASN B C 1
ATOM 4417 O O . ASN B 1 252 ? 5.863 -14.484 19.109 1 92.5 252 ASN B O 1
ATOM 4421 N N . GLY B 1 253 ? 7.645 -13.492 18.328 1 94.5 253 GLY B N 1
ATOM 4422 C CA . GLY B 1 253 ? 8.336 -14.734 18 1 94.5 253 GLY B CA 1
ATOM 4423 C C . GLY B 1 253 ? 7.801 -15.398 16.734 1 94.5 253 GLY B C 1
ATOM 4424 O O . GLY B 1 253 ? 8.094 -16.562 16.484 1 94.5 253 GLY B O 1
ATOM 4425 N N . LEU B 1 254 ? 6.992 -14.695 16 1 95.69 254 LEU B N 1
ATOM 4426 C CA . LEU B 1 254 ? 6.48 -15.234 14.75 1 95.69 254 LEU B CA 1
ATOM 4427 C C . LEU B 1 254 ? 7.543 -15.188 13.656 1 95.69 254 LEU B C 1
ATOM 4429 O O . LEU B 1 254 ? 7.473 -15.93 12.68 1 95.69 254 LEU B O 1
ATOM 4433 N N . LEU B 1 255 ? 8.5 -14.25 13.812 1 97.75 255 LEU B N 1
ATOM 4434 C CA . LEU B 1 255 ? 9.664 -14.117 12.945 1 97.75 255 LEU B CA 1
ATOM 4435 C C . LEU B 1 255 ? 10.945 -14.023 13.766 1 97.75 255 LEU B C 1
ATOM 4437 O O . LEU B 1 255 ? 10.906 -13.625 14.938 1 97.75 255 LEU B O 1
ATOM 4441 N N . ARG B 1 256 ? 11.992 -14.391 13.156 1 98 256 ARG B N 1
ATOM 4442 C CA . ARG B 1 256 ? 13.32 -14.227 13.742 1 98 256 ARG B CA 1
ATOM 4443 C C . ARG B 1 256 ? 14.234 -13.43 12.812 1 98 256 ARG B C 1
ATOM 4445 O O . ARG B 1 256 ? 14.242 -13.648 11.602 1 98 256 ARG B O 1
ATOM 4452 N N . GLU B 1 257 ? 14.867 -12.461 13.383 1 98.06 257 GLU B N 1
ATOM 4453 C CA . GLU B 1 257 ? 15.922 -11.766 12.648 1 98.06 257 GLU B CA 1
ATOM 4454 C C . GLU B 1 257 ? 17.172 -12.633 12.539 1 98.06 257 GLU B C 1
ATOM 4456 O O . GLU B 1 257 ? 17.688 -13.117 13.539 1 98.06 257 GLU B O 1
ATOM 4461 N N . LEU B 1 258 ? 17.641 -12.867 11.312 1 98.56 258 LEU B N 1
ATOM 4462 C CA . LEU B 1 258 ? 18.812 -13.695 11.102 1 98.56 258 LEU B CA 1
ATOM 4463 C C . LEU B 1 258 ? 20.094 -12.914 11.406 1 98.56 258 LEU B C 1
ATOM 4465 O O . LEU B 1 258 ? 20.203 -11.742 11.047 1 98.56 258 LEU B O 1
ATOM 4469 N N . PRO B 1 259 ? 20.984 -13.523 12.086 1 97.88 259 PRO B N 1
ATOM 4470 C CA . PRO B 1 259 ? 22.234 -12.844 12.453 1 97.88 259 PRO B CA 1
ATOM 4471 C C . PRO B 1 259 ? 23.234 -12.781 11.305 1 97.88 259 PRO B C 1
ATOM 4473 O O . PRO B 1 259 ? 24.344 -13.312 11.422 1 97.88 259 PRO B O 1
ATOM 4476 N N . VAL B 1 260 ? 22.906 -12.148 10.258 1 98.44 260 VAL B N 1
ATOM 4477 C CA . VAL B 1 260 ? 23.766 -11.977 9.102 1 98.44 260 VAL B CA 1
ATOM 4478 C C . VAL B 1 260 ? 24.812 -10.906 9.391 1 98.44 260 VAL B C 1
ATOM 4480 O O . VAL B 1 260 ? 24.469 -9.781 9.781 1 98.44 260 VAL B O 1
ATOM 4483 N N . GLU B 1 261 ? 26 -11.102 9.18 1 97.69 261 GLU B N 1
ATOM 4484 C CA . GLU B 1 261 ? 27.125 -10.234 9.539 1 97.69 261 GLU B CA 1
ATOM 4485 C C . GLU B 1 261 ? 27.031 -8.883 8.844 1 97.69 261 GLU B C 1
ATOM 4487 O O . GLU B 1 261 ? 27.359 -7.852 9.43 1 97.69 261 GLU B O 1
ATOM 4492 N N . GLU B 1 262 ? 26.578 -8.93 7.629 1 98 262 GLU B N 1
ATOM 4493 C CA . GLU B 1 262 ? 26.594 -7.727 6.801 1 98 262 GLU B CA 1
ATOM 4494 C C . GLU B 1 262 ? 25.328 -6.898 7.012 1 98 262 GLU B C 1
ATOM 4496 O O . GLU B 1 262 ? 25.172 -5.844 6.398 1 98 262 GLU B O 1
ATOM 4501 N N . LEU B 1 263 ? 24.484 -7.344 7.949 1 97.62 263 LEU B N 1
ATOM 4502 C CA . LEU B 1 263 ? 23.219 -6.68 8.219 1 97.62 263 LEU B CA 1
ATOM 4503 C C . LEU B 1 263 ? 23.141 -6.207 9.664 1 97.62 263 LEU B C 1
ATOM 4505 O O . LEU B 1 263 ? 23.844 -6.734 10.531 1 97.62 263 LEU B O 1
ATOM 4509 N N . PRO B 1 264 ? 22.375 -5.109 9.883 1 97.38 264 PRO B N 1
ATOM 4510 C CA . PRO B 1 264 ? 21.359 -4.488 9.023 1 97.38 264 PRO B CA 1
ATOM 4511 C C . PRO B 1 264 ? 21.953 -3.584 7.953 1 97.38 264 PRO B C 1
ATOM 4513 O O . PRO B 1 264 ? 23.047 -3.023 8.148 1 97.38 264 PRO B O 1
ATOM 4516 N N . LEU B 1 265 ? 21.234 -3.588 6.793 1 97.5 265 LEU B N 1
ATOM 4517 C CA . LEU B 1 265 ? 21.5 -2.557 5.793 1 97.5 265 LEU B CA 1
ATOM 4518 C C . LEU B 1 265 ? 20.844 -1.235 6.191 1 97.5 265 LEU B C 1
ATOM 4520 O O . LEU B 1 265 ? 19.625 -1.122 6.207 1 97.5 265 LEU B O 1
ATOM 4524 N N . TYR B 1 266 ? 21.641 -0.233 6.496 1 95.19 266 TYR B N 1
ATOM 4525 C CA . TYR B 1 266 ? 21.094 1.019 7.012 1 95.19 266 TYR B CA 1
ATOM 4526 C C . TYR B 1 266 ? 20.844 2.008 5.883 1 95.19 266 TYR B C 1
ATOM 4528 O O . TYR B 1 266 ? 21.734 2.299 5.086 1 95.19 266 TYR B O 1
ATOM 4536 N N . ARG B 1 267 ? 19.641 2.404 5.863 1 94.5 267 ARG B N 1
ATOM 4537 C CA . ARG B 1 267 ? 19.219 3.594 5.133 1 94.5 267 ARG B CA 1
ATOM 4538 C C . ARG B 1 267 ? 18.625 4.637 6.078 1 94.5 267 ARG B C 1
ATOM 4540 O O . ARG B 1 267 ? 18.547 4.414 7.289 1 94.5 267 ARG B O 1
ATOM 4547 N N . SER B 1 268 ? 18.375 5.816 5.527 1 96.31 268 SER B N 1
ATOM 4548 C CA . SER B 1 268 ? 17.781 6.859 6.355 1 96.31 268 SER B CA 1
ATOM 4549 C C . SER B 1 268 ? 16.516 7.41 5.723 1 96.31 268 SER B C 1
ATOM 4551 O O . SER B 1 268 ? 16.469 7.629 4.508 1 96.31 268 SER B O 1
ATOM 4553 N N . TRP B 1 269 ? 15.523 7.527 6.59 1 97.94 269 TRP B N 1
ATOM 4554 C CA . TRP B 1 269 ? 14.359 8.281 6.133 1 97.94 269 TRP B CA 1
ATOM 4555 C C . TRP B 1 269 ? 14.648 9.781 6.137 1 97.94 269 TRP B C 1
ATOM 4557 O O . TRP B 1 269 ? 15.242 10.305 7.082 1 97.94 269 TRP B O 1
ATOM 4567 N N . CYS B 1 270 ? 14.242 10.438 5.051 1 98.5 270 CYS B N 1
ATOM 4568 C CA . CYS B 1 270 ? 14.445 11.867 4.891 1 98.5 270 CYS B CA 1
ATOM 4569 C C . CYS B 1 270 ? 13.125 12.586 4.637 1 98.5 270 CYS B C 1
ATOM 4571 O O . CYS B 1 270 ? 12.266 12.078 3.922 1 98.5 270 CYS B O 1
ATOM 4573 N N . LEU B 1 271 ? 13.016 13.703 5.32 1 98.5 271 LEU B N 1
ATOM 4574 C CA . LEU B 1 271 ? 11.984 14.648 4.91 1 98.5 271 LEU B CA 1
ATOM 4575 C C . LEU B 1 271 ? 12.422 15.422 3.672 1 98.5 271 LEU B C 1
ATOM 4577 O O . LEU B 1 271 ? 13.523 15.984 3.637 1 98.5 271 LEU B O 1
ATOM 4581 N N . VAL B 1 272 ? 11.547 15.391 2.613 1 98.5 272 VAL B N 1
ATOM 4582 C CA . VAL B 1 272 ? 12.008 15.867 1.312 1 98.5 272 VAL B CA 1
ATOM 4583 C C . VAL B 1 272 ? 10.977 16.828 0.721 1 98.5 272 VAL B C 1
ATOM 4585 O O . VAL B 1 272 ? 9.766 16.625 0.872 1 98.5 272 VAL B O 1
ATOM 4588 N N . HIS B 1 273 ? 11.367 17.906 0.116 1 96.19 273 HIS B N 1
ATOM 4589 C CA . HIS B 1 273 ? 10.555 18.766 -0.732 1 96.19 273 HIS B CA 1
ATOM 4590 C C . HIS B 1 273 ? 11.391 19.391 -1.848 1 96.19 273 HIS B C 1
ATOM 4592 O O . HIS B 1 273 ? 12.617 19.344 -1.802 1 96.19 273 HIS B O 1
ATOM 4598 N N . ALA B 1 274 ? 10.734 19.875 -2.896 1 93.19 274 ALA B N 1
ATOM 4599 C CA . ALA B 1 274 ? 11.438 20.484 -4.02 1 93.19 274 ALA B CA 1
ATOM 4600 C C . ALA B 1 274 ? 12.18 21.75 -3.584 1 93.19 274 ALA B C 1
ATOM 4602 O O . ALA B 1 274 ? 11.664 22.531 -2.777 1 93.19 274 ALA B O 1
ATOM 4603 N N . LYS B 1 275 ? 13.344 21.938 -4.098 1 92.75 275 LYS B N 1
ATOM 4604 C CA . LYS B 1 275 ? 14.078 23.172 -3.838 1 92.75 275 LYS B CA 1
ATOM 4605 C C . LYS B 1 275 ? 13.312 24.391 -4.363 1 92.75 275 LYS B C 1
ATOM 4607 O O . LYS B 1 275 ? 12.789 24.375 -5.477 1 92.75 275 LYS B O 1
ATOM 4612 N N . GLY B 1 276 ? 13.242 25.391 -3.523 1 87.06 276 GLY B N 1
ATOM 4613 C CA . GLY B 1 276 ? 12.57 26.625 -3.928 1 87.06 276 GLY B CA 1
ATOM 4614 C C . GLY B 1 276 ? 11.078 26.594 -3.67 1 87.06 276 GLY B C 1
ATOM 4615 O O . GLY B 1 276 ? 10.398 27.609 -3.801 1 87.06 276 GLY B O 1
ATOM 4616 N N . LYS B 1 277 ? 10.547 25.422 -3.334 1 87.69 277 LYS B N 1
ATOM 4617 C CA . LYS B 1 277 ? 9.125 25.344 -3.004 1 87.69 277 LYS B CA 1
ATOM 4618 C C . LYS B 1 277 ? 8.781 26.219 -1.808 1 87.69 277 LYS B C 1
ATOM 4620 O O . LYS B 1 277 ? 9.5 26.219 -0.804 1 87.69 277 LYS B O 1
ATOM 4625 N N . ARG B 1 278 ? 7.789 27.047 -1.982 1 83.81 278 ARG B N 1
ATOM 4626 C CA . ARG B 1 278 ? 7.27 27.781 -0.841 1 83.81 278 ARG B CA 1
ATOM 4627 C C . ARG B 1 278 ? 6.375 26.906 0.026 1 83.81 278 ARG B C 1
ATOM 4629 O O . ARG B 1 278 ? 5.258 26.562 -0.37 1 83.81 278 ARG B O 1
ATOM 4636 N N . LEU B 1 279 ? 6.812 26.641 1.163 1 90.25 279 LEU B N 1
ATOM 4637 C CA . LEU B 1 279 ? 6.078 25.766 2.07 1 90.25 279 LEU B CA 1
ATOM 4638 C C . LEU B 1 279 ? 4.961 26.531 2.775 1 90.25 279 LEU B C 1
ATOM 4640 O O . LEU B 1 279 ? 5.129 27.688 3.133 1 90.25 279 LEU B O 1
ATOM 4644 N N . SER B 1 280 ? 3.768 25.875 2.928 1 89.12 280 SER B N 1
ATOM 4645 C CA . SER B 1 280 ? 2.707 26.422 3.768 1 89.12 280 SER B CA 1
ATOM 4646 C C . SER B 1 280 ? 3.166 26.562 5.215 1 89.12 280 SER B C 1
ATOM 4648 O O . SER B 1 280 ? 4.156 25.953 5.621 1 89.12 280 SER B O 1
ATOM 4650 N N . PRO B 1 281 ? 2.447 27.328 6.012 1 90.38 281 PRO B N 1
ATOM 4651 C CA . PRO B 1 281 ? 2.789 27.469 7.43 1 90.38 281 PRO B CA 1
ATOM 4652 C C . PRO B 1 281 ? 2.799 26.125 8.156 1 90.38 281 PRO B C 1
ATOM 4654 O O . PRO B 1 281 ? 3.691 25.859 8.969 1 90.38 281 PRO B O 1
ATOM 4657 N N . VAL B 1 282 ? 1.882 25.219 7.871 1 94.56 282 VAL B N 1
ATOM 4658 C CA . VAL B 1 282 ? 1.802 23.906 8.508 1 94.56 282 VAL B CA 1
ATOM 4659 C C . VAL B 1 282 ? 3.012 23.062 8.109 1 94.56 282 VAL B C 1
ATOM 4661 O O . VAL B 1 282 ? 3.625 22.406 8.953 1 94.56 282 VAL B O 1
ATOM 4664 N N . ALA B 1 283 ? 3.359 23.078 6.832 1 96.69 283 ALA B N 1
ATOM 4665 C CA . ALA B 1 283 ? 4.512 22.328 6.344 1 96.69 283 ALA B CA 1
ATOM 4666 C C . ALA B 1 283 ? 5.805 22.828 6.973 1 96.69 283 ALA B C 1
ATOM 4668 O O . ALA B 1 283 ? 6.668 22.031 7.363 1 96.69 283 ALA B O 1
ATOM 4669 N N . GLN B 1 284 ? 5.93 24.172 7.074 1 94.94 284 GLN B N 1
ATOM 4670 C CA . GLN B 1 284 ? 7.105 24.766 7.691 1 94.94 284 GLN B CA 1
ATOM 4671 C C . GLN B 1 284 ? 7.227 24.359 9.156 1 94.94 284 GLN B C 1
ATOM 4673 O O . GLN B 1 284 ? 8.32 24.031 9.625 1 94.94 284 GLN B O 1
ATOM 4678 N N . ALA B 1 285 ? 6.102 24.391 9.797 1 96.56 285 ALA B N 1
ATOM 4679 C CA . ALA B 1 285 ? 6.086 24 11.203 1 96.56 285 ALA B CA 1
ATOM 4680 C C . ALA B 1 285 ? 6.469 22.531 11.383 1 96.56 285 ALA B C 1
ATOM 4682 O O . ALA B 1 285 ? 7.148 22.172 12.344 1 96.56 285 ALA B O 1
ATOM 4683 N N . PHE B 1 286 ? 6.004 21.656 10.531 1 98.25 286 PHE B N 1
ATOM 4684 C CA . PHE B 1 286 ? 6.32 20.234 10.617 1 98.25 286 PHE B CA 1
ATOM 4685 C C . PHE B 1 286 ? 7.801 20 10.359 1 98.25 286 PHE B C 1
ATOM 4687 O O . PHE B 1 286 ? 8.43 19.188 11.039 1 98.25 286 PHE B O 1
ATOM 4694 N N . VAL B 1 287 ? 8.391 20.688 9.375 1 98.25 287 VAL B N 1
ATOM 4695 C CA . VAL B 1 287 ? 9.82 20.594 9.109 1 98.25 287 VAL B CA 1
ATOM 4696 C C . VAL B 1 287 ? 10.602 21.016 10.359 1 98.25 287 VAL B C 1
ATOM 4698 O O . VAL B 1 287 ? 11.555 20.344 10.75 1 98.25 287 VAL B O 1
ATOM 4701 N N . ALA B 1 288 ? 10.234 22.141 10.969 1 97.75 288 ALA B N 1
ATOM 4702 C CA . ALA B 1 288 ? 10.891 22.609 12.18 1 97.75 288 ALA B CA 1
ATOM 4703 C C . ALA B 1 288 ? 10.773 21.594 13.305 1 97.75 288 ALA B C 1
ATOM 4705 O O . ALA B 1 288 ? 11.734 21.344 14.031 1 97.75 288 ALA B O 1
ATOM 4706 N N . PHE B 1 289 ? 9.648 21 13.438 1 98.12 289 PHE B N 1
ATOM 4707 C CA . PHE B 1 289 ? 9.398 19.984 14.461 1 98.12 289 PHE B CA 1
ATOM 4708 C C . PHE B 1 289 ? 10.352 18.797 14.289 1 98.12 289 PHE B C 1
ATOM 4710 O O . PHE B 1 289 ? 10.984 18.375 15.25 1 98.12 289 PHE B O 1
ATOM 4717 N N . VAL B 1 290 ? 10.445 18.266 13.023 1 98.38 290 VAL B N 1
ATOM 4718 C CA . VAL B 1 290 ? 11.297 17.109 12.734 1 98.38 290 VAL B CA 1
ATOM 4719 C C . VAL B 1 290 ? 12.758 17.484 12.992 1 98.38 290 VAL B C 1
ATOM 4721 O O . VAL B 1 290 ? 13.523 16.656 13.5 1 98.38 290 VAL B O 1
ATOM 4724 N N . ARG B 1 291 ? 13.102 18.656 12.68 1 97.69 291 ARG B N 1
ATOM 4725 C CA . ARG B 1 291 ? 14.477 19.125 12.844 1 97.69 291 ARG B CA 1
ATOM 4726 C C . ARG B 1 291 ? 14.82 19.297 14.32 1 97.69 291 ARG B C 1
ATOM 4728 O O . ARG B 1 291 ? 15.922 18.938 14.75 1 97.69 291 ARG B O 1
ATOM 4735 N N . GLU B 1 292 ? 13.953 19.75 15.102 1 97.5 292 GLU B N 1
ATOM 4736 C CA . GLU B 1 292 ? 14.242 20.203 16.469 1 97.5 292 GLU B CA 1
ATOM 4737 C C . GLU B 1 292 ? 13.969 19.094 17.469 1 97.5 292 GLU B C 1
ATOM 4739 O O . GLU B 1 292 ? 14.586 19.047 18.547 1 97.5 292 GLU B O 1
ATOM 4744 N N . GLU B 1 293 ? 13.07 18.219 17.156 1 96.94 293 GLU B N 1
ATOM 4745 C CA . GLU B 1 293 ? 12.641 17.234 18.156 1 96.94 293 GLU B CA 1
ATOM 4746 C C . GLU B 1 293 ? 13.297 15.883 17.906 1 96.94 293 GLU B C 1
ATOM 4748 O O . GLU B 1 293 ? 12.617 14.852 17.922 1 96.94 293 GLU B O 1
ATOM 4753 N N . ARG B 1 294 ? 14.531 15.828 17.703 1 94.75 294 ARG B N 1
ATOM 4754 C CA . ARG B 1 294 ? 15.266 14.617 17.359 1 94.75 294 ARG B CA 1
ATOM 4755 C C . ARG B 1 294 ? 15.203 13.586 18.484 1 94.75 294 ARG B C 1
ATOM 4757 O O . ARG B 1 294 ? 15.047 12.391 18.234 1 94.75 294 ARG B O 1
ATOM 4764 N N . ALA B 1 295 ? 15.352 14.078 19.672 1 95.69 295 ALA B N 1
ATOM 4765 C CA . ALA B 1 295 ? 15.305 13.172 20.828 1 95.69 295 ALA B CA 1
ATOM 4766 C C . ALA B 1 295 ? 13.938 12.508 20.953 1 95.69 295 ALA B C 1
ATOM 4768 O O . ALA B 1 295 ? 13.852 11.312 21.219 1 95.69 295 ALA B O 1
ATOM 4769 N N . LEU B 1 296 ? 12.93 13.297 20.781 1 96.81 296 LEU B N 1
ATOM 4770 C CA . LEU B 1 296 ? 11.57 12.766 20.844 1 96.81 296 LEU B CA 1
ATOM 4771 C C . LEU B 1 296 ? 11.336 11.742 19.734 1 96.81 296 LEU B C 1
ATOM 4773 O O . LEU B 1 296 ? 10.727 10.695 19.969 1 96.81 296 LEU B O 1
ATOM 4777 N N . ILE B 1 297 ? 11.789 12.031 18.578 1 96.94 297 ILE B N 1
ATOM 4778 C CA . ILE B 1 297 ? 11.617 11.148 17.438 1 96.94 297 ILE B CA 1
ATOM 4779 C C . ILE B 1 297 ? 12.32 9.82 17.688 1 96.94 297 ILE B C 1
ATOM 4781 O O . ILE B 1 297 ? 11.773 8.75 17.391 1 96.94 297 ILE B O 1
ATOM 4785 N N . SER B 1 298 ? 13.5 9.898 18.234 1 95.44 298 SER B N 1
ATOM 4786 C CA . SER B 1 298 ? 14.227 8.68 18.594 1 95.44 298 SER B CA 1
ATOM 4787 C C . SER B 1 298 ? 13.453 7.859 19.609 1 95.44 298 SER B C 1
ATOM 4789 O O . SER B 1 298 ? 13.422 6.629 19.531 1 95.44 298 SER B O 1
ATOM 4791 N N . GLN B 1 299 ? 12.859 8.516 20.531 1 96.38 299 GLN B N 1
ATOM 4792 C CA . GLN B 1 299 ? 12.047 7.84 21.531 1 96.38 299 GLN B CA 1
ATOM 4793 C C . GLN B 1 299 ? 10.852 7.141 20.891 1 96.38 299 GLN B C 1
ATOM 4795 O O . GLN B 1 299 ? 10.539 5.996 21.234 1 96.38 299 GLN B O 1
ATOM 4800 N N . LEU B 1 300 ? 10.18 7.855 20.016 1 96.31 300 LEU B N 1
ATOM 4801 C CA . LEU B 1 300 ? 9.031 7.281 19.312 1 96.31 300 LEU B CA 1
ATOM 4802 C C . LEU B 1 300 ? 9.453 6.055 18.5 1 96.31 300 LEU B C 1
ATOM 4804 O O . LEU B 1 300 ? 8.727 5.062 18.453 1 96.31 300 LEU B O 1
ATOM 4808 N N . ALA B 1 301 ? 10.617 6.145 17.906 1 95.69 301 ALA B N 1
ATOM 4809 C CA . ALA B 1 301 ? 11.133 5.055 17.078 1 95.69 301 ALA B CA 1
ATOM 4810 C C . ALA B 1 301 ? 11.469 3.832 17.922 1 95.69 301 ALA B C 1
ATOM 4812 O O . ALA B 1 301 ? 11.523 2.711 17.422 1 95.69 301 ALA B O 1
ATOM 4813 N N . GLY B 1 302 ? 11.719 4.027 19.25 1 94.31 302 GLY B N 1
ATOM 4814 C CA . GLY B 1 302 ? 12.016 2.941 20.172 1 94.31 302 GLY B CA 1
ATOM 4815 C C . GLY B 1 302 ? 10.945 1.867 20.188 1 94.31 302 GLY B C 1
ATOM 4816 O O . GLY B 1 302 ? 11.234 0.699 20.453 1 94.31 302 GLY B O 1
ATOM 4817 N N . ARG B 1 303 ? 9.742 2.215 19.844 1 90.19 303 ARG B N 1
ATOM 4818 C CA . ARG B 1 303 ? 8.609 1.287 19.781 1 90.19 303 ARG B CA 1
ATOM 4819 C C . ARG B 1 303 ? 8.844 0.203 18.734 1 90.19 303 ARG B C 1
ATOM 4821 O O . ARG B 1 303 ? 8.281 -0.89 18.828 1 90.19 303 ARG B O 1
ATOM 4828 N N . PHE B 1 304 ? 9.625 0.568 17.797 1 92.81 304 PHE B N 1
ATOM 4829 C CA . PHE B 1 304 ? 9.844 -0.337 16.672 1 92.81 304 PHE B CA 1
ATOM 4830 C C . PHE B 1 304 ? 11.219 -0.979 16.75 1 92.81 304 PHE B C 1
ATOM 4832 O O . PHE B 1 304 ? 11.656 -1.642 15.812 1 92.81 304 PHE B O 1
ATOM 4839 N N . ALA B 1 305 ? 11.867 -0.669 17.953 1 82.81 305 ALA B N 1
ATOM 4840 C CA . ALA B 1 305 ? 13.227 -1.184 18.125 1 82.81 305 ALA B CA 1
ATOM 4841 C C . ALA B 1 305 ? 13.211 -2.67 18.469 1 82.81 305 ALA B C 1
ATOM 4843 O O . ALA B 1 305 ? 12.289 -3.148 19.141 1 82.81 305 ALA B O 1
ATOM 4844 N N . GLY B 1 306 ? 13.641 -3.566 17.797 1 68.31 306 GLY B N 1
ATOM 4845 C CA . GLY B 1 306 ? 13.781 -4.996 18.016 1 68.31 306 GLY B CA 1
ATOM 4846 C C . GLY B 1 306 ? 14.414 -5.328 19.359 1 68.31 306 GLY B C 1
ATOM 4847 O O . GLY B 1 306 ? 14.773 -4.426 20.125 1 68.31 306 GLY B O 1
ATOM 4848 N N . PRO B 1 307 ? 14.133 -6.5 20.156 1 59 307 PRO B N 1
ATOM 4849 C CA . PRO B 1 307 ? 14.695 -6.902 21.453 1 59 307 PRO B CA 1
ATOM 4850 C C . PRO B 1 307 ? 16.141 -6.465 21.641 1 59 307 PRO B C 1
ATOM 4852 O O . PRO B 1 307 ? 16.594 -6.262 22.766 1 59 307 PRO B O 1
ATOM 4855 N N . GLY B 1 308 ? 17 -5.934 20.578 1 49.44 308 GLY B N 1
ATOM 4856 C CA . GLY B 1 308 ? 18.406 -5.582 20.703 1 49.44 308 GLY B CA 1
ATOM 4857 C C . GLY B 1 308 ? 18.688 -4.125 20.375 1 49.44 308 GLY B C 1
ATOM 4858 O O . GLY B 1 308 ? 19.844 -3.707 20.328 1 49.44 308 GLY B O 1
ATOM 4859 N N . GLY B 1 309 ? 17.969 -3.215 19.969 1 42 309 GLY B N 1
ATOM 4860 C CA . GLY B 1 309 ? 18.328 -1.913 19.422 1 42 309 GLY B CA 1
A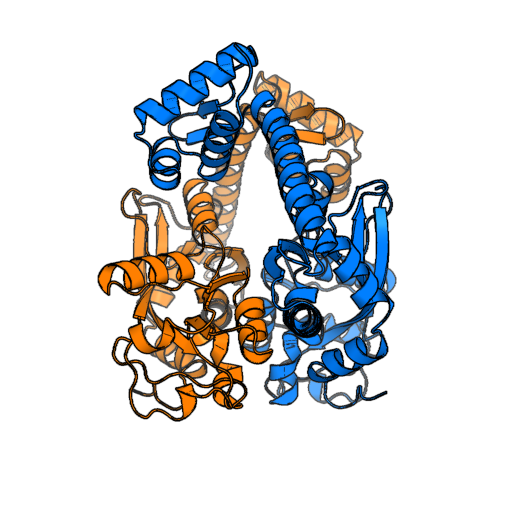TOM 4861 C C . GLY B 1 309 ? 18.297 -0.807 20.469 1 42 309 GLY B C 1
ATOM 4862 O O . GLY B 1 309 ? 18.219 0.374 20.125 1 42 309 GLY B O 1
ATOM 4863 N N . SER B 1 310 ? 18.125 -0.972 21.703 1 35 310 SER B N 1
ATOM 4864 C CA . SER B 1 310 ? 18.328 0.152 22.609 1 35 310 SER B CA 1
ATOM 4865 C C . SER B 1 310 ? 19.688 0.809 22.406 1 35 310 SER B C 1
ATOM 4867 O O . SER B 1 310 ? 20.047 1.738 23.125 1 35 310 SER B O 1
ATOM 4869 N N . SER B 1 311 ? 20.531 0.657 21.422 1 28.66 311 SER B N 1
ATOM 4870 C CA . SER B 1 311 ? 21.719 1.453 21.703 1 28.66 311 SER B CA 1
ATOM 4871 C C . SER B 1 311 ? 21.453 2.938 21.484 1 28.66 311 SER B C 1
ATOM 4873 O O . SER B 1 311 ? 20.734 3.311 20.562 1 28.66 311 SER B O 1
#

Nearest PDB structures (foldseek):
  5y2v-assembly1_C  TM=6.439E-01  e=7.591E-32  Synechocystis sp. PCC 6803 substr. Kazusa
  5y2w-assembly1_A-2  TM=9.465E-01  e=1.793E-23  Synechocystis sp. PCC 6803 substr. Kazusa
  5z49-assembly1_A  TM=8.390E-01  e=2.604E-23  Synechococcus elongatus PCC 7942 = FACHB-805
  7d98-assembly1_A  TM=7.362E-01  e=1.226E-18  Cupriavidus necator
  2esn-assembly1_C  TM=6.719E-01  e=2.146E-18  Pseudomonas aeruginosa

InterPro domains:
  IPR000847 LysR, HTH, N-terminal domain [PF00126] (5-64)
  IPR000847 LysR, HTH, N-terminal domain [PR00039] (20-31)
  IPR000847 LysR, HTH, N-terminal domain [PR00039] (31-41)
  IPR000847 LysR, HTH, N-terminal domain [PR00039] (41-52)
  IPR000847 LysR, HTH, N-terminal domain [PS50931] (3-60)
  IPR005119 LysR, substrate-binding [PF03466] (89-293)
  IPR036388 Winged helix-like DNA-binding domain superfamily [G3DSA:1.10.10.10] (2-87)
  IPR036390 Winged helix DNA-binding domain superfamily [SSF46785] (1-80)